Protein 5NNZ (pdb70)

InterPro domains:
  IPR001680 WD40 repeat [PF00400] (86-120)
  IPR001680 WD40 repeat [PF00400] (124-163)
  IPR001680 WD40 repeat [PF00400] (167-205)
  IPR001680 WD40 repeat [PF00400] (209-247)
  IPR001680 WD40 repeat [PF00400] (252-289)
  IPR001680 WD40 repeat [PF00400] (293-330)
  IPR001680 WD40 repeat [PF00400] (336-373)
  IPR001680 WD40 repeat [PF00400] (377-414)
  IPR001680 WD40 repeat [PS50082] (88-129)
  IPR001680 WD40 repeat [PS50082] (130-172)
  IPR001680 WD40 repeat [PS50082] (173-214)
  IPR001680 WD40 repeat [PS50082] (215-256)
  IPR001680 WD40 repeat [PS50082] (257-298)
  IPR001680 WD40 repeat [PS50082] (299-340)
  IPR001680 WD40 repeat [PS50082] (341-382)
  IPR001680 WD40 repeat [PS50082] (383-415)
  IPR001680 WD40 repeat [SM00320] (81-120)
  IPR001680 WD40 repeat [SM00320] (123-163)
  IPR001680 WD40 repeat [SM00320] (166-205)
  IPR001680 WD40 repeat [SM00320] (208-247)

Solvent-accessible surface area: 26635 Å² total; per-residue (Å²): 168,27,131,68,49,95,78,11,106,6,4,144,83,68,16,15,54,17,20,29,24,107,80,1,55,19,1,0,0,0,0,108,35,124,16,0,27,2,13,30,12,63,61,24,108,79,70,41,38,2,119,40,6,188,56,13,0,88,6,11,18,14,2,42,105,124,17,70,41,0,0,1,0,0,53,32,107,15,0,23,0,4,4,39,172,81,29,49,50,119,52,43,2,177,46,8,108,18,64,0,15,22,15,22,16,15,47,72,26,70,26,0,0,0,0,0,75,23,32,0,0,15,0,8,27,10,173,80,20,102,81,62,67,56,3,156,24,20,98,24,40,2,43,15,17,26,24,12,65,73,10,64,82,0,0,1,0,0,72,22,49,16,0,0,2,8,20,11,106,88,17,60,91,62,24,39,2,24,14,12,28,22,73,2,22,16,8,32,26,16,182,109,29,52,42,0,0,0,0,0,50,30,101,18,1,27,4,3,37,15,115,81,15,118,30,62,3,73,6,97,33,14,108,56,68,2,35,19,9,28,21,11,62,97,8,125,15,0,0,0,0,0,22,50,2,20,0,34,0,6,21,25,93,82,121,157,58,72,14,82,0,113,42,21,157,17,84,0,30,74,6,24,21,11,48,119,12,74,60,0,1,0,0,0,28,29,95,5,1,33,7,3,30,7,148,74,12,105,52,87,43,57,5,122,37,13,93,56,92,4,48,9,8,36,26,11,141,133,15,82,33,0,5,1,0,0,50,29,23,18,0,31,3,17,114,162,28,128,55,66,146,84,41,112,10,5,127,80,71,15,14,45,15,24,17,25,75,79,1,56,6,2,0,0,0,0,98,55,128,10,0,47,0,18,34,17,107,88,25,104,59,76,39,40,1,128,63,16,173,35,10,0,80,9,9,29,11,9,45,77,116,10,68,84,0,3,0,0,0,38,50,56,5,0,17,6,3,10,26,168,66,29,45,67,102,53,71,0,122,37,7,120,35,66,0,15,6,11,19,33,21,47,84,28,51,25,0,11,1,6,0,58,21,37,7,5,12,18,6,22,19,131,94,29,85,80,52,102,55,7,94,24,4,55,9,58,3,58,11,89,6,35,16,104,80,6,60,82,8,2,6,0,0,100,22,72,22,0,1,6,11,14,32,88,90,13,47,37,60,42,26,1,101,27,12,104,22,44,0,17,19,6,53,25,25,197,100,24,34,32,0,3,0,0,0,37,28,96,18,2,30,0,3,26,18,108,87,10,47,54,68,10,79,10,116,24,14,105,59,70,0,44,12,7,20,22,13,60,74,9,142,22,0,0,1,0,0,24,50,13,15,0,30,0,6,19,20,89,96,76,61,51,86,14,97,0,103,41,36,113,17,78,0,23,62,4,21,20,0,47,107,18,88,26,0,2,3,0,2,16,28,104,2,6,22,10,1,35,5,152,83,14,135,40,103,30,44,26,88,36,19,112,70,76,2,64,6,1,37,12,2,115,148,14,87,36,3,3,0,0,0,56,33,15,11,2,7,12,4,47

Radius of gyration: 30.05 Å; Cα contacts (8 Å, |Δi|>4): 2165; chains: 2; bounding box: 62×67×77 Å

GO terms:
  GO:0005515 protein binding (F, IPI)

Structure (mmCIF, N/CA/C/O backbone):
data_5NNZ
#
_entry.id   5NNZ
#
_cell.length_a   52.150
_cell.length_b   69.500
_cell.length_c   102.150
_cell.angle_alpha   90.00
_cell.angle_beta   90.01
_cell.angle_gamma   90.00
#
_symmetry.space_group_name_H-M   'P 1 21 1'
#
loop_
_entity.id
_entity.type
_entity.pdbx_description
1 polymer 'Dynein assembly factor with WDR repeat domains 1'
2 water water
#
loop_
_atom_site.group_PDB
_atom_site.id
_atom_site.type_symbol
_atom_site.label_atom_id
_atom_site.label_alt_id
_atom_site.label_comp_id
_atom_site.label_asym_id
_atom_site.label_entity_id
_atom_site.label_seq_id
_atom_site.pdbx_PDB_ins_code
_atom_site.Cartn_x
_atom_site.Cartn_y
_atom_site.Cartn_z
_atom_site.occupancy
_atom_site.B_iso_or_equiv
_atom_site.auth_seq_id
_atom_site.auth_comp_id
_atom_site.auth_asym_id
_atom_site.auth_atom_id
_atom_site.pdbx_PDB_model_num
ATOM 1 N N . THR A 1 81 ? 32.599 3.897 153.410 1.00 19.37 81 THR B N 1
ATOM 2 C CA . THR A 1 81 ? 32.758 3.339 154.748 1.00 21.66 81 THR B CA 1
ATOM 3 C C . THR A 1 81 ? 31.404 3.161 155.428 1.00 16.15 81 THR B C 1
ATOM 4 O O . THR A 1 81 ? 30.533 4.023 155.333 1.00 18.48 81 THR B O 1
ATOM 8 N N . PHE A 1 82 ? 31.233 2.030 156.105 1.00 12.16 82 PHE B N 1
ATOM 9 C CA . PHE A 1 82 ? 29.986 1.712 156.790 1.00 7.74 82 PHE B CA 1
ATOM 10 C C . PHE A 1 82 ? 30.194 1.461 158.277 1.00 8.90 82 PHE B C 1
ATOM 11 O O . PHE A 1 82 ? 31.293 1.113 158.714 1.00 11.43 82 PHE B O 1
ATOM 19 N N . TYR A 1 83 ? 29.130 1.651 159.049 1.00 6.35 83 TYR B N 1
ATOM 20 C CA . TYR A 1 83 ? 29.133 1.331 160.469 1.00 10.59 83 TYR B CA 1
ATOM 21 C C . TYR A 1 83 ? 27.819 0.620 160.777 1.00 11.25 83 TYR B C 1
ATOM 22 O O . TYR A 1 83 ? 26.843 0.782 160.044 1.00 10.44 83 TYR B O 1
ATOM 31 N N . LEU A 1 84 ? 27.782 -0.152 161.859 1.00 7.44 84 LEU B N 1
ATOM 32 C CA . LEU A 1 84 ? 26.549 -0.826 162.249 1.00 7.25 84 LEU B CA 1
ATOM 33 C C . LEU A 1 84 ? 25.501 0.180 162.709 1.00 11.66 84 LEU B C 1
ATOM 34 O O . LEU A 1 84 ? 25.805 1.098 163.469 1.00 15.01 84 LEU B O 1
ATOM 39 N N . PHE A 1 85 ? 24.268 0.006 162.241 1.00 11.58 85 PHE B N 1
ATOM 40 C CA . PHE A 1 85 ? 23.167 0.856 162.676 1.00 10.50 85 PHE B CA 1
ATOM 41 C C . PHE A 1 85 ? 22.406 0.169 163.802 1.00 19.65 85 PHE B C 1
ATOM 42 O O . PHE A 1 85 ? 22.377 0.663 164.929 1.00 19.46 85 PHE B O 1
ATOM 50 N N . LYS A 1 86 ? 21.811 -0.982 163.495 1.00 12.07 86 LYS B N 1
ATOM 51 C CA . LYS A 1 86 ? 21.188 -1.817 164.516 1.00 8.58 86 LYS B CA 1
ATOM 52 C C . LYS A 1 86 ? 21.202 -3.292 164.146 1.00 13.51 86 LYS B C 1
ATOM 53 O O . LYS A 1 86 ? 21.635 -3.677 163.060 1.00 13.44 86 LYS B O 1
ATOM 59 N N . VAL A 1 87 ? 20.707 -4.110 165.068 1.00 15.31 87 VAL B N 1
ATOM 60 C CA . VAL A 1 87 ? 20.630 -5.549 164.882 1.00 13.51 87 VAL B CA 1
ATOM 61 C C . VAL A 1 87 ? 19.158 -5.889 165.005 1.00 17.92 87 VAL B C 1
ATOM 62 O O . VAL A 1 87 ? 18.489 -5.437 165.934 1.00 24.30 87 VAL B O 1
ATOM 66 N N . LEU A 1 88 ? 18.649 -6.696 164.089 1.00 16.43 88 LEU B N 1
ATOM 67 C CA . LEU A 1 88 ? 17.233 -7.003 164.109 1.00 17.79 88 LEU B CA 1
ATOM 68 C C . LEU A 1 88 ? 16.993 -8.504 164.159 1.00 17.05 88 LEU B C 1
ATOM 69 O O . LEU A 1 88 ? 17.353 -9.229 163.232 1.00 13.93 88 LEU B O 1
ATOM 74 N N . LYS A 1 89 ? 16.399 -8.967 165.256 1.00 24.75 89 LYS B N 1
ATOM 75 C CA . LYS A 1 89 ? 16.089 -10.380 165.397 1.00 22.62 89 LYS B CA 1
ATOM 76 C C . LYS A 1 89 ? 14.748 -10.634 164.727 1.00 18.05 89 LYS B C 1
ATOM 77 O O . LYS A 1 89 ? 13.694 -10.305 165.271 1.00 18.08 89 LYS B O 1
ATOM 83 N N . ALA A 1 90 ? 14.804 -11.227 163.540 1.00 17.65 90 ALA B N 1
ATOM 84 C CA . ALA A 1 90 ? 13.633 -11.364 162.683 1.00 16.82 90 ALA B CA 1
ATOM 85 C C . ALA A 1 90 ? 12.601 -12.360 163.208 1.00 24.83 90 ALA B C 1
ATOM 86 O O . ALA A 1 90 ? 11.470 -11.986 163.524 1.00 23.58 90 ALA B O 1
ATOM 88 N N . HIS A 1 91 ? 12.999 -13.625 163.308 1.00 25.29 91 HIS B N 1
ATOM 89 C CA . HIS A 1 91 ? 12.091 -14.689 163.727 1.00 16.39 91 HIS B CA 1
ATOM 90 C C . HIS A 1 91 ? 12.735 -15.621 164.749 1.00 20.46 91 HIS B C 1
ATOM 91 O O . HIS A 1 91 ? 13.882 -15.424 165.149 1.00 18.50 91 HIS B O 1
ATOM 98 N N . ILE A 1 92 ? 11.989 -16.644 165.159 1.00 16.57 92 ILE B N 1
ATOM 99 C CA . ILE A 1 92 ? 12.514 -17.652 166.070 1.00 17.05 92 ILE B CA 1
ATOM 100 C C . ILE A 1 92 ? 12.787 -18.939 165.302 1.00 18.59 92 ILE B C 1
ATOM 101 O O . ILE A 1 92 ? 13.590 -19.776 165.721 1.00 16.07 92 ILE B O 1
ATOM 106 N N . LEU A 1 93 ? 12.130 -19.076 164.157 1.00 13.88 93 LEU B N 1
ATOM 107 C CA . LEU A 1 93 ? 12.391 -20.178 163.244 1.00 18.06 93 LEU B CA 1
ATOM 108 C C . LEU A 1 93 ? 13.234 -19.680 162.069 1.00 20.80 93 LEU B C 1
ATOM 109 O O . LEU A 1 93 ? 13.170 -18.497 161.731 1.00 20.27 93 LEU B O 1
ATOM 114 N N . PRO A 1 94 ? 14.033 -20.578 161.455 1.00 12.81 94 PRO B N 1
ATOM 115 C CA . PRO A 1 94 ? 15.044 -20.250 160.440 1.00 14.08 94 PRO B CA 1
ATOM 116 C C . PRO A 1 94 ? 14.596 -19.224 159.401 1.00 12.27 94 PRO B C 1
ATOM 117 O O . PRO A 1 94 ? 13.440 -19.226 158.984 1.00 13.37 94 PRO B O 1
ATOM 121 N N . LEU A 1 95 ? 15.524 -18.367 158.987 1.00 12.45 95 LEU B N 1
ATOM 122 C CA . LEU A 1 95 ? 15.222 -17.253 158.097 1.00 7.39 95 LEU B CA 1
ATOM 123 C C . LEU A 1 95 ? 15.527 -17.654 156.660 1.00 11.29 95 LEU B C 1
ATOM 124 O O . LEU A 1 95 ? 16.589 -18.208 156.376 1.00 14.32 95 LEU B O 1
ATOM 129 N N . THR A 1 96 ? 14.593 -17.379 155.754 1.00 12.45 96 THR B N 1
ATOM 130 C CA . THR A 1 96 ? 14.709 -17.875 154.388 1.00 7.93 96 THR B CA 1
ATOM 131 C C . THR A 1 96 ? 15.393 -16.882 153.460 1.00 8.41 96 THR B C 1
ATOM 132 O O . THR A 1 96 ? 16.475 -17.154 152.939 1.00 10.71 96 THR B O 1
ATOM 136 N N . ASN A 1 97 ? 14.766 -15.727 153.264 1.00 9.31 97 ASN B N 1
ATOM 137 C CA A ASN A 1 97 ? 15.297 -14.725 152.350 0.43 87.92 97 ASN B CA 1
ATOM 138 C CA B ASN A 1 97 ? 15.286 -14.721 152.345 0.57 82.91 97 ASN B CA 1
ATOM 139 C C . ASN A 1 97 ? 14.987 -13.302 152.805 1.00 8.43 97 ASN B C 1
ATOM 140 O O . ASN A 1 97 ? 14.014 -13.063 153.517 1.00 7.39 97 ASN B O 1
ATOM 149 N N . VAL A 1 98 ? 15.827 -12.365 152.383 1.00 6.40 98 VAL B N 1
ATOM 150 C CA . VAL A 1 98 ? 15.657 -10.956 152.711 1.00 6.60 98 VAL B CA 1
ATOM 151 C C . VAL A 1 98 ? 15.564 -10.146 151.426 1.00 6.69 98 VAL B C 1
ATOM 152 O O . VAL A 1 98 ? 16.385 -10.301 150.523 1.00 7.85 98 VAL B O 1
ATOM 156 N N . ALA A 1 99 ? 14.563 -9.278 151.347 1.00 5.35 99 ALA B N 1
ATOM 157 C CA . ALA A 1 99 ? 14.376 -8.463 150.159 1.00 7.43 99 ALA B CA 1
ATOM 158 C C . ALA A 1 99 ? 13.938 -7.056 150.537 1.00 9.59 99 ALA B C 1
ATOM 159 O O . ALA A 1 99 ? 13.005 -6.866 151.314 1.00 13.36 99 ALA B O 1
ATOM 161 N N . LEU A 1 100 ? 14.627 -6.070 149.976 1.00 9.26 100 LEU B N 1
ATOM 162 C CA . LEU A 1 100 ? 14.340 -4.673 150.259 1.00 17.08 100 LEU B CA 1
ATOM 163 C C . LEU A 1 100 ? 13.452 -4.065 149.198 1.00 14.33 100 LEU B C 1
ATOM 164 O O . LEU A 1 100 ? 13.318 -4.606 148.103 1.00 20.01 100 LEU B O 1
ATOM 169 N N . ASN A 1 101 ? 12.844 -2.933 149.527 1.00 13.25 101 ASN B N 1
ATOM 170 C CA . ASN A 1 101 ? 12.226 -2.121 148.501 1.00 18.48 101 ASN B CA 1
ATOM 171 C C . ASN A 1 101 ? 13.368 -1.272 147.972 1.00 28.82 101 ASN B C 1
ATOM 172 O O . ASN A 1 101 ? 14.444 -1.254 148.575 1.00 28.58 101 ASN B O 1
ATOM 177 N N . LYS A 1 102 ? 13.164 -0.579 146.860 1.00 32.25 102 LYS B N 1
ATOM 178 C CA . LYS A 1 102 ? 14.278 0.115 146.226 1.00 22.81 102 LYS B CA 1
ATOM 179 C C . LYS A 1 102 ? 14.801 1.253 147.098 1.00 35.10 102 LYS B C 1
ATOM 180 O O . LYS A 1 102 ? 16.010 1.417 147.243 1.00 38.95 102 LYS B O 1
ATOM 186 N N . SER A 1 103 ? 13.903 2.009 147.720 1.00 35.93 103 SER B N 1
ATOM 187 C CA . SER A 1 103 ? 14.339 3.163 148.495 1.00 29.44 103 SER B CA 1
ATOM 188 C C . SER A 1 103 ? 14.993 2.748 149.809 1.00 27.40 103 SER B C 1
ATOM 189 O O . SER A 1 103 ? 15.659 3.554 150.456 1.00 41.62 103 SER B O 1
ATOM 192 N N . GLY A 1 104 ? 14.805 1.492 150.198 1.00 23.18 104 GLY B N 1
ATOM 193 C CA . GLY A 1 104 ? 15.533 0.922 151.316 1.00 30.22 104 GLY B CA 1
ATOM 194 C C . GLY A 1 104 ? 14.844 1.075 152.658 1.00 16.88 104 GLY B C 1
ATOM 195 O O . GLY A 1 104 ? 15.234 0.433 153.634 1.00 12.04 104 GLY B O 1
ATOM 196 N N . SER A 1 105 ? 13.836 1.942 152.702 1.00 20.46 105 SER B N 1
ATOM 197 C CA . SER A 1 105 ? 13.016 2.155 153.895 1.00 20.09 105 SER B CA 1
ATOM 198 C C . SER A 1 105 ? 12.577 0.851 154.551 1.00 30.72 105 SER B C 1
ATOM 199 O O . SER A 1 105 ? 12.764 0.651 155.752 1.00 33.55 105 SER B O 1
ATOM 202 N N . CYS A 1 106 ? 11.988 -0.031 153.751 1.00 30.36 106 CYS B N 1
ATOM 203 C CA . CYS A 1 106 ? 11.358 -1.235 154.273 1.00 20.21 106 CYS B CA 1
ATOM 204 C C . CYS A 1 106 ? 12.031 -2.479 153.708 1.00 16.31 106 CYS B C 1
ATOM 205 O O . CYS A 1 106 ? 12.479 -2.482 152.563 1.00 17.85 106 CYS B O 1
ATOM 208 N N . PHE A 1 107 ? 12.109 -3.534 154.512 1.00 14.69 107 PHE B N 1
ATOM 209 C CA . PHE A 1 107 ? 12.551 -4.826 154.004 1.00 11.51 107 PHE B CA 1
ATOM 210 C C . PHE A 1 107 ? 11.718 -5.975 154.556 1.00 11.14 107 PHE B C 1
ATOM 211 O O . PHE A 1 107 ? 11.413 -6.030 155.748 1.00 13.94 107 PHE B O 1
ATOM 219 N N . ILE A 1 108 ? 11.340 -6.883 153.664 1.00 10.91 108 ILE B N 1
ATOM 220 C CA . ILE A 1 108 ? 10.554 -8.052 154.033 1.00 14.63 108 ILE B CA 1
ATOM 221 C C . ILE A 1 108 ? 11.440 -9.261 154.335 1.00 13.04 108 ILE B C 1
ATOM 222 O O . ILE A 1 108 ? 12.515 -9.425 153.756 1.00 6.59 108 ILE B O 1
ATOM 227 N N . THR A 1 109 ? 10.976 -10.097 155.260 1.00 11.29 109 THR B N 1
ATOM 228 C CA . THR A 1 109 ? 11.695 -11.299 155.668 1.00 8.07 109 THR B CA 1
ATOM 229 C C . THR A 1 109 ? 10.730 -12.470 155.805 1.00 11.96 109 THR B C 1
ATOM 230 O O . THR A 1 109 ? 9.720 -12.366 156.495 1.00 13.12 109 THR B O 1
ATOM 234 N N . GLY A 1 110 ? 11.048 -13.584 155.157 1.00 9.04 110 GLY B N 1
ATOM 235 C CA . GLY A 1 110 ? 10.260 -14.793 155.306 1.00 9.73 110 GLY B CA 1
ATOM 236 C C . GLY A 1 110 ? 11.005 -15.770 156.191 1.00 11.92 110 GLY B C 1
ATOM 237 O O . GLY A 1 110 ? 12.208 -15.625 156.397 1.00 9.87 110 GLY B O 1
ATOM 238 N N . SER A 1 111 ? 10.307 -16.772 156.713 1.00 8.67 111 SER B N 1
ATOM 239 C CA . SER A 1 111 ? 10.940 -17.708 157.631 1.00 10.34 111 SER B CA 1
ATOM 240 C C . SER A 1 111 ? 10.202 -19.032 157.733 1.00 12.19 111 SER B C 1
ATOM 241 O O . SER A 1 111 ? 9.151 -19.221 157.124 1.00 11.97 111 SER B O 1
ATOM 244 N N . TYR A 1 112 ? 10.768 -19.949 158.510 1.00 14.04 112 TYR B N 1
ATOM 245 C CA . TYR A 1 112 ? 10.144 -21.240 158.747 1.00 10.57 112 TYR B CA 1
ATOM 246 C C . TYR A 1 112 ? 8.940 -21.125 159.676 1.00 18.01 112 TYR B C 1
ATOM 247 O O . TYR A 1 112 ? 8.241 -22.112 159.910 1.00 25.36 112 TYR B O 1
ATOM 256 N N . ASP A 1 113 ? 8.690 -19.929 160.205 1.00 15.68 113 ASP B N 1
ATOM 257 C CA . ASP A 1 113 ? 7.514 -19.729 161.046 1.00 18.43 113 ASP B CA 1
ATOM 258 C C . ASP A 1 113 ? 6.314 -19.317 160.197 1.00 26.14 113 ASP B C 1
ATOM 259 O O . ASP A 1 113 ? 5.400 -18.648 160.680 1.00 28.38 113 ASP B O 1
ATOM 264 N N . ARG A 1 114 ? 6.345 -19.732 158.931 1.00 16.56 114 ARG B N 1
ATOM 265 C CA A ARG A 1 114 ? 5.229 -19.552 158.004 0.40 18.36 114 ARG B CA 1
ATOM 266 C CA B ARG A 1 114 ? 5.236 -19.551 157.997 0.60 18.18 114 ARG B CA 1
ATOM 267 C C . ARG A 1 114 ? 4.791 -18.097 157.831 1.00 21.72 114 ARG B C 1
ATOM 268 O O . ARG A 1 114 ? 3.699 -17.832 157.329 1.00 21.67 114 ARG B O 1
ATOM 283 N N . THR A 1 115 ? 5.636 -17.155 158.241 1.00 21.10 115 THR B N 1
ATOM 284 C CA . THR A 1 115 ? 5.285 -15.740 158.135 1.00 15.06 115 THR B CA 1
ATOM 285 C C . THR A 1 115 ? 6.264 -14.915 157.307 1.00 15.98 115 THR B C 1
ATOM 286 O O . THR A 1 115 ? 7.395 -15.328 157.052 1.00 14.92 115 THR B O 1
ATOM 290 N N . CYS A 1 116 ? 5.795 -13.742 156.890 1.00 16.63 116 CYS B N 1
ATOM 291 C CA . CYS A 1 116 ? 6.632 -12.707 156.299 1.00 10.35 116 CYS B CA 1
ATOM 292 C C . CYS A 1 116 ? 6.448 -11.413 157.083 1.00 15.66 116 CYS B C 1
ATOM 293 O O . CYS A 1 116 ? 5.321 -10.969 157.292 1.00 19.10 116 CYS B O 1
ATOM 296 N N . LYS A 1 117 ? 7.544 -10.807 157.524 1.00 13.45 117 LYS B N 1
ATOM 297 C CA . LYS A 1 117 ? 7.441 -9.581 158.301 1.00 13.20 117 LYS B CA 1
ATOM 298 C C . LYS A 1 117 ? 7.938 -8.362 157.536 1.00 15.12 117 LYS B C 1
ATOM 299 O O . LYS A 1 117 ? 8.820 -8.455 156.685 1.00 9.78 117 LYS B O 1
ATOM 305 N N . LEU A 1 118 ? 7.346 -7.218 157.854 1.00 12.35 118 LEU B N 1
ATOM 306 C CA . LEU A 1 118 ? 7.645 -5.966 157.181 1.00 14.09 118 LEU B CA 1
ATOM 307 C C . LEU A 1 118 ? 8.338 -5.048 158.173 1.00 16.60 118 LEU B C 1
ATOM 308 O O . LEU A 1 118 ? 7.733 -4.605 159.145 1.00 20.61 118 LEU B O 1
ATOM 313 N N . TRP A 1 119 ? 9.619 -4.793 157.945 1.00 15.18 119 TRP B N 1
ATOM 314 C CA . TRP A 1 119 ? 10.411 -3.993 158.867 1.00 14.66 119 TRP B CA 1
ATOM 315 C C . TRP A 1 119 ? 10.705 -2.629 158.269 1.00 19.67 119 TRP B C 1
ATOM 316 O O . TRP A 1 119 ? 10.713 -2.470 157.051 1.00 21.52 119 TRP B O 1
ATOM 327 N N . ASP A 1 120 ? 10.946 -1.642 159.125 1.00 13.54 120 ASP B N 1
ATOM 328 C CA . ASP A 1 120 ? 11.416 -0.353 158.646 1.00 15.54 120 ASP B CA 1
ATOM 329 C C . ASP A 1 120 ? 12.880 -0.190 159.031 1.00 17.03 120 ASP B C 1
ATOM 330 O O . ASP A 1 120 ? 13.304 -0.618 160.105 1.00 21.03 120 ASP B O 1
ATOM 335 N N . THR A 1 121 ? 13.646 0.440 158.149 1.00 10.20 121 THR B N 1
ATOM 336 C CA . THR A 1 121 ? 15.099 0.435 158.259 1.00 14.81 121 THR B CA 1
ATOM 337 C C . THR A 1 121 ? 15.575 1.339 159.389 1.00 15.62 121 THR B C 1
ATOM 338 O O . THR A 1 121 ? 16.497 0.996 160.127 1.00 9.88 121 THR B O 1
ATOM 342 N N . ALA A 1 122 ? 14.926 2.490 159.525 1.00 26.20 122 ALA B N 1
ATOM 343 C CA . ALA A 1 122 ? 15.312 3.484 160.518 1.00 15.62 122 ALA B CA 1
ATOM 344 C C . ALA A 1 122 ? 14.925 3.061 161.935 1.00 20.04 122 ALA B C 1
ATOM 345 O O . ALA A 1 122 ? 15.739 3.125 162.853 1.00 21.05 122 ALA B O 1
ATOM 347 N N . SER A 1 123 ? 13.681 2.632 162.111 1.00 24.23 123 SER B N 1
ATOM 348 C CA . SER A 1 123 ? 13.183 2.297 163.440 1.00 26.24 123 SER B CA 1
ATOM 349 C C . SER A 1 123 ? 13.569 0.893 163.902 1.00 33.95 123 SER B C 1
ATOM 350 O O . SER A 1 123 ? 13.930 0.699 165.065 1.00 34.36 123 SER B O 1
ATOM 353 N N . GLY A 1 124 ? 13.498 -0.083 163.000 1.00 36.89 124 GLY B N 1
ATOM 354 C CA . GLY A 1 124 ? 13.671 -1.473 163.387 1.00 27.01 124 GLY B CA 1
ATOM 355 C C . GLY A 1 124 ? 12.374 -2.051 163.925 1.00 24.05 124 GLY B C 1
ATOM 356 O O . GLY A 1 124 ? 12.283 -3.241 164.226 1.00 25.66 124 GLY B O 1
ATOM 357 N N . GLU A 1 125 ? 11.378 -1.180 164.066 1.00 28.67 125 GLU B N 1
ATOM 358 C CA . GLU A 1 125 ? 10.011 -1.563 164.402 1.00 38.91 125 GLU B CA 1
ATOM 359 C C . GLU A 1 125 ? 9.474 -2.646 163.470 1.00 30.35 125 GLU B C 1
ATOM 360 O O . GLU A 1 125 ? 9.536 -2.502 162.249 1.00 24.04 125 GLU B O 1
ATOM 366 N N . GLU A 1 126 ? 8.941 -3.725 164.036 1.00 26.21 126 GLU B N 1
ATOM 367 C CA . GLU A 1 126 ? 8.210 -4.683 163.219 1.00 24.97 126 GLU B CA 1
ATOM 368 C C . GLU A 1 126 ? 6.878 -4.073 162.810 1.00 27.07 126 GLU B C 1
ATOM 369 O O . GLU A 1 126 ? 5.920 -4.078 163.587 1.00 38.75 126 GLU B O 1
ATOM 375 N N . LEU A 1 127 ? 6.834 -3.525 161.600 1.00 20.28 127 LEU B N 1
ATOM 376 C CA . LEU A 1 127 ? 5.632 -2.868 161.104 1.00 22.01 127 LEU B CA 1
ATOM 377 C C . LEU A 1 127 ? 4.470 -3.854 161.030 1.00 24.33 127 LEU B C 1
ATOM 378 O O . LEU A 1 127 ? 3.489 -3.735 161.764 1.00 29.05 127 LEU B O 1
ATOM 383 N N . ASN A 1 128 ? 4.600 -4.839 160.146 1.00 23.10 128 ASN B N 1
ATOM 384 C CA . ASN A 1 128 ? 3.551 -5.828 159.932 1.00 18.92 128 ASN B CA 1
ATOM 385 C C . ASN A 1 128 ? 4.046 -7.270 159.960 1.00 16.34 128 ASN B C 1
ATOM 386 O O . ASN A 1 128 ? 5.221 -7.544 159.715 1.00 14.78 128 ASN B O 1
ATOM 391 N N . THR A 1 129 ? 3.134 -8.185 160.268 1.00 18.01 129 THR B N 1
ATOM 392 C CA . THR A 1 129 ? 3.394 -9.611 160.143 1.00 12.63 129 THR B CA 1
ATOM 393 C C . THR A 1 129 ? 2.357 -10.189 159.187 1.00 23.16 129 THR B C 1
ATOM 394 O O . THR A 1 129 ? 1.155 -10.010 159.385 1.00 21.97 129 THR B O 1
ATOM 398 N N . LEU A 1 130 ? 2.826 -10.876 158.151 1.00 22.83 130 LEU B N 1
ATOM 399 C CA . LEU A 1 130 ? 1.953 -11.325 157.072 1.00 14.96 130 LEU B CA 1
ATOM 400 C C . LEU A 1 130 ? 1.621 -12.806 157.219 1.00 18.22 130 LEU B C 1
ATOM 401 O O . LEU A 1 130 ? 2.409 -13.672 156.838 1.00 22.35 130 LEU B O 1
ATOM 406 N N . GLU A 1 131 ? 0.449 -13.086 157.777 1.00 28.47 131 GLU B N 1
ATOM 407 C CA . GLU A 1 131 ? 0.038 -14.455 158.072 1.00 22.29 131 GLU B CA 1
ATOM 408 C C . GLU A 1 131 ? -1.025 -14.964 157.103 1.00 15.23 131 GLU B C 1
ATOM 409 O O . GLU A 1 131 ? -1.883 -14.206 156.655 1.00 15.37 131 GLU B O 1
ATOM 415 N N . GLY A 1 132 ? -0.979 -16.259 156.806 1.00 16.88 132 GLY B N 1
ATOM 416 C CA . GLY A 1 132 ? -1.944 -16.872 155.911 1.00 14.40 132 GLY B CA 1
ATOM 417 C C . GLY A 1 132 ? -1.442 -18.121 155.208 1.00 17.53 132 GLY B C 1
ATOM 418 O O . GLY A 1 132 ? -2.237 -18.989 154.843 1.00 9.49 132 GLY B O 1
ATOM 419 N N . HIS A 1 133 ? -0.131 -18.220 155.010 1.00 13.78 133 HIS B N 1
ATOM 420 C CA . HIS A 1 133 ? 0.442 -19.421 154.408 1.00 15.21 133 HIS B CA 1
ATOM 421 C C . HIS A 1 133 ? 0.489 -20.566 155.414 1.00 12.20 133 HIS B C 1
ATOM 422 O O . HIS A 1 133 ? 0.664 -20.346 156.612 1.00 16.88 133 HIS B O 1
ATOM 429 N N . ARG A 1 134 ? 0.334 -21.788 154.919 1.00 9.80 134 ARG B N 1
ATOM 430 C CA . ARG A 1 134 ? 0.255 -22.952 155.791 1.00 19.28 134 ARG B CA 1
ATOM 431 C C . ARG A 1 134 ? 1.574 -23.718 155.854 1.00 19.64 134 ARG B C 1
ATOM 432 O O . ARG A 1 134 ? 1.610 -24.871 156.285 1.00 23.32 134 ARG B O 1
ATOM 440 N N . ASN A 1 135 ? 2.657 -23.072 155.431 1.00 15.60 135 ASN B N 1
ATOM 441 C CA . ASN A 1 135 ? 3.973 -23.697 155.475 1.00 13.74 135 ASN B CA 1
ATOM 442 C C . ASN A 1 135 ? 5.041 -22.614 155.298 1.00 7.09 135 ASN B C 1
ATOM 443 O O . ASN A 1 135 ? 4.726 -21.426 155.299 1.00 8.92 135 ASN B O 1
ATOM 448 N N . VAL A 1 136 ? 6.294 -23.025 155.134 1.00 6.66 136 VAL B N 1
ATOM 449 C CA . VAL A 1 136 ? 7.431 -22.111 155.132 1.00 6.19 136 VAL B CA 1
ATOM 450 C C . VAL A 1 136 ? 7.407 -21.105 153.991 1.00 7.15 136 VAL B C 1
ATOM 451 O O . VAL A 1 136 ? 7.327 -21.485 152.827 1.00 12.93 136 VAL B O 1
ATOM 455 N N . VAL A 1 137 ? 7.497 -19.823 154.333 1.00 5.97 137 VAL B N 1
ATOM 456 C CA . VAL A 1 137 ? 7.587 -18.768 153.331 1.00 5.58 137 VAL B CA 1
ATOM 457 C C . VAL A 1 137 ? 9.034 -18.578 152.909 1.00 5.34 137 VAL B C 1
ATOM 458 O O . VAL A 1 137 ? 9.854 -18.085 153.683 1.00 10.97 137 VAL B O 1
ATOM 462 N N . TYR A 1 138 ? 9.343 -18.963 151.676 1.00 5.73 138 TYR B N 1
ATOM 463 C CA . TYR A 1 138 ? 10.725 -18.964 151.223 1.00 5.88 138 TYR B CA 1
ATOM 464 C C . TYR A 1 138 ? 10.989 -17.809 150.259 1.00 6.61 138 TYR B C 1
ATOM 465 O O . TYR A 1 138 ? 11.994 -17.107 150.372 1.00 7.32 138 TYR B O 1
ATOM 474 N N . ALA A 1 139 ? 10.080 -17.625 149.307 1.00 9.27 139 ALA B N 1
ATOM 475 C CA . ALA A 1 139 ? 10.255 -16.638 148.244 1.00 11.42 139 ALA B CA 1
ATOM 476 C C . ALA A 1 139 ? 9.435 -15.371 148.474 1.00 6.92 139 ALA B C 1
ATOM 477 O O . ALA A 1 139 ? 8.216 -15.423 148.620 1.00 6.47 139 ALA B O 1
ATOM 479 N N . ILE A 1 140 ? 10.125 -14.236 148.514 1.00 9.98 140 ILE B N 1
ATOM 480 C CA . ILE A 1 140 ? 9.485 -12.936 148.679 1.00 7.53 140 ILE B CA 1
ATOM 481 C C . ILE A 1 140 ? 10.077 -11.919 147.703 1.00 11.80 140 ILE B C 1
ATOM 482 O O . ILE A 1 140 ? 11.252 -12.001 147.342 1.00 11.98 140 ILE B O 1
ATOM 487 N N . ALA A 1 141 ? 9.258 -10.966 147.271 1.00 14.62 141 ALA B N 1
ATOM 488 C CA . ALA A 1 141 ? 9.728 -9.895 146.398 1.00 9.22 141 ALA B CA 1
ATOM 489 C C . ALA A 1 141 ? 8.863 -8.650 146.551 1.00 13.06 141 ALA B C 1
ATOM 490 O O . ALA A 1 141 ? 7.775 -8.705 147.124 1.00 12.15 141 ALA B O 1
ATOM 492 N N . PHE A 1 142 ? 9.356 -7.527 146.039 1.00 20.71 142 PHE B N 1
ATOM 493 C CA . PHE A 1 142 ? 8.613 -6.273 146.087 1.00 15.67 142 PHE B CA 1
ATOM 494 C C . PHE A 1 142 ? 8.018 -5.864 144.745 1.00 8.88 142 PHE B C 1
ATOM 495 O O . PHE A 1 142 ? 8.414 -6.360 143.691 1.00 10.85 142 PHE B O 1
ATOM 503 N N . ASN A 1 143 ? 7.058 -4.948 144.809 1.00 12.39 143 ASN B N 1
ATOM 504 C CA . ASN A 1 143 ? 6.403 -4.390 143.632 1.00 10.01 143 ASN B CA 1
ATOM 505 C C . ASN A 1 143 ? 7.241 -3.305 142.951 1.00 21.46 143 ASN B C 1
ATOM 506 O O . ASN A 1 143 ? 6.703 -2.443 142.257 1.00 34.79 143 ASN B O 1
ATOM 511 N N . ASN A 1 144 ? 8.556 -3.356 143.152 1.00 20.22 144 ASN B N 1
ATOM 512 C CA . ASN A 1 144 ? 9.467 -2.340 142.630 1.00 12.02 144 ASN B CA 1
ATOM 513 C C . ASN A 1 144 ? 9.297 -2.086 141.133 1.00 14.33 144 ASN B C 1
ATOM 514 O O . ASN A 1 144 ? 9.108 -3.028 140.362 1.00 26.15 144 ASN B O 1
ATOM 519 N N . PRO A 1 145 ? 9.365 -0.810 140.711 1.00 21.14 145 PRO B N 1
ATOM 520 C CA . PRO A 1 145 ? 9.685 0.417 141.459 1.00 15.53 145 PRO B CA 1
ATOM 521 C C . PRO A 1 145 ? 8.621 0.884 142.457 1.00 16.11 145 PRO B C 1
ATOM 522 O O . PRO A 1 145 ? 8.953 1.610 143.394 1.00 20.51 145 PRO B O 1
ATOM 526 N N . TYR A 1 146 ? 7.370 0.486 142.251 1.00 14.88 146 TYR B N 1
ATOM 527 C CA . TYR A 1 146 ? 6.249 1.008 143.033 1.00 13.07 146 TYR B CA 1
ATOM 528 C C . TYR A 1 146 ? 6.297 0.623 144.509 1.00 13.13 146 TYR B C 1
ATOM 529 O O . TYR A 1 146 ? 6.079 1.465 145.381 1.00 17.57 146 TYR B O 1
ATOM 538 N N . GLY A 1 147 ? 6.577 -0.646 144.785 1.00 9.34 147 GLY B N 1
ATOM 539 C CA . GLY A 1 147 ? 6.711 -1.116 146.152 1.00 10.93 147 GLY B CA 1
ATOM 540 C C . GLY A 1 147 ? 5.458 -0.950 146.995 1.00 11.94 147 GLY B C 1
ATOM 541 O O . GLY A 1 147 ? 5.544 -0.763 148.207 1.00 10.93 147 GLY B O 1
ATOM 542 N N . ASP A 1 148 ? 4.294 -1.007 146.354 1.00 13.79 148 ASP B N 1
ATOM 543 C CA . ASP A 1 148 ? 3.025 -0.885 147.066 1.00 12.74 148 ASP B CA 1
ATOM 544 C C . ASP A 1 148 ? 2.363 -2.252 147.243 1.00 9.08 148 ASP B C 1
ATOM 545 O O . ASP A 1 148 ? 1.293 -2.357 147.840 1.00 15.10 148 ASP B O 1
ATOM 550 N N . LYS A 1 149 ? 3.004 -3.297 146.725 1.00 8.29 149 LYS B N 1
ATOM 551 C CA . LYS A 1 149 ? 2.534 -4.661 146.949 1.00 6.39 149 LYS B CA 1
ATOM 552 C C . LYS A 1 149 ? 3.675 -5.611 147.292 1.00 8.08 149 LYS B C 1
ATOM 553 O O . LYS A 1 149 ? 4.824 -5.403 146.905 1.00 16.12 149 LYS B O 1
ATOM 559 N N . ILE A 1 150 ? 3.334 -6.657 148.032 1.00 8.88 150 ILE B N 1
ATOM 560 C CA . ILE A 1 150 ? 4.276 -7.691 148.423 1.00 5.58 150 ILE B CA 1
ATOM 561 C C . ILE A 1 150 ? 3.765 -9.025 147.897 1.00 7.08 150 ILE B C 1
ATOM 562 O O . ILE A 1 150 ? 2.600 -9.361 148.091 1.00 13.31 150 ILE B O 1
ATOM 567 N N . ALA A 1 151 ? 4.627 -9.786 147.234 1.00 6.60 151 ALA B N 1
ATOM 568 C CA . ALA A 1 151 ? 4.259 -11.134 146.824 1.00 6.13 151 ALA B CA 1
ATOM 569 C C . ALA A 1 151 ? 5.008 -12.160 147.656 1.00 9.60 151 ALA B C 1
ATOM 570 O O . ALA A 1 151 ? 6.167 -11.962 148.025 1.00 7.87 151 ALA B O 1
ATOM 572 N N . THR A 1 152 ? 4.327 -13.257 147.954 1.00 8.25 152 THR B N 1
ATOM 573 C CA . THR A 1 152 ? 4.863 -14.263 148.850 1.00 4.56 152 THR B CA 1
ATOM 574 C C . THR A 1 152 ? 4.671 -15.666 148.292 1.00 6.03 152 THR B C 1
ATOM 575 O O . THR A 1 152 ? 3.583 -16.021 147.845 1.00 12.40 152 THR B O 1
ATOM 579 N N . GLY A 1 153 ? 5.739 -16.454 148.307 1.00 3.98 153 GLY B N 1
ATOM 580 C CA . GLY A 1 153 ? 5.671 -17.836 147.882 1.00 4.74 153 GLY B CA 1
ATOM 581 C C . GLY A 1 153 ? 6.084 -18.733 149.027 1.00 7.09 153 GLY B C 1
ATOM 582 O O . GLY A 1 153 ? 6.997 -18.400 149.780 1.00 6.42 153 GLY B O 1
ATOM 583 N N . SER A 1 154 ? 5.411 -19.867 149.170 1.00 10.69 154 SER B N 1
ATOM 584 C CA . SER A 1 154 ? 5.670 -20.749 150.299 1.00 6.94 154 SER B CA 1
ATOM 585 C C . SER A 1 154 ? 5.707 -22.217 149.894 1.00 9.20 154 SER B C 1
ATOM 586 O O . SER A 1 154 ? 5.348 -22.571 148.772 1.00 7.53 154 SER B O 1
ATOM 589 N N . PHE A 1 155 ? 6.156 -23.066 150.814 1.00 6.39 155 PHE B N 1
ATOM 590 C CA . PHE A 1 155 ? 6.189 -24.505 150.582 1.00 8.43 155 PHE B CA 1
ATOM 591 C C . PHE A 1 155 ? 4.806 -25.124 150.769 1.00 13.03 155 PHE B C 1
ATOM 592 O O . PHE A 1 155 ? 4.690 -26.289 151.145 1.00 17.60 155 PHE B O 1
ATOM 600 N N . ASP A 1 156 ? 3.761 -24.364 150.467 1.00 14.44 156 ASP B N 1
ATOM 601 C CA . ASP A 1 156 ? 2.406 -24.885 150.531 1.00 8.48 156 ASP B CA 1
ATOM 602 C C . ASP A 1 156 ? 1.804 -24.683 149.158 1.00 5.82 156 ASP B C 1
ATOM 603 O O . ASP A 1 156 ? 0.589 -24.571 148.988 1.00 5.56 156 ASP B O 1
ATOM 608 N N . LYS A 1 157 ? 2.719 -24.616 148.193 1.00 8.39 157 LYS B N 1
ATOM 609 C CA . LYS A 1 157 ? 2.433 -24.616 146.765 1.00 8.33 157 LYS B CA 1
ATOM 610 C C . LYS A 1 157 ? 1.791 -23.327 146.261 1.00 6.50 157 LYS B C 1
ATOM 611 O O . LYS A 1 157 ? 1.788 -23.068 145.060 1.00 6.07 157 LYS B O 1
ATOM 617 N N . THR A 1 158 ? 1.246 -22.525 147.169 1.00 11.57 158 THR B N 1
ATOM 618 C CA . THR A 1 158 ? 0.423 -21.384 146.781 1.00 8.86 158 THR B CA 1
ATOM 619 C C . THR A 1 158 ? 1.260 -20.107 146.846 1.00 15.91 158 THR B C 1
ATOM 620 O O . THR A 1 158 ? 2.258 -20.037 147.567 1.00 8.90 158 THR B O 1
ATOM 624 N N . CYS A 1 159 ? 0.847 -19.104 146.080 1.00 19.00 159 CYS B N 1
ATOM 625 C CA . CYS A 1 159 ? 1.422 -17.767 146.174 1.00 9.22 159 CYS B CA 1
ATOM 626 C C . CYS A 1 159 ? 0.365 -16.743 146.556 1.00 8.78 159 CYS B C 1
ATOM 627 O O . CYS A 1 159 ? -0.698 -16.676 145.946 1.00 15.21 159 CYS B O 1
ATOM 630 N N . LYS A 1 160 ? 0.660 -15.961 147.588 1.00 8.42 160 LYS B N 1
ATOM 631 C CA . LYS A 1 160 ? -0.267 -14.948 148.069 1.00 9.05 160 LYS B CA 1
ATOM 632 C C . LYS A 1 160 ? 0.258 -13.544 147.794 1.00 10.74 160 LYS B C 1
ATOM 633 O O . LYS A 1 160 ? 1.467 -13.316 147.769 1.00 8.47 160 LYS B O 1
ATOM 639 N N . LEU A 1 161 ? -0.664 -12.606 147.596 1.00 14.28 161 LEU B N 1
ATOM 640 C CA . LEU A 1 161 ? -0.312 -11.221 147.301 1.00 11.65 161 LEU B CA 1
ATOM 641 C C . LEU A 1 161 ? -0.878 -10.266 148.348 1.00 14.68 161 LEU B C 1
ATOM 642 O O . LEU A 1 161 ? -2.053 -10.346 148.711 1.00 10.55 161 LEU B O 1
ATOM 647 N N . TRP A 1 162 ? -0.027 -9.363 148.826 1.00 14.51 162 TRP B N 1
ATOM 648 C CA . TRP A 1 162 ? -0.361 -8.483 149.940 1.00 15.23 162 TRP B CA 1
ATOM 649 C C . TRP A 1 162 ? -0.212 -7.017 149.546 1.00 18.04 162 TRP B C 1
ATOM 650 O O . TRP A 1 162 ? 0.365 -6.702 148.505 1.00 20.19 162 TRP B O 1
ATOM 661 N N . SER A 1 163 ? -0.738 -6.123 150.377 1.00 11.52 163 SER B N 1
ATOM 662 C CA . SER A 1 163 ? -0.449 -4.700 150.243 1.00 17.32 163 SER B CA 1
ATOM 663 C C . SER A 1 163 ? 0.544 -4.245 151.303 1.00 19.43 163 SER B C 1
ATOM 664 O O . SER A 1 163 ? 0.708 -4.901 152.328 1.00 25.63 163 SER B O 1
ATOM 667 N N . VAL A 1 164 ? 1.225 -3.133 151.046 1.00 21.00 164 VAL B N 1
ATOM 668 C CA . VAL A 1 164 ? 2.073 -2.518 152.060 1.00 13.39 164 VAL B CA 1
ATOM 669 C C . VAL A 1 164 ? 1.259 -1.575 152.942 1.00 28.29 164 VAL B C 1
ATOM 670 O O . VAL A 1 164 ? 1.602 -1.345 154.103 1.00 26.09 164 VAL B O 1
ATOM 674 N N . GLU A 1 165 ? 0.175 -1.040 152.387 1.00 29.76 165 GLU B N 1
ATOM 675 C CA . GLU A 1 165 ? -0.712 -0.153 153.133 1.00 22.61 165 GLU B CA 1
ATOM 676 C C . GLU A 1 165 ? -1.387 -0.927 154.259 1.00 27.66 165 GLU B C 1
ATOM 677 O O . GLU A 1 165 ? -1.357 -0.523 155.420 1.00 22.26 165 GLU B O 1
ATOM 683 N N . THR A 1 166 ? -1.995 -2.050 153.894 1.00 24.43 166 THR B N 1
ATOM 684 C CA . THR A 1 166 ? -2.638 -2.934 154.854 1.00 18.17 166 THR B CA 1
ATOM 685 C C . THR A 1 166 ? -1.918 -4.275 154.852 1.00 20.39 166 THR B C 1
ATOM 686 O O . THR A 1 166 ? -1.547 -4.780 153.794 1.00 22.69 166 THR B O 1
ATOM 690 N N . GLY A 1 167 ? -1.735 -4.867 156.028 1.00 17.44 167 GLY B N 1
ATOM 691 C CA . GLY A 1 167 ? -1.030 -6.132 156.125 1.00 15.65 167 GLY B CA 1
ATOM 692 C C . GLY A 1 167 ? -1.905 -7.304 155.732 1.00 13.98 167 GLY B C 1
ATOM 693 O O . GLY A 1 167 ? -1.732 -8.420 156.221 1.00 13.39 167 GLY B O 1
ATOM 694 N N . LYS A 1 168 ? -2.842 -7.045 154.827 1.00 13.32 168 LYS B N 1
ATOM 695 C CA . LYS A 1 168 ? -3.817 -8.040 154.415 1.00 13.60 168 LYS B CA 1
ATOM 696 C C . LYS A 1 168 ? -3.439 -8.673 153.082 1.00 12.57 168 LYS B C 1
ATOM 697 O O . LYS A 1 168 ? -2.577 -8.173 152.359 1.00 20.06 168 LYS B O 1
ATOM 699 N N . CYS A 1 169 ? -4.097 -9.781 152.773 1.00 13.77 169 CYS B N 1
ATOM 700 C CA . CYS A 1 169 ? -3.816 -10.568 151.581 1.00 12.22 169 CYS B CA 1
ATOM 701 C C . CYS A 1 169 ? -4.813 -10.278 150.461 1.00 20.87 169 CYS B C 1
ATOM 702 O O . CYS A 1 169 ? -6.021 -10.408 150.665 1.00 19.99 169 CYS B O 1
ATOM 705 N N . TYR A 1 170 ? -4.327 -9.883 149.285 1.00 18.98 170 TYR B N 1
ATOM 706 C CA . TYR A 1 170 ? -5.242 -9.587 148.186 1.00 16.78 170 TYR B CA 1
ATOM 707 C C . TYR A 1 170 ? -5.640 -10.881 147.505 1.00 10.73 170 TYR B C 1
ATOM 708 O O . TYR A 1 170 ? -6.801 -11.282 147.534 1.00 9.01 170 TYR B O 1
ATOM 717 N N . HIS A 1 171 ? -4.657 -11.533 146.897 1.00 15.31 171 HIS B N 1
ATOM 718 C CA . HIS A 1 171 ? -4.921 -12.695 146.067 1.00 10.53 171 HIS B CA 1
ATOM 719 C C . HIS A 1 171 ? -4.149 -13.934 146.485 1.00 10.80 171 HIS B C 1
ATOM 720 O O . HIS A 1 171 ? -3.008 -13.856 146.936 1.00 10.09 171 HIS B O 1
ATOM 727 N N . THR A 1 172 ? -4.804 -15.076 146.330 1.00 14.45 172 THR B N 1
ATOM 728 C CA . THR A 1 172 ? -4.203 -16.371 146.581 1.00 5.96 172 THR B CA 1
ATOM 729 C C . THR A 1 172 ? -4.076 -17.041 145.223 1.00 12.22 172 THR B C 1
ATOM 730 O O . THR A 1 172 ? -5.053 -17.137 144.482 1.00 24.78 172 THR B O 1
ATOM 734 N N . PHE A 1 173 ? -2.880 -17.510 144.897 1.00 12.24 173 PHE B N 1
ATOM 735 C CA . PHE A 1 173 ? -2.639 -18.124 143.598 1.00 8.50 173 PHE B CA 1
ATOM 736 C C . PHE A 1 173 ? -2.328 -19.601 143.779 1.00 8.93 173 PHE B C 1
ATOM 737 O O . PHE A 1 173 ? -1.303 -19.971 144.351 1.00 9.91 173 PHE B O 1
ATOM 745 N N . ARG A 1 174 ? -3.236 -20.438 143.287 1.00 8.25 174 ARG B N 1
ATOM 746 C CA . ARG A 1 174 ? -3.135 -21.880 143.448 1.00 7.31 174 ARG B CA 1
ATOM 747 C C . ARG A 1 174 ? -3.031 -22.581 142.098 1.00 7.89 174 ARG B C 1
ATOM 748 O O . ARG A 1 174 ? -3.615 -22.136 141.111 1.00 4.37 174 ARG B O 1
ATOM 756 N N . GLY A 1 175 ? -2.297 -23.688 142.064 1.00 9.26 175 GLY B N 1
ATOM 757 C CA . GLY A 1 175 ? -2.137 -24.460 140.845 1.00 7.51 175 GLY B CA 1
ATOM 758 C C . GLY A 1 175 ? -0.810 -25.191 140.775 1.00 6.28 175 GLY B C 1
ATOM 759 O O . GLY A 1 175 ? -0.701 -26.235 140.133 1.00 6.93 175 GLY B O 1
ATOM 760 N N . HIS A 1 176 ? 0.204 -24.638 141.433 1.00 7.37 176 HIS B N 1
ATOM 761 C CA . HIS A 1 176 ? 1.507 -25.289 141.511 1.00 9.11 176 HIS B CA 1
ATOM 762 C C . HIS A 1 176 ? 1.414 -26.571 142.329 1.00 14.76 176 HIS B C 1
ATOM 763 O O . HIS A 1 176 ? 0.796 -26.591 143.394 1.00 19.41 176 HIS B O 1
ATOM 770 N N . THR A 1 177 ? 2.030 -27.640 141.834 1.00 17.01 177 THR B N 1
ATOM 771 C CA . THR A 1 177 ? 1.931 -28.937 142.494 1.00 10.35 177 THR B CA 1
ATOM 772 C C . THR A 1 177 ? 3.150 -29.218 143.365 1.00 9.74 177 THR B C 1
ATOM 773 O O . THR A 1 177 ? 3.418 -30.367 143.713 1.00 10.81 177 THR B O 1
ATOM 777 N N . ALA A 1 178 ? 3.875 -28.162 143.726 1.00 17.34 178 ALA B N 1
ATOM 778 C CA . ALA A 1 178 ? 5.004 -28.282 144.644 1.00 18.61 178 ALA B CA 1
ATOM 779 C C . ALA A 1 178 ? 5.411 -26.926 145.216 1.00 9.96 178 ALA B C 1
ATOM 780 O O . ALA A 1 178 ? 4.799 -25.903 144.919 1.00 7.49 178 ALA B O 1
ATOM 782 N N . GLU A 1 179 ? 6.458 -26.940 146.035 1.00 14.09 179 GLU B N 1
ATOM 783 C CA . GLU A 1 179 ? 6.975 -25.741 146.690 1.00 13.17 179 GLU B CA 1
ATOM 784 C C . GLU A 1 179 ? 7.407 -24.651 145.711 1.00 10.85 179 GLU B C 1
ATOM 785 O O . GLU A 1 179 ? 8.119 -24.925 144.748 1.00 16.57 179 GLU B O 1
ATOM 791 N N . ILE A 1 180 ? 6.989 -23.415 145.974 1.00 10.06 180 ILE B N 1
ATOM 792 C CA . ILE A 1 180 ? 7.428 -22.268 145.181 1.00 17.58 180 ILE B CA 1
ATOM 793 C C . ILE A 1 180 ? 8.639 -21.627 145.852 1.00 19.03 180 ILE B C 1
ATOM 794 O O . ILE A 1 180 ? 8.567 -21.191 147.002 1.00 13.28 180 ILE B O 1
ATOM 799 N N . VAL A 1 181 ? 9.749 -21.560 145.125 1.00 19.86 181 VAL B N 1
ATOM 800 C CA . VAL A 1 181 ? 11.029 -21.199 145.721 1.00 18.53 181 VAL B CA 1
ATOM 801 C C . VAL A 1 181 ? 11.629 -19.941 145.100 1.00 16.89 181 VAL B C 1
ATOM 802 O O . VAL A 1 181 ? 12.619 -19.407 145.599 1.00 20.89 181 VAL B O 1
ATOM 806 N N . CYS A 1 182 ? 11.035 -19.476 144.007 1.00 22.03 182 CYS B N 1
ATOM 807 C CA A CYS A 1 182 ? 11.450 -18.223 143.385 0.56 33.48 182 CYS B CA 1
ATOM 808 C CA B CYS A 1 182 ? 11.449 -18.221 143.391 0.44 38.07 182 CYS B CA 1
ATOM 809 C C . CYS A 1 182 ? 10.272 -17.532 142.706 1.00 12.55 182 CYS B C 1
ATOM 810 O O . CYS A 1 182 ? 9.503 -18.162 141.985 1.00 8.86 182 CYS B O 1
ATOM 815 N N . LEU A 1 183 ? 10.132 -16.234 142.948 1.00 15.63 183 LEU B N 1
ATOM 816 C CA . LEU A 1 183 ? 9.052 -15.456 142.354 1.00 9.56 183 LEU B CA 1
ATOM 817 C C . LEU A 1 183 ? 9.521 -14.054 141.994 1.00 9.33 183 LEU B C 1
ATOM 818 O O . LEU A 1 183 ? 10.556 -13.592 142.475 1.00 8.61 183 LEU B O 1
ATOM 823 N N . SER A 1 184 ? 8.754 -13.383 141.143 1.00 16.04 184 SER B N 1
ATOM 824 C CA . SER A 1 184 ? 9.111 -12.046 140.689 1.00 16.71 184 SER B CA 1
ATOM 825 C C . SER A 1 184 ? 7.904 -11.238 140.219 1.00 12.57 184 SER B C 1
ATOM 826 O O . SER A 1 184 ? 6.888 -11.797 139.810 1.00 11.81 184 SER B O 1
ATOM 829 N N . PHE A 1 185 ? 8.027 -9.916 140.287 1.00 15.50 185 PHE B N 1
ATOM 830 C CA . PHE A 1 185 ? 7.055 -9.026 139.668 1.00 6.71 185 PHE B CA 1
ATOM 831 C C . PHE A 1 185 ? 7.588 -8.554 138.337 1.00 9.07 185 PHE B C 1
ATOM 832 O O . PHE A 1 185 ? 8.766 -8.730 138.026 1.00 11.51 185 PHE B O 1
ATOM 840 N N . ASN A 1 186 ? 6.710 -7.948 137.552 1.00 12.46 186 ASN B N 1
ATOM 841 C CA . ASN A 1 186 ? 7.097 -7.444 136.252 1.00 11.64 186 ASN B CA 1
ATOM 842 C C . ASN A 1 186 ? 7.084 -5.925 136.298 1.00 13.97 186 ASN B C 1
ATOM 843 O O . ASN A 1 186 ? 6.388 -5.337 137.128 1.00 11.88 186 ASN B O 1
ATOM 848 N N . PRO A 1 187 ? 7.880 -5.283 135.432 1.00 16.97 187 PRO B N 1
ATOM 849 C CA . PRO A 1 187 ? 7.729 -3.846 135.177 1.00 13.94 187 PRO B CA 1
ATOM 850 C C . PRO A 1 187 ? 6.265 -3.459 134.943 1.00 17.76 187 PRO B C 1
ATOM 851 O O . PRO A 1 187 ? 5.501 -4.250 134.384 1.00 18.52 187 PRO B O 1
ATOM 855 N N . GLN A 1 188 ? 5.897 -2.265 135.404 1.00 33.22 188 GLN B N 1
ATOM 856 C CA . GLN A 1 188 ? 4.545 -1.709 135.293 1.00 38.99 188 GLN B CA 1
ATOM 857 C C . GLN A 1 188 ? 3.559 -2.406 136.234 1.00 27.70 188 GLN B C 1
ATOM 858 O O . GLN A 1 188 ? 2.369 -2.092 136.229 1.00 33.39 188 GLN B O 1
ATOM 860 N N . SER A 1 189 ? 4.068 -3.336 137.041 1.00 16.68 189 SER B N 1
ATOM 861 C CA . SER A 1 189 ? 3.261 -4.106 137.987 1.00 11.07 189 SER B CA 1
ATOM 862 C C . SER A 1 189 ? 2.012 -4.723 137.362 1.00 15.30 189 SER B C 1
ATOM 863 O O . SER A 1 189 ? 0.898 -4.480 137.828 1.00 19.17 189 SER B O 1
ATOM 866 N N . THR A 1 190 ? 2.198 -5.526 136.320 1.00 15.06 190 THR B N 1
ATOM 867 C CA . THR A 1 190 ? 1.076 -6.158 135.626 1.00 13.41 190 THR B CA 1
ATOM 868 C C . THR A 1 190 ? 0.829 -7.585 136.106 1.00 11.79 190 THR B C 1
ATOM 869 O O . THR A 1 190 ? -0.318 -8.001 136.279 1.00 12.19 190 THR B O 1
ATOM 873 N N . LEU A 1 191 ? 1.904 -8.339 136.320 1.00 12.65 191 LEU B N 1
ATOM 874 C CA . LEU A 1 191 ? 1.768 -9.761 136.614 1.00 14.59 191 LEU B CA 1
ATOM 875 C C . LEU A 1 191 ? 2.838 -10.283 137.557 1.00 13.22 191 LEU B C 1
ATOM 876 O O . LEU A 1 191 ? 3.773 -9.572 137.925 1.00 12.67 191 LEU B O 1
ATOM 881 N N . VAL A 1 192 ? 2.686 -11.550 137.928 1.00 11.56 192 VAL B N 1
ATOM 882 C CA . VAL A 1 192 ? 3.602 -12.222 138.839 1.00 10.25 192 VAL B CA 1
ATOM 883 C C . VAL A 1 192 ? 4.063 -13.529 138.212 1.00 10.23 192 VAL B C 1
ATOM 884 O O . VAL A 1 192 ? 3.247 -14.288 137.692 1.00 8.75 192 VAL B O 1
ATOM 888 N N . ALA A 1 193 ? 5.361 -13.799 138.269 1.00 7.75 193 ALA B N 1
ATOM 889 C CA . ALA A 1 193 ? 5.882 -15.087 137.838 1.00 4.81 193 ALA B CA 1
ATOM 890 C C . ALA A 1 193 ? 6.374 -15.879 139.043 1.00 11.33 193 ALA B C 1
ATOM 891 O O . ALA A 1 193 ? 7.154 -15.370 139.846 1.00 11.09 193 ALA B O 1
ATOM 893 N N . THR A 1 194 ? 5.896 -17.112 139.185 1.00 9.83 194 THR B N 1
ATOM 894 C CA . THR A 1 194 ? 6.287 -17.949 140.315 1.00 6.43 194 THR B CA 1
ATOM 895 C C . THR A 1 194 ? 7.045 -19.183 139.837 1.00 7.69 194 THR B C 1
ATOM 896 O O . THR A 1 194 ? 6.564 -19.922 138.983 1.00 11.08 194 THR B O 1
ATOM 900 N N . GLY A 1 195 ? 8.229 -19.403 140.397 1.00 6.55 195 GLY B N 1
ATOM 901 C CA . GLY A 1 195 ? 9.024 -20.574 140.079 1.00 7.76 195 GLY B CA 1
ATOM 902 C C . GLY A 1 195 ? 8.966 -21.623 141.169 1.00 11.15 195 GLY B C 1
ATOM 903 O O . GLY A 1 195 ? 9.307 -21.356 142.320 1.00 10.39 195 GLY B O 1
ATOM 904 N N . SER A 1 196 ? 8.530 -22.824 140.807 1.00 16.93 196 SER B N 1
ATOM 905 C CA . SER A 1 196 ? 8.357 -23.894 141.779 1.00 14.38 196 SER B CA 1
ATOM 906 C C . SER A 1 196 ? 9.161 -25.136 141.406 1.00 11.32 196 SER B C 1
ATOM 907 O O . SER A 1 196 ? 9.656 -25.250 140.285 1.00 13.10 196 SER B O 1
ATOM 910 N N . MET A 1 197 ? 9.284 -26.065 142.350 1.00 11.66 197 MET B N 1
ATOM 911 C CA . MET A 1 197 ? 10.084 -27.268 142.136 1.00 17.06 197 MET B CA 1
ATOM 912 C C . MET A 1 197 ? 9.312 -28.353 141.392 1.00 14.36 197 MET B C 1
ATOM 913 O O . MET A 1 197 ? 9.817 -29.459 141.194 1.00 8.92 197 MET B O 1
ATOM 918 N N . ASP A 1 198 ? 8.090 -28.033 140.977 1.00 13.82 198 ASP B N 1
ATOM 919 C CA . ASP A 1 198 ? 7.313 -28.916 140.113 1.00 9.13 198 ASP B CA 1
ATOM 920 C C . ASP A 1 198 ? 7.779 -28.790 138.663 1.00 10.91 198 ASP B C 1
ATOM 921 O O . ASP A 1 198 ? 7.118 -29.285 137.748 1.00 10.43 198 ASP B O 1
ATOM 926 N N . THR A 1 199 ? 8.900 -28.088 138.481 1.00 8.69 199 THR B N 1
ATOM 927 C CA . THR A 1 199 ? 9.590 -27.893 137.200 1.00 9.91 199 THR B CA 1
ATOM 928 C C . THR A 1 199 ? 8.882 -26.876 136.303 1.00 9.17 199 THR B C 1
ATOM 929 O O . THR A 1 199 ? 9.239 -26.720 135.134 1.00 9.25 199 THR B O 1
ATOM 933 N N . THR A 1 200 ? 7.892 -26.176 136.850 1.00 7.70 200 THR B N 1
ATOM 934 C CA . THR A 1 200 ? 7.148 -25.194 136.068 1.00 5.79 200 THR B CA 1
ATOM 935 C C . THR A 1 200 ? 7.160 -23.800 136.681 1.00 8.71 200 THR B C 1
ATOM 936 O O . THR A 1 200 ? 7.382 -23.633 137.879 1.00 13.04 200 THR B O 1
ATOM 940 N N . ALA A 1 201 ? 6.928 -22.802 135.834 1.00 15.49 201 ALA B N 1
ATOM 941 C CA . ALA A 1 201 ? 6.645 -21.440 136.271 1.00 8.62 201 ALA B CA 1
ATOM 942 C C . ALA A 1 201 ? 5.238 -21.040 135.829 1.00 6.82 201 ALA B C 1
ATOM 943 O O . ALA A 1 201 ? 4.715 -21.592 134.863 1.00 8.38 201 ALA B O 1
ATOM 945 N N . LYS A 1 202 ? 4.617 -20.097 136.531 1.00 5.39 202 LYS B N 1
ATOM 946 C CA . LYS A 1 202 ? 3.279 -19.641 136.151 1.00 7.04 202 LYS B CA 1
ATOM 947 C C . LYS A 1 202 ? 3.149 -18.122 136.214 1.00 10.13 202 LYS B C 1
ATOM 948 O O . LYS A 1 202 ? 3.726 -17.472 137.086 1.00 13.72 202 LYS B O 1
ATOM 954 N N . LEU A 1 203 ? 2.387 -17.568 135.273 1.00 10.86 203 LEU B N 1
ATOM 955 C CA . LEU A 1 203 ? 2.120 -16.134 135.234 1.00 9.64 203 LEU B CA 1
ATOM 956 C C . LEU A 1 203 ? 0.728 -15.827 135.766 1.00 10.93 203 LEU B C 1
ATOM 957 O O . LEU A 1 203 ? -0.263 -16.361 135.272 1.00 10.26 203 LEU B O 1
ATOM 962 N N . TRP A 1 204 ? 0.659 -14.964 136.775 1.00 10.87 204 TRP B N 1
ATOM 963 C CA . TRP A 1 204 ? -0.614 -14.619 137.392 1.00 6.54 204 TRP B CA 1
ATOM 964 C C . TRP A 1 204 ? -0.955 -13.147 137.223 1.00 6.62 204 TRP B C 1
ATOM 965 O O . TRP A 1 204 ? -0.076 -12.291 137.260 1.00 15.14 204 TRP B O 1
ATOM 976 N N . ASP A 1 205 ? -2.242 -12.865 137.050 1.00 11.15 205 ASP B N 1
ATOM 977 C CA . ASP A 1 205 ? -2.743 -11.499 136.963 1.00 13.66 205 ASP B CA 1
ATOM 978 C C . ASP A 1 205 ? -2.917 -10.960 138.379 1.00 16.83 205 ASP B C 1
ATOM 979 O O . ASP A 1 205 ? -3.074 -11.733 139.322 1.00 22.38 205 ASP B O 1
ATOM 984 N N . ILE A 1 206 ? -2.901 -9.640 138.531 1.00 20.16 206 ILE B N 1
ATOM 985 C CA . ILE A 1 206 ? -2.848 -9.038 139.858 1.00 23.41 206 ILE B CA 1
ATOM 986 C C . ILE A 1 206 ? -4.115 -8.244 140.152 1.00 35.55 206 ILE B C 1
ATOM 987 O O . ILE A 1 206 ? -4.726 -8.408 141.208 1.00 30.81 206 ILE B O 1
ATOM 992 N N . GLN A 1 207 ? -4.501 -7.376 139.222 1.00 38.37 207 GLN B N 1
ATOM 993 C CA . GLN A 1 207 ? -5.777 -6.676 139.315 1.00 34.98 207 GLN B CA 1
ATOM 994 C C . GLN A 1 207 ? -6.943 -7.649 139.179 1.00 27.88 207 GLN B C 1
ATOM 995 O O . GLN A 1 207 ? -8.048 -7.387 139.653 1.00 39.24 207 GLN B O 1
ATOM 1001 N N . ASN A 1 208 ? -6.682 -8.776 138.523 1.00 25.54 208 ASN B N 1
ATOM 1002 C CA . ASN A 1 208 ? -7.712 -9.759 138.219 1.00 15.56 208 ASN B CA 1
ATOM 1003 C C . ASN A 1 208 ? -7.584 -11.009 139.098 1.00 16.53 208 ASN B C 1
ATOM 1004 O O . ASN A 1 208 ? -8.515 -11.366 139.817 1.00 25.73 208 ASN B O 1
ATOM 1009 N N . GLY A 1 209 ? -6.437 -11.680 139.023 1.00 27.03 209 GLY B N 1
ATOM 1010 C CA . GLY A 1 209 ? -6.128 -12.793 139.911 1.00 18.02 209 GLY B CA 1
ATOM 1011 C C . GLY A 1 209 ? -6.049 -14.144 139.224 1.00 18.17 209 GLY B C 1
ATOM 1012 O O . GLY A 1 209 ? -5.839 -15.173 139.865 1.00 17.90 209 GLY B O 1
ATOM 1013 N N . GLU A 1 210 ? -6.233 -14.133 137.911 1.00 18.77 210 GLU B N 1
ATOM 1014 C CA . GLU A 1 210 ? -6.181 -15.336 137.087 1.00 17.75 210 GLU B CA 1
ATOM 1015 C C . GLU A 1 210 ? -4.769 -15.772 136.690 1.00 19.47 210 GLU B C 1
ATOM 1016 O O . GLU A 1 210 ? -3.894 -14.936 136.459 1.00 21.74 210 GLU B O 1
ATOM 1022 N N . GLU A 1 211 ? -4.554 -17.083 136.619 1.00 19.33 211 GLU B N 1
ATOM 1023 C CA . GLU A 1 211 ? -3.356 -17.619 135.986 1.00 12.39 211 GLU B CA 1
ATOM 1024 C C . GLU A 1 211 ? -3.442 -17.336 134.494 1.00 16.53 211 GLU B C 1
ATOM 1025 O O . GLU A 1 211 ? -4.500 -17.512 133.889 1.00 20.47 211 GLU B O 1
ATOM 1031 N N . VAL A 1 212 ? -2.341 -16.889 133.900 1.00 15.24 212 VAL B N 1
ATOM 1032 C CA . VAL A 1 212 ? -2.341 -16.581 132.477 1.00 10.81 212 VAL B CA 1
ATOM 1033 C C . VAL A 1 212 ? -1.631 -17.664 131.668 1.00 8.81 212 VAL B C 1
ATOM 1034 O O . VAL A 1 212 ? -2.077 -18.028 130.582 1.00 8.49 212 VAL B O 1
ATOM 1038 N N . TYR A 1 213 ? -0.544 -18.197 132.215 1.00 13.37 213 TYR B N 1
ATOM 1039 C CA . TYR A 1 213 ? 0.234 -19.224 131.529 1.00 8.27 213 TYR B CA 1
ATOM 1040 C C . TYR A 1 213 ? 0.880 -20.219 132.485 1.00 9.63 213 TYR B C 1
ATOM 1041 O O . TYR A 1 213 ? 1.190 -19.891 133.628 1.00 8.30 213 TYR B O 1
ATOM 1050 N N . THR A 1 214 ? 1.070 -21.442 132.000 1.00 11.93 214 THR B N 1
ATOM 1051 C CA . THR A 1 214 ? 1.870 -22.437 132.700 1.00 8.16 214 THR B CA 1
ATOM 1052 C C . THR A 1 214 ? 3.119 -22.684 131.869 1.00 12.77 214 THR B C 1
ATOM 1053 O O . THR A 1 214 ? 3.034 -23.121 130.721 1.00 11.82 214 THR B O 1
ATOM 1057 N N . LEU A 1 215 ? 4.278 -22.409 132.455 1.00 8.75 215 LEU B N 1
ATOM 1058 C CA . LEU A 1 215 ? 5.529 -22.467 131.716 1.00 5.59 215 LEU B CA 1
ATOM 1059 C C . LEU A 1 215 ? 6.216 -23.819 131.862 1.00 9.66 215 LEU B C 1
ATOM 1060 O O . LEU A 1 215 ? 6.898 -24.081 132.852 1.00 14.99 215 LEU B O 1
ATOM 1065 N N . ARG A 1 216 ? 6.027 -24.676 130.864 1.00 12.34 216 ARG B N 1
ATOM 1066 C CA . ARG A 1 216 ? 6.641 -25.998 130.854 1.00 12.80 216 ARG B CA 1
ATOM 1067 C C . ARG A 1 216 ? 7.758 -26.096 129.821 1.00 14.32 216 ARG B C 1
ATOM 1068 O O . ARG A 1 216 ? 7.506 -26.081 128.617 1.00 14.35 216 ARG B O 1
ATOM 1076 N N . GLY A 1 217 ? 8.990 -26.210 130.304 1.00 17.45 217 GLY B N 1
ATOM 1077 C CA . GLY A 1 217 ? 10.151 -26.298 129.438 1.00 4.77 217 GLY B CA 1
ATOM 1078 C C . GLY A 1 217 ? 11.373 -26.791 130.186 1.00 12.26 217 GLY B C 1
ATOM 1079 O O . GLY A 1 217 ? 12.472 -26.843 129.634 1.00 21.62 217 GLY B O 1
ATOM 1080 N N . HIS A 1 218 ? 11.183 -27.147 131.453 1.00 18.35 218 HIS B N 1
ATOM 1081 C CA . HIS A 1 218 ? 12.278 -27.633 132.285 1.00 8.85 218 HIS B CA 1
ATOM 1082 C C . HIS A 1 218 ? 12.045 -29.076 132.720 1.00 5.52 218 HIS B C 1
ATOM 1083 O O . HIS A 1 218 ? 10.905 -29.523 132.831 1.00 6.18 218 HIS B O 1
ATOM 1090 N N . SER A 1 219 ? 13.130 -29.797 132.982 1.00 5.13 219 SER B N 1
ATOM 1091 C CA . SER A 1 219 ? 13.029 -31.171 133.457 1.00 7.08 219 SER B CA 1
ATOM 1092 C C . SER A 1 219 ? 13.404 -31.293 134.930 1.00 8.90 219 SER B C 1
ATOM 1093 O O . SER A 1 219 ? 13.359 -32.383 135.502 1.00 8.83 219 SER B O 1
ATOM 1096 N N . ALA A 1 220 ? 13.772 -30.171 135.542 1.00 9.23 220 ALA B N 1
ATOM 1097 C CA . ALA A 1 220 ? 14.169 -30.168 136.944 1.00 9.53 220 ALA B CA 1
ATOM 1098 C C . ALA A 1 220 ? 13.656 -28.935 137.681 1.00 10.13 220 ALA B C 1
ATOM 1099 O O . ALA A 1 220 ? 12.979 -28.085 137.102 1.00 7.95 220 ALA B O 1
ATOM 1101 N N . GLU A 1 221 ? 13.980 -28.864 138.969 1.00 15.68 221 GLU B N 1
ATOM 1102 C CA . GLU A 1 221 ? 13.605 -27.749 139.834 1.00 16.84 221 GLU B CA 1
ATOM 1103 C C . GLU A 1 221 ? 14.027 -26.394 139.269 1.00 15.76 221 GLU B C 1
ATOM 1104 O O . GLU A 1 221 ? 15.159 -26.225 138.821 1.00 22.04 221 GLU B O 1
ATOM 1110 N N . ILE A 1 222 ? 13.107 -25.433 139.296 1.00 17.84 222 ILE B N 1
ATOM 1111 C CA . ILE A 1 222 ? 13.408 -24.054 138.917 1.00 17.36 222 ILE B CA 1
ATOM 1112 C C . ILE A 1 222 ? 13.830 -23.240 140.132 1.00 9.50 222 ILE B C 1
ATOM 1113 O O . ILE A 1 222 ? 13.118 -23.191 141.133 1.00 6.74 222 ILE B O 1
ATOM 1118 N N . ILE A 1 223 ? 14.988 -22.596 140.039 1.00 14.04 223 ILE B N 1
ATOM 1119 C CA . ILE A 1 223 ? 15.525 -21.862 141.173 1.00 12.62 223 ILE B CA 1
ATOM 1120 C C . ILE A 1 223 ? 15.668 -20.373 140.888 1.00 8.27 223 ILE B C 1
ATOM 1121 O O . ILE A 1 223 ? 15.786 -19.571 141.813 1.00 13.46 223 ILE B O 1
ATOM 1126 N N . SER A 1 224 ? 15.655 -19.999 139.614 1.00 7.42 224 SER B N 1
ATOM 1127 C CA . SER A 1 224 ? 15.779 -18.592 139.265 1.00 10.66 224 SER B CA 1
ATOM 1128 C C . SER A 1 224 ? 14.661 -18.121 138.340 1.00 7.85 224 SER B C 1
ATOM 1129 O O . SER A 1 224 ? 14.140 -18.889 137.533 1.00 6.83 224 SER B O 1
ATOM 1132 N N . LEU A 1 225 ? 14.303 -16.849 138.474 1.00 7.93 225 LEU B N 1
ATOM 1133 C CA . LEU A 1 225 ? 13.228 -16.238 137.699 1.00 5.99 225 LEU B CA 1
ATOM 1134 C C . LEU A 1 225 ? 13.540 -14.759 137.527 1.00 7.62 225 LEU B C 1
ATOM 1135 O O . LEU A 1 225 ? 14.137 -14.144 138.410 1.00 10.77 225 LEU B O 1
ATOM 1140 N N . SER A 1 226 ? 13.108 -14.181 136.414 1.00 7.25 226 SER B N 1
ATOM 1141 C CA . SER A 1 226 ? 13.461 -12.803 136.101 1.00 7.85 226 SER B CA 1
ATOM 1142 C C . SER A 1 226 ? 12.645 -12.279 134.925 1.00 8.67 226 SER B C 1
ATOM 1143 O O . SER A 1 226 ? 12.254 -13.038 134.042 1.00 9.13 226 SER B O 1
ATOM 1146 N N . PHE A 1 227 ? 12.398 -10.975 134.922 1.00 17.74 227 PHE B N 1
ATOM 1147 C CA . PHE A 1 227 ? 11.877 -10.292 133.746 1.00 15.51 227 PHE B CA 1
ATOM 1148 C C . PHE A 1 227 ? 12.923 -9.337 133.199 1.00 14.08 227 PHE B C 1
ATOM 1149 O O . PHE A 1 227 ? 13.675 -8.721 133.954 1.00 21.01 227 PHE B O 1
ATOM 1157 N N . ASN A 1 228 ? 12.967 -9.220 131.878 1.00 17.13 228 ASN B N 1
ATOM 1158 C CA . ASN A 1 228 ? 13.819 -8.233 131.236 1.00 24.76 228 ASN B CA 1
ATOM 1159 C C . ASN A 1 228 ? 13.239 -6.850 131.496 1.00 21.69 228 ASN B C 1
ATOM 1160 O O . ASN A 1 228 ? 12.083 -6.728 131.909 1.00 13.61 228 ASN B O 1
ATOM 1165 N N . THR A 1 229 ? 14.043 -5.811 131.295 1.00 19.81 229 THR B N 1
ATOM 1166 C CA . THR A 1 229 ? 13.526 -4.456 131.408 1.00 22.79 229 THR B CA 1
ATOM 1167 C C . THR A 1 229 ? 12.446 -4.279 130.346 1.00 18.45 229 THR B C 1
ATOM 1168 O O . THR A 1 229 ? 12.646 -4.673 129.195 1.00 27.68 229 THR B O 1
ATOM 1172 N N . SER A 1 230 ? 11.309 -3.722 130.774 1.00 12.13 230 SER B N 1
ATOM 1173 C CA . SER A 1 230 ? 10.059 -3.588 130.005 1.00 21.70 230 SER B CA 1
ATOM 1174 C C . SER A 1 230 ? 9.198 -4.851 130.105 1.00 23.28 230 SER B C 1
ATOM 1175 O O . SER A 1 230 ? 8.048 -4.858 129.667 1.00 28.11 230 SER B O 1
ATOM 1178 N N . GLY A 1 231 ? 9.754 -5.915 130.677 1.00 22.38 231 GLY B N 1
ATOM 1179 C CA . GLY A 1 231 ? 8.999 -7.135 130.915 1.00 20.33 231 GLY B CA 1
ATOM 1180 C C . GLY A 1 231 ? 8.554 -7.942 129.707 1.00 25.81 231 GLY B C 1
ATOM 1181 O O . GLY A 1 231 ? 7.559 -8.664 129.778 1.00 27.85 231 GLY B O 1
ATOM 1182 N N . ASP A 1 232 ? 9.278 -7.832 128.598 1.00 26.67 232 ASP B N 1
ATOM 1183 C CA . ASP A 1 232 ? 8.906 -8.556 127.382 1.00 27.26 232 ASP B CA 1
ATOM 1184 C C . ASP A 1 232 ? 9.245 -10.042 127.470 1.00 21.85 232 ASP B C 1
ATOM 1185 O O . ASP A 1 232 ? 8.568 -10.876 126.868 1.00 22.53 232 ASP B O 1
ATOM 1190 N N . ARG A 1 233 ? 10.295 -10.366 128.218 1.00 14.68 233 ARG B N 1
ATOM 1191 C CA . ARG A 1 233 ? 10.787 -11.737 128.297 1.00 8.65 233 ARG B CA 1
ATOM 1192 C C . ARG A 1 233 ? 10.864 -12.238 129.735 1.00 10.69 233 ARG B C 1
ATOM 1193 O O . ARG A 1 233 ? 10.821 -11.452 130.682 1.00 15.18 233 ARG B O 1
ATOM 1201 N N . ILE A 1 234 ? 10.986 -13.553 129.891 1.00 9.86 234 ILE B N 1
ATOM 1202 C CA . ILE A 1 234 ? 11.174 -14.159 131.205 1.00 8.01 234 ILE B CA 1
ATOM 1203 C C . ILE A 1 234 ? 12.273 -15.214 131.187 1.00 7.34 234 ILE B C 1
ATOM 1204 O O . ILE A 1 234 ? 12.270 -16.116 130.352 1.00 11.95 234 ILE B O 1
ATOM 1209 N N . ILE A 1 235 ? 13.215 -15.088 132.118 1.00 8.54 235 ILE B N 1
ATOM 1210 C CA . ILE A 1 235 ? 14.313 -16.038 132.238 1.00 8.98 235 ILE B CA 1
ATOM 1211 C C . ILE A 1 235 ? 14.024 -17.034 133.353 1.00 8.67 235 ILE B C 1
ATOM 1212 O O . ILE A 1 235 ? 13.702 -16.640 134.473 1.00 9.20 235 ILE B O 1
ATOM 1217 N N . THR A 1 236 ? 14.130 -18.322 133.042 1.00 10.39 236 THR B N 1
ATOM 1218 C CA . THR A 1 236 ? 13.911 -19.364 134.038 1.00 4.68 236 THR B CA 1
ATOM 1219 C C . THR A 1 236 ? 15.165 -20.215 134.222 1.00 6.07 236 THR B C 1
ATOM 1220 O O . THR A 1 236 ? 15.569 -20.935 133.315 1.00 11.52 236 THR B O 1
ATOM 1224 N N . GLY A 1 237 ? 15.779 -20.137 135.397 1.00 5.46 237 GLY B N 1
ATOM 1225 C CA . GLY A 1 237 ? 16.938 -20.959 135.689 1.00 3.91 237 GLY B CA 1
ATOM 1226 C C . GLY A 1 237 ? 16.522 -22.244 136.374 1.00 10.92 237 GLY B C 1
ATOM 1227 O O . GLY A 1 237 ? 15.560 -22.257 137.141 1.00 13.50 237 GLY B O 1
ATOM 1228 N N . SER A 1 238 ? 17.239 -23.330 136.105 1.00 14.17 238 SER B N 1
ATOM 1229 C CA . SER A 1 238 ? 16.839 -24.630 136.633 1.00 10.93 238 SER B CA 1
ATOM 1230 C C . SER A 1 238 ? 18.022 -25.537 136.952 1.00 10.08 238 SER B C 1
ATOM 1231 O O . SER A 1 238 ? 19.152 -25.278 136.538 1.00 8.39 238 SER B O 1
ATOM 1234 N N . PHE A 1 239 ? 17.741 -26.611 137.685 1.00 11.26 239 PHE B N 1
ATOM 1235 C CA . PHE A 1 239 ? 18.766 -27.567 138.083 1.00 10.12 239 PHE B CA 1
ATOM 1236 C C . PHE A 1 239 ? 19.052 -28.593 136.990 1.00 14.50 239 PHE B C 1
ATOM 1237 O O . PHE A 1 239 ? 19.838 -29.521 137.192 1.00 8.38 239 PHE B O 1
ATOM 1245 N N . ASP A 1 240 ? 18.411 -28.427 135.836 1.00 11.85 240 ASP B N 1
ATOM 1246 C CA . ASP A 1 240 ? 18.674 -29.289 134.689 1.00 12.78 240 ASP B CA 1
ATOM 1247 C C . ASP A 1 240 ? 19.690 -28.639 133.752 1.00 11.55 240 ASP B C 1
ATOM 1248 O O . ASP A 1 240 ? 19.768 -28.979 132.570 1.00 14.37 240 ASP B O 1
ATOM 1253 N N . HIS A 1 241 ? 20.451 -27.692 134.300 1.00 8.96 241 HIS B N 1
ATOM 1254 C CA . HIS A 1 241 ? 21.552 -27.011 133.610 1.00 10.61 241 HIS B CA 1
ATOM 1255 C C . HIS A 1 241 ? 21.090 -26.151 132.435 1.00 8.88 241 HIS B C 1
ATOM 1256 O O . HIS A 1 241 ? 21.892 -25.793 131.573 1.00 7.63 241 HIS B O 1
ATOM 1263 N N . THR A 1 242 ? 19.806 -25.808 132.404 1.00 9.52 242 THR B N 1
ATOM 1264 C CA . THR A 1 242 ? 19.263 -25.026 131.297 1.00 4.78 242 THR B CA 1
ATOM 1265 C C . THR A 1 242 ? 18.542 -23.760 131.762 1.00 5.34 242 THR B C 1
ATOM 1266 O O . THR A 1 242 ? 17.858 -23.759 132.784 1.00 6.16 242 THR B O 1
ATOM 1270 N N . VAL A 1 243 ? 18.719 -22.680 131.006 1.00 15.77 243 VAL B N 1
ATOM 1271 C CA . VAL A 1 243 ? 17.904 -21.476 131.151 1.00 11.71 243 VAL B CA 1
ATOM 1272 C C . VAL A 1 243 ? 16.981 -21.325 129.945 1.00 9.82 243 VAL B C 1
ATOM 1273 O O . VAL A 1 243 ? 17.418 -21.460 128.803 1.00 14.93 243 VAL B O 1
ATOM 1277 N N . VAL A 1 244 ? 15.707 -21.044 130.199 1.00 6.57 244 VAL B N 1
ATOM 1278 C CA . VAL A 1 244 ? 14.752 -20.829 129.121 1.00 4.78 244 VAL B CA 1
ATOM 1279 C C . VAL A 1 244 ? 14.234 -19.395 129.107 1.00 8.17 244 VAL B C 1
ATOM 1280 O O . VAL A 1 244 ? 13.773 -18.882 130.128 1.00 9.77 244 VAL B O 1
ATOM 1284 N N . VAL A 1 245 ? 14.326 -18.749 127.949 1.00 6.41 245 VAL B N 1
ATOM 1285 C CA . VAL A 1 245 ? 13.828 -17.388 127.787 1.00 4.64 245 VAL B CA 1
ATOM 1286 C C . VAL A 1 245 ? 12.432 -17.421 127.171 1.00 8.76 245 VAL B C 1
ATOM 1287 O O . VAL A 1 245 ? 12.261 -17.799 126.012 1.00 8.65 245 VAL B O 1
ATOM 1291 N N . TRP A 1 246 ? 11.436 -17.032 127.961 1.00 8.01 246 TRP B N 1
ATOM 1292 C CA . TRP A 1 246 ? 10.040 -17.081 127.538 1.00 7.67 246 TRP B CA 1
ATOM 1293 C C . TRP A 1 246 ? 9.534 -15.747 126.992 1.00 8.93 246 TRP B C 1
ATOM 1294 O O . TRP A 1 246 ? 10.167 -14.709 127.174 1.00 10.15 246 TRP B O 1
ATOM 1305 N N . ASP A 1 247 ? 8.392 -15.788 126.312 1.00 10.11 247 ASP B N 1
ATOM 1306 C CA . ASP A 1 247 ? 7.680 -14.573 125.934 1.00 11.55 247 ASP B CA 1
ATOM 1307 C C . ASP A 1 247 ? 6.481 -14.408 126.870 1.00 16.62 247 ASP B C 1
ATOM 1308 O O . ASP A 1 247 ? 5.633 -15.296 126.964 1.00 13.30 247 ASP B O 1
ATOM 1313 N N . ALA A 1 248 ? 6.407 -13.269 127.554 1.00 16.24 248 ALA B N 1
ATOM 1314 C CA . ALA A 1 248 ? 5.345 -13.042 128.533 1.00 16.51 248 ALA B CA 1
ATOM 1315 C C . ALA A 1 248 ? 3.976 -12.841 127.892 1.00 20.31 248 ALA B C 1
ATOM 1316 O O . ALA A 1 248 ? 2.949 -13.133 128.502 1.00 30.95 248 ALA B O 1
ATOM 1318 N N . ASP A 1 249 ? 3.968 -12.339 126.662 1.00 19.08 249 ASP B N 1
ATOM 1319 C CA . ASP A 1 249 ? 2.733 -12.174 125.900 1.00 10.59 249 ASP B CA 1
ATOM 1320 C C . ASP A 1 249 ? 2.158 -13.511 125.449 1.00 13.29 249 ASP B C 1
ATOM 1321 O O . ASP A 1 249 ? 1.068 -13.896 125.862 1.00 9.57 249 ASP B O 1
ATOM 1326 N N . THR A 1 250 ? 2.890 -14.199 124.577 1.00 17.27 250 THR B N 1
ATOM 1327 C CA . THR A 1 250 ? 2.416 -15.446 123.983 1.00 16.40 250 THR B CA 1
ATOM 1328 C C . THR A 1 250 ? 2.529 -16.650 124.917 1.00 16.65 250 THR B C 1
ATOM 1329 O O . THR A 1 250 ? 1.611 -17.464 124.990 1.00 24.15 250 THR B O 1
ATOM 1333 N N . GLY A 1 251 ? 3.653 -16.780 125.615 1.00 19.86 251 GLY B N 1
ATOM 1334 C CA . GLY A 1 251 ? 3.836 -17.897 126.527 1.00 21.27 251 GLY B CA 1
ATOM 1335 C C . GLY A 1 251 ? 4.595 -19.086 125.965 1.00 16.77 251 GLY B C 1
ATOM 1336 O O . GLY A 1 251 ? 4.624 -20.153 126.579 1.00 12.72 251 GLY B O 1
ATOM 1337 N N . ARG A 1 252 ? 5.209 -18.909 124.800 1.00 13.69 252 ARG B N 1
ATOM 1338 C CA . ARG A 1 252 ? 5.979 -19.979 124.173 1.00 15.23 252 ARG B CA 1
ATOM 1339 C C . ARG A 1 252 ? 7.472 -19.786 124.407 1.00 14.54 252 ARG B C 1
ATOM 1340 O O . ARG A 1 252 ? 7.906 -18.707 124.807 1.00 22.23 252 ARG B O 1
ATOM 1342 N N . LYS A 1 253 ? 8.255 -20.836 124.172 1.00 7.56 253 LYS B N 1
ATOM 1343 C CA . LYS A 1 253 ? 9.701 -20.727 124.306 1.00 5.83 253 LYS B CA 1
ATOM 1344 C C . LYS A 1 253 ? 10.249 -19.820 123.216 1.00 12.10 253 LYS B C 1
ATOM 1345 O O . LYS A 1 253 ? 9.974 -20.025 122.033 1.00 10.75 253 LYS B O 1
ATOM 1351 N N . VAL A 1 254 ? 11.015 -18.811 123.611 1.00 10.15 254 VAL B N 1
ATOM 1352 C CA . VAL A 1 254 ? 11.700 -17.977 122.636 1.00 8.41 254 VAL B CA 1
ATOM 1353 C C . VAL A 1 254 ? 13.065 -18.591 122.338 1.00 10.53 254 VAL B C 1
ATOM 1354 O O . VAL A 1 254 ? 13.370 -18.903 121.189 1.00 13.61 254 VAL B O 1
ATOM 1358 N N . ASN A 1 255 ? 13.857 -18.806 123.388 1.00 9.17 255 ASN B N 1
ATOM 1359 C CA . ASN A 1 255 ? 15.134 -19.511 123.275 1.00 7.94 255 ASN B CA 1
ATOM 1360 C C . ASN A 1 255 ? 15.443 -20.350 124.513 1.00 5.11 255 ASN B C 1
ATOM 1361 O O . ASN A 1 255 ? 14.982 -20.046 125.611 1.00 8.14 255 ASN B O 1
ATOM 1366 N N . ILE A 1 256 ? 16.234 -21.402 124.326 1.00 7.06 256 ILE B N 1
ATOM 1367 C CA . ILE A 1 256 ? 16.668 -22.255 125.428 1.00 6.71 256 ILE B CA 1
ATOM 1368 C C . ILE A 1 256 ? 18.188 -22.232 125.557 1.00 10.50 256 ILE B C 1
ATOM 1369 O O . ILE A 1 256 ? 18.891 -22.734 124.681 1.00 10.78 256 ILE B O 1
ATOM 1374 N N . LEU A 1 257 ? 18.699 -21.655 126.638 1.00 9.38 257 LEU B N 1
ATOM 1375 C CA . LEU A 1 257 ? 20.144 -21.602 126.831 1.00 10.87 257 LEU B CA 1
ATOM 1376 C C . LEU A 1 257 ? 20.699 -22.932 127.330 1.00 7.83 257 LEU B C 1
ATOM 1377 O O . LEU A 1 257 ? 20.422 -23.352 128.451 1.00 9.42 257 LEU B O 1
ATOM 1382 N N . ILE A 1 258 ? 21.487 -23.588 126.483 1.00 15.10 258 ILE B N 1
ATOM 1383 C CA . ILE A 1 258 ? 22.087 -24.878 126.809 1.00 18.41 258 ILE B CA 1
ATOM 1384 C C . ILE A 1 258 ? 23.597 -24.832 126.577 1.00 21.65 258 ILE B C 1
ATOM 1385 O O . ILE A 1 258 ? 24.062 -24.242 125.600 1.00 13.59 258 ILE B O 1
ATOM 1390 N N . GLY A 1 259 ? 24.359 -25.465 127.464 1.00 23.09 259 GLY B N 1
ATOM 1391 C CA . GLY A 1 259 ? 25.806 -25.487 127.344 1.00 13.04 259 GLY B CA 1
ATOM 1392 C C . GLY A 1 259 ? 26.518 -25.763 128.653 1.00 10.89 259 GLY B C 1
ATOM 1393 O O . GLY A 1 259 ? 27.616 -26.319 128.662 1.00 14.47 259 GLY B O 1
ATOM 1394 N N . HIS A 1 260 ? 25.888 -25.394 129.763 1.00 18.33 260 HIS B N 1
ATOM 1395 C CA . HIS A 1 260 ? 26.453 -25.655 131.082 1.00 13.69 260 HIS B CA 1
ATOM 1396 C C . HIS A 1 260 ? 26.456 -27.150 131.381 1.00 11.56 260 HIS B C 1
ATOM 1397 O O . HIS A 1 260 ? 25.553 -27.878 130.968 1.00 17.95 260 HIS B O 1
ATOM 1404 N N . CYS A 1 261 ? 27.475 -27.601 132.103 1.00 9.86 261 CYS B N 1
ATOM 1405 C CA . CYS A 1 261 ? 27.653 -29.022 132.374 1.00 13.52 261 CYS B CA 1
ATOM 1406 C C . CYS A 1 261 ? 27.267 -29.400 133.802 1.00 14.53 261 CYS B C 1
ATOM 1407 O O . CYS A 1 261 ? 27.398 -30.556 134.201 1.00 18.35 261 CYS B O 1
ATOM 1410 N N . ALA A 1 262 ? 26.792 -28.423 134.568 1.00 13.44 262 ALA B N 1
ATOM 1411 C CA . ALA A 1 262 ? 26.333 -28.678 135.929 1.00 12.71 262 ALA B CA 1
ATOM 1412 C C . ALA A 1 262 ? 25.226 -27.703 136.310 1.00 10.07 262 ALA B C 1
ATOM 1413 O O . ALA A 1 262 ? 24.905 -26.791 135.546 1.00 7.76 262 ALA B O 1
ATOM 1415 N N . GLU A 1 263 ? 24.635 -27.923 137.482 1.00 9.82 263 GLU B N 1
ATOM 1416 C CA . GLU A 1 263 ? 23.485 -27.151 137.956 1.00 9.61 263 GLU B CA 1
ATOM 1417 C C . GLU A 1 263 ? 23.697 -25.643 137.838 1.00 10.17 263 GLU B C 1
ATOM 1418 O O . GLU A 1 263 ? 24.805 -25.145 138.031 1.00 8.30 263 GLU B O 1
ATOM 1424 N N . ILE A 1 264 ? 22.632 -24.926 137.496 1.00 10.70 264 ILE B N 1
ATOM 1425 C CA . ILE A 1 264 ? 22.719 -23.488 137.270 1.00 10.41 264 ILE B CA 1
ATOM 1426 C C . ILE A 1 264 ? 22.404 -22.687 138.529 1.00 5.63 264 ILE B C 1
ATOM 1427 O O . ILE A 1 264 ? 21.371 -22.885 139.168 1.00 4.48 264 ILE B O 1
ATOM 1432 N N . SER A 1 265 ? 23.323 -21.795 138.883 1.00 5.10 265 SER B N 1
ATOM 1433 C CA . SER A 1 265 ? 23.181 -20.938 140.052 1.00 4.79 265 SER B CA 1
ATOM 1434 C C . SER A 1 265 ? 22.290 -19.736 139.762 1.00 4.89 265 SER B C 1
ATOM 1435 O O . SER A 1 265 ? 21.264 -19.532 140.409 1.00 3.09 265 SER B O 1
ATOM 1438 N N . SER A 1 266 ? 22.697 -18.944 138.776 1.00 6.64 266 SER B N 1
ATOM 1439 C CA . SER A 1 266 ? 22.065 -17.663 138.504 1.00 3.56 266 SER B CA 1
ATOM 1440 C C . SER A 1 266 ? 21.956 -17.379 137.012 1.00 5.15 266 SER B C 1
ATOM 1441 O O . SER A 1 266 ? 22.626 -18.011 136.194 1.00 4.70 266 SER B O 1
ATOM 1444 N N . ALA A 1 267 ? 21.095 -16.424 136.674 1.00 4.47 267 ALA B N 1
ATOM 1445 C CA . ALA A 1 267 ? 20.905 -15.980 135.299 1.00 3.55 267 ALA B CA 1
ATOM 1446 C C . ALA A 1 267 ? 20.236 -14.613 135.307 1.00 3.85 267 ALA B C 1
ATOM 1447 O O . ALA A 1 267 ? 19.294 -14.387 136.068 1.00 9.12 267 ALA B O 1
ATOM 1449 N N . SER A 1 268 ? 20.718 -13.701 134.467 1.00 3.70 268 SER B N 1
ATOM 1450 C CA . SER A 1 268 ? 20.157 -12.354 134.442 1.00 4.17 268 SER B CA 1
ATOM 1451 C C . SER A 1 268 ? 20.450 -11.569 133.170 1.00 4.10 268 SER B C 1
ATOM 1452 O O . SER A 1 268 ? 21.407 -11.852 132.451 1.00 6.11 268 SER B O 1
ATOM 1455 N N . PHE A 1 269 ? 19.604 -10.578 132.905 1.00 5.05 269 PHE B N 1
ATOM 1456 C CA . PHE A 1 269 ? 19.811 -9.640 131.807 1.00 10.87 269 PHE B CA 1
ATOM 1457 C C . PHE A 1 269 ? 20.676 -8.476 132.276 1.00 9.06 269 PHE B C 1
ATOM 1458 O O . PHE A 1 269 ? 20.717 -8.174 133.470 1.00 7.00 269 PHE B O 1
ATOM 1466 N N . ASN A 1 270 ? 21.351 -7.806 131.348 1.00 7.21 270 ASN B N 1
ATOM 1467 C CA . ASN A 1 270 ? 21.955 -6.528 131.696 1.00 15.31 270 ASN B CA 1
ATOM 1468 C C . ASN A 1 270 ? 20.889 -5.457 131.478 1.00 11.30 270 ASN B C 1
ATOM 1469 O O . ASN A 1 270 ? 19.801 -5.768 130.996 1.00 10.45 270 ASN B O 1
ATOM 1474 N N . TRP A 1 271 ? 21.183 -4.213 131.842 1.00 10.52 271 TRP B N 1
ATOM 1475 C CA . TRP A 1 271 ? 20.195 -3.141 131.729 1.00 15.65 271 TRP B CA 1
ATOM 1476 C C . TRP A 1 271 ? 19.719 -2.963 130.290 1.00 8.83 271 TRP B C 1
ATOM 1477 O O . TRP A 1 271 ? 18.542 -2.713 130.037 1.00 9.09 271 TRP B O 1
ATOM 1488 N N . ASP A 1 272 ? 20.654 -3.096 129.355 1.00 11.95 272 ASP B N 1
ATOM 1489 C CA . ASP A 1 272 ? 20.383 -2.882 127.940 1.00 11.41 272 ASP B CA 1
ATOM 1490 C C . ASP A 1 272 ? 19.584 -4.082 127.424 1.00 9.60 272 ASP B C 1
ATOM 1491 O O . ASP A 1 272 ? 18.917 -4.007 126.392 1.00 11.46 272 ASP B O 1
ATOM 1496 N N . CYS A 1 273 ? 19.656 -5.178 128.176 1.00 19.41 273 CYS B N 1
ATOM 1497 C CA . CYS A 1 273 ? 18.996 -6.444 127.852 1.00 8.01 273 CYS B CA 1
ATOM 1498 C C . CYS A 1 273 ? 19.401 -7.035 126.505 1.00 11.84 273 CYS B C 1
ATOM 1499 O O . CYS A 1 273 ? 18.591 -7.668 125.829 1.00 17.16 273 CYS B O 1
ATOM 1502 N N . SER A 1 274 ? 20.658 -6.837 126.125 1.00 18.68 274 SER B N 1
ATOM 1503 C CA . SER A 1 274 ? 21.193 -7.456 124.917 1.00 19.60 274 SER B CA 1
ATOM 1504 C C . SER A 1 274 ? 21.919 -8.755 125.249 1.00 19.75 274 SER B C 1
ATOM 1505 O O . SER A 1 274 ? 22.147 -9.590 124.373 1.00 20.92 274 SER B O 1
ATOM 1508 N N . LEU A 1 275 ? 22.286 -8.913 126.518 1.00 19.18 275 LEU B N 1
ATOM 1509 C CA . LEU A 1 275 ? 23.068 -10.062 126.963 1.00 13.34 275 LEU B CA 1
ATOM 1510 C C . LEU A 1 275 ? 22.462 -10.761 128.176 1.00 13.99 275 LEU B C 1
ATOM 1511 O O . LEU A 1 275 ? 21.882 -10.117 129.050 1.00 19.54 275 LEU B O 1
ATOM 1516 N N . ILE A 1 276 ? 22.602 -12.083 128.218 1.00 19.78 276 ILE B N 1
ATOM 1517 C CA . ILE A 1 276 ? 22.192 -12.863 129.381 1.00 11.42 276 ILE B CA 1
ATOM 1518 C C . ILE A 1 276 ? 23.423 -13.472 130.035 1.00 8.18 276 ILE B C 1
ATOM 1519 O O . ILE A 1 276 ? 24.239 -14.105 129.367 1.00 7.66 276 ILE B O 1
ATOM 1524 N N . LEU A 1 277 ? 23.552 -13.281 131.343 1.00 4.73 277 LEU B N 1
ATOM 1525 C CA . LEU A 1 277 ? 24.678 -13.830 132.084 1.00 5.59 277 LEU B CA 1
ATOM 1526 C C . LEU A 1 277 ? 24.223 -14.969 132.983 1.00 7.40 277 LEU B C 1
ATOM 1527 O O . LEU A 1 277 ? 23.401 -14.774 133.874 1.00 5.65 277 LEU B O 1
ATOM 1532 N N . THR A 1 278 ? 24.764 -16.159 132.747 1.00 10.33 278 THR B N 1
ATOM 1533 C CA . THR A 1 278 ? 24.385 -17.336 133.516 1.00 5.28 278 THR B CA 1
ATOM 1534 C C . THR A 1 278 ? 25.549 -17.804 134.376 1.00 3.98 278 THR B C 1
ATOM 1535 O O . THR A 1 278 ? 26.705 -17.722 133.969 1.00 7.64 278 THR B O 1
ATOM 1539 N N . GLY A 1 279 ? 25.236 -18.296 135.568 1.00 6.20 279 GLY B N 1
ATOM 1540 C CA . GLY A 1 279 ? 26.236 -18.894 136.431 1.00 6.04 279 GLY B CA 1
ATOM 1541 C C . GLY A 1 279 ? 25.826 -20.314 136.747 1.00 6.52 279 GLY B C 1
ATOM 1542 O O . GLY A 1 279 ? 24.637 -20.633 136.752 1.00 8.25 279 GLY B O 1
ATOM 1543 N N . SER A 1 280 ? 26.803 -21.175 137.006 1.00 8.53 280 SER B N 1
ATOM 1544 C CA . SER A 1 280 ? 26.510 -22.584 137.226 1.00 9.11 280 SER B CA 1
ATOM 1545 C C . SER A 1 280 ? 27.506 -23.274 138.153 1.00 6.08 280 SER B C 1
ATOM 1546 O O . SER A 1 280 ? 28.536 -22.708 138.517 1.00 4.06 280 SER B O 1
ATOM 1549 N N . MET A 1 281 ? 27.176 -24.502 138.536 1.00 8.71 281 MET B N 1
ATOM 1550 C CA . MET A 1 281 ? 28.006 -25.277 139.449 1.00 8.14 281 MET B CA 1
ATOM 1551 C C . MET A 1 281 ? 29.166 -25.965 138.730 1.00 8.85 281 MET B C 1
ATOM 1552 O O . MET A 1 281 ? 29.917 -26.722 139.343 1.00 5.38 281 MET B O 1
ATOM 1557 N N . ASP A 1 282 ? 29.311 -25.702 137.433 1.00 8.93 282 ASP B N 1
ATOM 1558 C CA . ASP A 1 282 ? 30.404 -26.290 136.669 1.00 6.67 282 ASP B CA 1
ATOM 1559 C C . ASP A 1 282 ? 31.600 -25.349 136.665 1.00 6.18 282 ASP B C 1
ATOM 1560 O O . ASP A 1 282 ? 32.394 -25.343 135.721 1.00 4.42 282 ASP B O 1
ATOM 1565 N N . LYS A 1 283 ? 31.700 -24.543 137.723 1.00 8.41 283 LYS B N 1
ATOM 1566 C CA . LYS A 1 283 ? 32.828 -23.638 137.945 1.00 5.72 283 LYS B CA 1
ATOM 1567 C C . LYS A 1 283 ? 32.881 -22.554 136.869 1.00 4.50 283 LYS B C 1
ATOM 1568 O O . LYS A 1 283 ? 33.851 -21.801 136.775 1.00 5.11 283 LYS B O 1
ATOM 1574 N N . THR A 1 284 ? 31.819 -22.465 136.075 1.00 5.53 284 THR B N 1
ATOM 1575 C CA . THR A 1 284 ? 31.822 -21.639 134.876 1.00 11.09 284 THR B CA 1
ATOM 1576 C C . THR A 1 284 ? 30.663 -20.639 134.835 1.00 13.25 284 THR B C 1
ATOM 1577 O O . THR A 1 284 ? 29.567 -20.922 135.315 1.00 7.52 284 THR B O 1
ATOM 1581 N N . CYS A 1 285 ? 30.925 -19.466 134.264 1.00 11.89 285 CYS B N 1
ATOM 1582 C CA . CYS A 1 285 ? 29.886 -18.496 133.941 1.00 9.05 285 CYS B CA 1
ATOM 1583 C C . CYS A 1 285 ? 29.837 -18.293 132.437 1.00 9.44 285 CYS B C 1
ATOM 1584 O O . CYS A 1 285 ? 30.870 -18.111 131.800 1.00 18.01 285 CYS B O 1
ATOM 1587 N N . LYS A 1 286 ? 28.642 -18.337 131.862 1.00 4.80 286 LYS B N 1
ATOM 1588 C CA . LYS A 1 286 ? 28.518 -18.178 130.421 1.00 8.01 286 LYS B CA 1
ATOM 1589 C C . LYS A 1 286 ? 27.743 -16.921 130.062 1.00 7.63 286 LYS B C 1
ATOM 1590 O O . LYS A 1 286 ? 26.843 -16.497 130.785 1.00 6.06 286 LYS B O 1
ATOM 1596 N N . LEU A 1 287 ? 28.114 -16.327 128.934 1.00 10.09 287 LEU B N 1
ATOM 1597 C CA . LEU A 1 287 ? 27.565 -15.047 128.519 1.00 7.77 287 LEU B CA 1
ATOM 1598 C C . LEU A 1 287 ? 26.875 -15.213 127.171 1.00 11.85 287 LEU B C 1
ATOM 1599 O O . LEU A 1 287 ? 27.524 -15.432 126.149 1.00 14.24 287 LEU B O 1
ATOM 1604 N N . TRP A 1 288 ? 25.552 -15.100 127.182 1.00 13.52 288 TRP B N 1
ATOM 1605 C CA . TRP A 1 288 ? 24.735 -15.443 126.025 1.00 16.02 288 TRP B CA 1
ATOM 1606 C C . TRP A 1 288 ? 24.151 -14.205 125.360 1.00 14.86 288 TRP B C 1
ATOM 1607 O O . TRP A 1 288 ? 23.972 -13.171 126.000 1.00 22.52 288 TRP B O 1
ATOM 1618 N N . ASP A 1 289 ? 23.865 -14.311 124.068 1.00 9.60 289 ASP B N 1
ATOM 1619 C CA . ASP A 1 289 ? 23.144 -13.261 123.370 1.00 18.18 289 ASP B CA 1
ATOM 1620 C C . ASP A 1 289 ? 21.661 -13.541 123.604 1.00 18.13 289 ASP B C 1
ATOM 1621 O O . ASP A 1 289 ? 21.192 -14.651 123.357 1.00 15.48 289 ASP B O 1
ATOM 1626 N N . ALA A 1 290 ? 20.929 -12.533 124.073 1.00 23.62 290 ALA B N 1
ATOM 1627 C CA . ALA A 1 290 ? 19.519 -12.703 124.417 1.00 17.65 290 ALA B CA 1
ATOM 1628 C C . ALA A 1 290 ? 18.634 -12.874 123.190 1.00 19.13 290 ALA B C 1
ATOM 1629 O O . ALA A 1 290 ? 17.601 -13.543 123.246 1.00 18.40 290 ALA B O 1
ATOM 1631 N N . THR A 1 291 ? 19.045 -12.259 122.089 1.00 24.61 291 THR B N 1
ATOM 1632 C CA . THR A 1 291 ? 18.315 -12.339 120.831 1.00 21.34 291 THR B CA 1
ATOM 1633 C C . THR A 1 291 ? 18.202 -13.788 120.369 1.00 19.93 291 THR B C 1
ATOM 1634 O O . THR A 1 291 ? 17.110 -14.354 120.309 1.00 14.54 291 THR B O 1
ATOM 1638 N N . ASN A 1 292 ? 19.348 -14.384 120.058 1.00 17.40 292 ASN B N 1
ATOM 1639 C CA . ASN A 1 292 ? 19.395 -15.702 119.444 1.00 20.15 292 ASN B CA 1
ATOM 1640 C C . ASN A 1 292 ? 19.520 -16.875 120.418 1.00 21.03 292 ASN B C 1
ATOM 1641 O O . ASN A 1 292 ? 19.041 -17.974 120.139 1.00 23.64 292 ASN B O 1
ATOM 1646 N N . GLY A 1 293 ? 20.171 -16.643 121.552 1.00 19.97 293 GLY B N 1
ATOM 1647 C CA . GLY A 1 293 ? 20.366 -17.681 122.548 1.00 14.96 293 GLY B CA 1
ATOM 1648 C C . GLY A 1 293 ? 21.666 -18.446 122.383 1.00 17.96 293 GLY B C 1
ATOM 1649 O O . GLY A 1 293 ? 21.812 -19.554 122.901 1.00 13.06 293 GLY B O 1
ATOM 1650 N N . LYS A 1 294 ? 22.612 -17.857 121.658 1.00 22.53 294 LYS B N 1
ATOM 1651 C CA . LYS A 1 294 ? 23.918 -18.472 121.458 1.00 19.07 294 LYS B CA 1
ATOM 1652 C C . LYS A 1 294 ? 24.893 -18.058 122.552 1.00 13.92 294 LYS B C 1
ATOM 1653 O O . LYS A 1 294 ? 24.880 -16.914 123.002 1.00 16.91 294 LYS B O 1
ATOM 1659 N N . CYS A 1 295 ? 25.735 -18.992 122.980 1.00 16.58 295 CYS B N 1
ATOM 1660 C CA . CYS A 1 295 ? 26.764 -18.679 123.960 1.00 13.47 295 CYS B CA 1
ATOM 1661 C C . CYS A 1 295 ? 27.908 -17.926 123.295 1.00 14.65 295 CYS B C 1
ATOM 1662 O O . CYS A 1 295 ? 28.666 -18.499 122.513 1.00 15.94 295 CYS B O 1
ATOM 1665 N N . VAL A 1 296 ? 28.032 -16.641 123.612 1.00 17.86 296 VAL B N 1
ATOM 1666 C CA . VAL A 1 296 ? 29.059 -15.798 123.011 1.00 15.31 296 VAL B CA 1
ATOM 1667 C C . VAL A 1 296 ? 30.370 -15.889 123.790 1.00 10.36 296 VAL B C 1
ATOM 1668 O O . VAL A 1 296 ? 31.453 -15.812 123.212 1.00 17.58 296 VAL B O 1
ATOM 1672 N N . ALA A 1 297 ? 30.269 -16.062 125.102 1.00 15.85 297 ALA B N 1
ATOM 1673 C CA . ALA A 1 297 ? 31.454 -16.110 125.950 1.00 13.43 297 ALA B CA 1
ATOM 1674 C C . ALA A 1 297 ? 31.337 -17.182 127.028 1.00 10.08 297 ALA B C 1
ATOM 1675 O O . ALA A 1 297 ? 30.250 -17.472 127.526 1.00 10.15 297 ALA B O 1
ATOM 1677 N N . THR A 1 298 ? 32.477 -17.764 127.382 1.00 10.32 298 THR B N 1
ATOM 1678 C CA . THR A 1 298 ? 32.558 -18.729 128.468 1.00 12.05 298 THR B CA 1
ATOM 1679 C C . THR A 1 298 ? 33.614 -18.264 129.461 1.00 14.93 298 THR B C 1
ATOM 1680 O O . THR A 1 298 ? 34.794 -18.166 129.121 1.00 18.95 298 THR B O 1
ATOM 1684 N N . LEU A 1 299 ? 33.194 -17.978 130.689 1.00 15.39 299 LEU B N 1
ATOM 1685 C CA . LEU A 1 299 ? 34.082 -17.314 131.631 1.00 9.21 299 LEU B CA 1
ATOM 1686 C C . LEU A 1 299 ? 34.675 -18.322 132.610 1.00 14.62 299 LEU B C 1
ATOM 1687 O O . LEU A 1 299 ? 33.949 -18.999 133.336 1.00 24.04 299 LEU B O 1
ATOM 1692 N N . THR A 1 300 ? 36.002 -18.401 132.627 1.00 19.98 300 THR B N 1
ATOM 1693 C CA . THR A 1 300 ? 36.727 -19.397 133.416 1.00 22.83 300 THR B CA 1
ATOM 1694 C C . THR A 1 300 ? 37.592 -18.774 134.514 1.00 19.57 300 THR B C 1
ATOM 1695 O O . THR A 1 300 ? 37.918 -17.587 134.463 1.00 17.35 300 THR B O 1
ATOM 1699 N N . GLY A 1 301 ? 37.961 -19.581 135.505 1.00 7.18 301 GLY B N 1
ATOM 1700 C CA . GLY A 1 301 ? 38.930 -19.154 136.498 1.00 8.93 301 GLY B CA 1
ATOM 1701 C C . GLY A 1 301 ? 38.757 -19.776 137.871 1.00 9.50 301 GLY B C 1
ATOM 1702 O O . GLY A 1 301 ? 39.737 -20.092 138.545 1.00 5.63 301 GLY B O 1
ATOM 1703 N N . HIS A 1 302 ? 37.508 -19.956 138.284 1.00 9.04 302 HIS B N 1
ATOM 1704 C CA . HIS A 1 302 ? 37.207 -20.469 139.616 1.00 8.14 302 HIS B CA 1
ATOM 1705 C C . HIS A 1 302 ? 37.550 -21.949 139.758 1.00 6.16 302 HIS B C 1
ATOM 1706 O O . HIS A 1 302 ? 37.525 -22.698 138.784 1.00 7.91 302 HIS B O 1
ATOM 1713 N N . ASP A 1 303 ? 37.872 -22.356 140.983 1.00 3.89 303 ASP B N 1
ATOM 1714 C CA . ASP A 1 303 ? 38.348 -23.708 141.262 1.00 3.32 303 ASP B CA 1
ATOM 1715 C C . ASP A 1 303 ? 37.248 -24.580 141.852 1.00 3.13 303 ASP B C 1
ATOM 1716 O O . ASP A 1 303 ? 37.472 -25.745 142.175 1.00 2.46 303 ASP B O 1
ATOM 1721 N N . ASP A 1 304 ? 36.057 -24.010 141.986 1.00 4.32 304 ASP B N 1
ATOM 1722 C CA . ASP A 1 304 ? 34.923 -24.742 142.527 1.00 4.13 304 ASP B CA 1
ATOM 1723 C C . ASP A 1 304 ? 33.637 -24.129 141.978 1.00 8.48 304 ASP B C 1
ATOM 1724 O O . ASP A 1 304 ? 33.676 -23.332 141.040 1.00 12.03 304 ASP B O 1
ATOM 1729 N N . GLU A 1 305 ? 32.507 -24.491 142.573 1.00 11.44 305 GLU B N 1
ATOM 1730 C CA . GLU A 1 305 ? 31.198 -24.046 142.112 1.00 5.43 305 GLU B CA 1
ATOM 1731 C C . GLU A 1 305 ? 31.092 -22.527 142.076 1.00 2.91 305 GLU B C 1
ATOM 1732 O O . GLU A 1 305 ? 31.820 -21.835 142.778 1.00 4.09 305 GLU B O 1
ATOM 1738 N N . ILE A 1 306 ? 30.197 -22.016 141.241 1.00 2.81 306 ILE B N 1
ATOM 1739 C CA . ILE A 1 306 ? 29.898 -20.591 141.226 1.00 3.76 306 ILE B CA 1
ATOM 1740 C C . ILE A 1 306 ? 28.509 -20.410 141.822 1.00 3.47 306 ILE B C 1
ATOM 1741 O O . ILE A 1 306 ? 27.547 -21.014 141.356 1.00 6.71 306 ILE B O 1
ATOM 1746 N N . LEU A 1 307 ? 28.407 -19.579 142.855 1.00 3.99 307 LEU B N 1
ATOM 1747 C CA . LEU A 1 307 ? 27.181 -19.498 143.640 1.00 3.97 307 LEU B CA 1
ATOM 1748 C C . LEU A 1 307 ? 26.265 -18.335 143.255 1.00 3.29 307 LEU B C 1
ATOM 1749 O O . LEU A 1 307 ? 25.052 -18.412 143.446 1.00 3.61 307 LEU B O 1
ATOM 1754 N N . ASP A 1 308 ? 26.836 -17.266 142.711 1.00 3.78 308 ASP B N 1
ATOM 1755 C CA . ASP A 1 308 ? 26.040 -16.115 142.292 1.00 4.54 308 ASP B CA 1
ATOM 1756 C C . ASP A 1 308 ? 26.760 -15.345 141.191 1.00 5.84 308 ASP B C 1
ATOM 1757 O O . ASP A 1 308 ? 27.969 -15.491 141.009 1.00 4.83 308 ASP B O 1
ATOM 1762 N N . SER A 1 309 ? 26.008 -14.533 140.454 1.00 7.91 309 SER B N 1
ATOM 1763 C CA . SER A 1 309 ? 26.568 -13.751 139.360 1.00 5.66 309 SER B CA 1
ATOM 1764 C C . SER A 1 309 ? 25.826 -12.429 139.190 1.00 6.73 309 SER B C 1
ATOM 1765 O O . SER A 1 309 ? 24.632 -12.340 139.477 1.00 8.20 309 SER B O 1
ATOM 1768 N N . CYS A 1 310 ? 26.537 -11.400 138.739 1.00 8.86 310 CYS B N 1
ATOM 1769 C CA . CYS A 1 310 ? 25.951 -10.067 138.635 1.00 9.27 310 CYS B CA 1
ATOM 1770 C C . CYS A 1 310 ? 26.546 -9.225 137.510 1.00 7.91 310 CYS B C 1
ATOM 1771 O O . CYS A 1 310 ? 27.740 -9.302 137.230 1.00 14.46 310 CYS B O 1
ATOM 1774 N N . PHE A 1 311 ? 25.700 -8.437 136.854 1.00 9.12 311 PHE B N 1
ATOM 1775 C CA . PHE A 1 311 ? 26.174 -7.296 136.080 1.00 10.61 311 PHE B CA 1
ATOM 1776 C C . PHE A 1 311 ? 26.262 -6.083 136.997 1.00 13.41 311 PHE B C 1
ATOM 1777 O O . PHE A 1 311 ? 25.813 -6.129 138.142 1.00 21.70 311 PHE B O 1
ATOM 1785 N N . ASP A 1 312 ? 26.832 -4.995 136.493 1.00 13.15 312 ASP B N 1
ATOM 1786 C CA . ASP A 1 312 ? 26.729 -3.715 137.179 1.00 14.62 312 ASP B CA 1
ATOM 1787 C C . ASP A 1 312 ? 25.592 -2.916 136.544 1.00 14.83 312 ASP B C 1
ATOM 1788 O O . ASP A 1 312 ? 24.890 -3.431 135.676 1.00 22.42 312 ASP B O 1
ATOM 1793 N N . TYR A 1 313 ? 25.402 -1.672 136.971 1.00 16.91 313 TYR B N 1
ATOM 1794 C CA . TYR A 1 313 ? 24.317 -0.856 136.431 1.00 16.23 313 TYR B CA 1
ATOM 1795 C C . TYR A 1 313 ? 24.483 -0.589 134.936 1.00 10.78 313 TYR B C 1
ATOM 1796 O O . TYR A 1 313 ? 23.505 -0.553 134.186 1.00 13.56 313 TYR B O 1
ATOM 1798 N N . THR A 1 314 ? 25.731 -0.409 134.519 1.00 7.28 314 THR B N 1
ATOM 1799 C CA . THR A 1 314 ? 26.083 -0.178 133.121 1.00 12.14 314 THR B CA 1
ATOM 1800 C C . THR A 1 314 ? 26.003 -1.443 132.254 1.00 21.26 314 THR B C 1
ATOM 1801 O O . THR A 1 314 ? 25.678 -1.372 131.067 1.00 23.54 314 THR B O 1
ATOM 1805 N N . GLY A 1 315 ? 26.298 -2.596 132.849 1.00 20.16 315 GLY B N 1
ATOM 1806 C CA . GLY A 1 315 ? 26.542 -3.812 132.089 1.00 10.59 315 GLY B CA 1
ATOM 1807 C C . GLY A 1 315 ? 27.992 -3.907 131.648 1.00 12.66 315 GLY B C 1
ATOM 1808 O O . GLY A 1 315 ? 28.394 -4.854 130.973 1.00 16.08 315 GLY B O 1
ATOM 1809 N N . LYS A 1 316 ? 28.779 -2.919 132.057 1.00 16.59 316 LYS B N 1
ATOM 1810 C CA . LYS A 1 316 ? 30.194 -2.833 131.712 1.00 22.05 316 LYS B CA 1
ATOM 1811 C C . LYS A 1 316 ? 31.011 -3.974 132.313 1.00 22.98 316 LYS B C 1
ATOM 1812 O O . LYS A 1 316 ? 31.919 -4.504 131.673 1.00 19.82 316 LYS B O 1
ATOM 1818 N N . LEU A 1 317 ? 30.682 -4.352 133.545 1.00 17.16 317 LEU B N 1
ATOM 1819 C CA . LEU A 1 317 ? 31.452 -5.365 134.254 1.00 10.80 317 LEU B CA 1
ATOM 1820 C C . LEU A 1 317 ? 30.641 -6.625 134.549 1.00 14.55 317 LEU B C 1
ATOM 1821 O O . LEU A 1 317 ? 29.425 -6.663 134.356 1.00 13.43 317 LEU B O 1
ATOM 1826 N N . ILE A 1 318 ? 31.334 -7.654 135.025 1.00 16.07 318 ILE B N 1
ATOM 1827 C CA . ILE A 1 318 ? 30.712 -8.913 135.415 1.00 12.16 318 ILE B CA 1
ATOM 1828 C C . ILE A 1 318 ? 31.327 -9.354 136.739 1.00 15.31 318 ILE B C 1
ATOM 1829 O O . ILE A 1 318 ? 32.541 -9.269 136.920 1.00 17.93 318 ILE B O 1
ATOM 1834 N N . ALA A 1 319 ? 30.496 -9.818 137.665 1.00 11.60 319 ALA B N 1
ATOM 1835 C CA . ALA A 1 319 ? 30.981 -10.228 138.977 1.00 11.91 319 ALA B CA 1
ATOM 1836 C C . ALA A 1 319 ? 30.609 -11.670 139.264 1.00 17.38 319 ALA B C 1
ATOM 1837 O O . ALA A 1 319 ? 29.491 -12.102 138.980 1.00 20.34 319 AL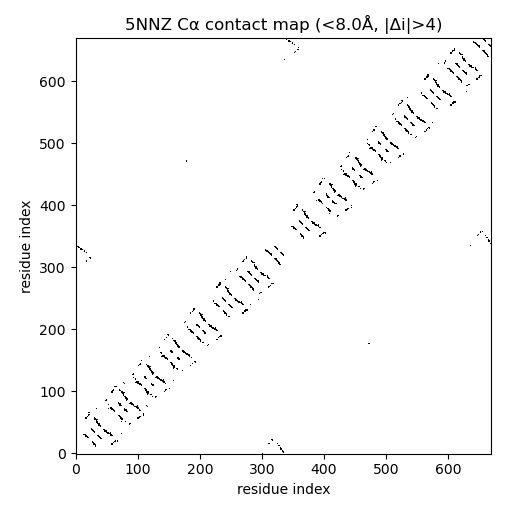A B O 1
ATOM 1839 N N . THR A 1 320 ? 31.549 -12.414 139.836 1.00 11.95 320 THR B N 1
ATOM 1840 C CA . THR A 1 320 ? 31.337 -13.831 140.079 1.00 7.68 320 THR B CA 1
ATOM 1841 C C . THR A 1 320 ? 31.782 -14.265 141.469 1.00 8.86 320 THR B C 1
ATOM 1842 O O . THR A 1 320 ? 32.923 -14.044 141.865 1.00 20.81 320 THR B O 1
ATOM 1846 N N . ALA A 1 321 ? 30.869 -14.888 142.202 1.00 7.44 321 ALA B N 1
ATOM 1847 C CA . ALA A 1 321 ? 31.183 -15.465 143.501 1.00 8.84 321 ALA B CA 1
ATOM 1848 C C . ALA A 1 321 ? 31.313 -16.976 143.365 1.00 4.61 321 ALA B C 1
ATOM 1849 O O . ALA A 1 321 ? 30.595 -17.595 142.582 1.00 3.97 321 ALA B O 1
ATOM 1851 N N . SER A 1 322 ? 32.239 -17.570 144.108 1.00 4.39 322 SER B N 1
ATOM 1852 C CA . SER A 1 322 ? 32.462 -19.005 144.002 1.00 3.08 322 SER B CA 1
ATOM 1853 C C . SER A 1 322 ? 32.617 -19.639 145.378 1.00 3.24 322 SER B C 1
ATOM 1854 O O . SER A 1 322 ? 32.818 -18.943 146.373 1.00 4.77 322 SER B O 1
ATOM 1857 N N . ALA A 1 323 ? 32.529 -20.963 145.427 1.00 3.16 323 ALA B N 1
ATOM 1858 C CA . ALA A 1 323 ? 32.666 -21.691 146.683 1.00 3.48 323 ALA B CA 1
ATOM 1859 C C . ALA A 1 323 ? 34.122 -21.896 147.092 1.00 3.79 323 ALA B C 1
ATOM 1860 O O . ALA A 1 323 ? 34.395 -22.378 148.190 1.00 5.20 323 ALA B O 1
ATOM 1862 N N . ASP A 1 324 ? 35.056 -21.547 146.210 1.00 3.26 324 ASP B N 1
ATOM 1863 C CA . ASP A 1 324 ? 36.468 -21.525 146.582 1.00 5.33 324 ASP B CA 1
ATOM 1864 C C . ASP A 1 324 ? 36.725 -20.430 147.618 1.00 5.06 324 ASP B C 1
ATOM 1865 O O . ASP A 1 324 ? 37.727 -20.459 148.334 1.00 2.38 324 ASP B O 1
ATOM 1870 N N . GLY A 1 325 ? 35.809 -19.469 147.692 1.00 4.36 325 GLY B N 1
ATOM 1871 C CA . GLY A 1 325 ? 35.950 -18.338 148.589 1.00 3.30 325 GLY B CA 1
ATOM 1872 C C . GLY A 1 325 ? 36.516 -17.111 147.903 1.00 5.36 325 GLY B C 1
ATOM 1873 O O . GLY A 1 325 ? 36.737 -16.081 148.540 1.00 11.24 325 GLY B O 1
ATOM 1874 N N . THR A 1 326 ? 36.749 -17.215 146.599 1.00 4.98 326 THR B N 1
ATOM 1875 C CA . THR A 1 326 ? 37.266 -16.085 145.839 1.00 8.83 326 THR B CA 1
ATOM 1876 C C . THR A 1 326 ? 36.179 -15.478 144.964 1.00 8.74 326 THR B C 1
ATOM 1877 O O . THR A 1 326 ? 35.200 -16.140 144.621 1.00 15.34 326 THR B O 1
ATOM 1881 N N . ALA A 1 327 ? 36.358 -14.210 144.613 1.00 7.91 327 ALA B N 1
ATOM 1882 C CA . ALA A 1 327 ? 35.446 -13.522 143.711 1.00 11.13 327 ALA B CA 1
ATOM 1883 C C . ALA A 1 327 ? 36.182 -12.981 142.492 1.00 11.84 327 ALA B C 1
ATOM 1884 O O . ALA A 1 327 ? 37.266 -12.414 142.616 1.00 13.51 327 ALA B O 1
ATOM 1886 N N . ARG A 1 328 ? 35.590 -13.154 141.316 1.00 14.72 328 ARG B N 1
ATOM 1887 C CA . ARG A 1 328 ? 36.228 -12.722 140.080 1.00 9.60 328 ARG B CA 1
ATOM 1888 C C . ARG A 1 328 ? 35.427 -11.640 139.379 1.00 14.80 328 ARG B C 1
ATOM 1889 O O . ARG A 1 328 ? 34.198 -11.680 139.333 1.00 15.50 328 ARG B O 1
ATOM 1897 N N . ILE A 1 329 ? 36.152 -10.673 138.830 1.00 17.07 329 ILE B N 1
ATOM 1898 C CA . ILE A 1 329 ? 35.560 -9.560 138.110 1.00 10.66 329 ILE B CA 1
ATOM 1899 C C . ILE A 1 329 ? 36.054 -9.579 136.671 1.00 11.04 329 ILE B C 1
ATOM 1900 O O . ILE A 1 329 ? 37.248 -9.445 136.421 1.00 9.43 329 ILE B O 1
ATOM 1905 N N . PHE A 1 330 ? 35.140 -9.760 135.724 1.00 9.11 330 PHE B N 1
ATOM 1906 C CA . PHE A 1 330 ? 35.522 -9.739 134.320 1.00 14.02 330 PHE B CA 1
ATOM 1907 C C . PHE A 1 330 ? 35.015 -8.472 133.640 1.00 11.96 330 PHE B C 1
ATOM 1908 O O . PHE A 1 330 ? 34.242 -7.707 134.218 1.00 13.74 330 PHE B O 1
ATOM 1916 N N . SER A 1 331 ? 35.460 -8.268 132.404 1.00 17.02 331 SER B N 1
ATOM 1917 C CA . SER A 1 331 ? 34.954 -7.208 131.537 1.00 11.23 331 SER B CA 1
ATOM 1918 C C . SER A 1 331 ? 33.915 -7.800 130.584 1.00 12.29 331 SER B C 1
ATOM 1919 O O . SER A 1 331 ? 34.035 -8.954 130.172 1.00 13.40 331 SER B O 1
ATOM 1922 N N . ALA A 1 332 ? 32.890 -7.026 130.247 1.00 8.77 332 ALA B N 1
ATOM 1923 C CA . ALA A 1 332 ? 31.895 -7.472 129.274 1.00 8.11 332 ALA B CA 1
ATOM 1924 C C . ALA A 1 332 ? 32.465 -7.648 127.862 1.00 15.28 332 ALA B C 1
ATOM 1925 O O . ALA A 1 332 ? 32.202 -8.661 127.208 1.00 8.72 332 ALA B O 1
ATOM 1927 N N . ALA A 1 333 ? 33.247 -6.675 127.397 1.00 19.07 333 ALA B N 1
ATOM 1928 C CA . ALA A 1 333 ? 33.690 -6.652 126.001 1.00 12.90 333 ALA B CA 1
ATOM 1929 C C . ALA A 1 333 ? 34.939 -7.495 125.734 1.00 15.65 333 ALA B C 1
ATOM 1930 O O . ALA A 1 333 ? 35.040 -8.152 124.696 1.00 17.18 333 ALA B O 1
ATOM 1932 N N . THR A 1 334 ? 35.890 -7.465 126.661 1.00 15.61 334 THR B N 1
ATOM 1933 C CA . THR A 1 334 ? 37.166 -8.148 126.470 1.00 8.17 334 THR B CA 1
ATOM 1934 C C . THR A 1 334 ? 37.134 -9.593 126.966 1.00 11.45 334 THR B C 1
ATOM 1935 O O . THR A 1 334 ? 37.892 -10.433 126.477 1.00 19.49 334 THR B O 1
ATOM 1939 N N . ARG A 1 335 ? 36.278 -9.859 127.954 1.00 18.92 335 ARG B N 1
ATOM 1940 C CA . ARG A 1 335 ? 36.130 -11.182 128.577 1.00 12.87 335 ARG B CA 1
ATOM 1941 C C . ARG A 1 335 ? 37.375 -11.590 129.368 1.00 12.95 335 ARG B C 1
ATOM 1942 O O . ARG A 1 335 ? 37.423 -12.676 129.948 1.00 12.39 335 ARG B O 1
ATOM 1950 N N . LYS A 1 336 ? 38.381 -10.720 129.378 1.00 15.93 336 LYS B N 1
ATOM 1951 C CA . LYS A 1 336 ? 39.533 -10.873 130.258 1.00 18.11 336 LYS B CA 1
ATOM 1952 C C . LYS A 1 336 ? 39.154 -10.575 131.707 1.00 9.14 336 LYS B C 1
ATOM 1953 O O . LYS A 1 336 ? 38.414 -9.630 131.980 1.00 9.01 336 LYS B O 1
ATOM 1959 N N . CYS A 1 337 ? 39.650 -11.394 132.628 1.00 5.45 337 CYS B N 1
ATOM 1960 C CA . CYS A 1 337 ? 39.432 -11.172 134.053 1.00 12.05 337 CYS B CA 1
ATOM 1961 C C . CYS A 1 337 ? 40.116 -9.877 134.492 1.00 18.47 337 CYS B C 1
ATOM 1962 O O . CYS A 1 337 ? 41.285 -9.650 134.175 1.00 15.54 337 CYS B O 1
ATOM 1965 N N . ILE A 1 338 ? 39.392 -9.029 135.217 1.00 20.64 338 ILE B N 1
ATOM 1966 C CA . ILE A 1 338 ? 39.943 -7.756 135.672 1.00 15.69 338 ILE B CA 1
ATOM 1967 C C . ILE A 1 338 ? 40.646 -7.874 137.024 1.00 20.44 338 ILE B C 1
ATOM 1968 O O . ILE A 1 338 ? 41.722 -7.306 137.221 1.00 24.01 338 ILE B O 1
ATOM 1973 N N . ALA A 1 339 ? 40.046 -8.614 137.951 1.00 24.20 339 ALA B N 1
ATOM 1974 C CA . ALA A 1 339 ? 40.625 -8.771 139.282 1.00 15.41 339 ALA B CA 1
ATOM 1975 C C . ALA A 1 339 ? 40.121 -10.019 140.003 1.00 16.18 339 ALA B C 1
ATOM 1976 O O . ALA A 1 339 ? 39.076 -10.569 139.658 1.00 16.50 339 ALA B O 1
ATOM 1978 N N . LYS A 1 340 ? 40.878 -10.464 141.001 1.00 16.87 340 LYS B N 1
ATOM 1979 C CA . LYS A 1 340 ? 40.410 -11.506 141.907 1.00 12.85 340 LYS B CA 1
ATOM 1980 C C . LYS A 1 340 ? 40.307 -10.965 143.318 1.00 15.58 340 LYS B C 1
ATOM 1981 O O . LYS A 1 340 ? 41.190 -10.246 143.785 1.00 26.38 340 LYS B O 1
ATOM 1987 N N . LEU A 1 341 ? 39.219 -11.314 143.991 1.00 14.30 341 LEU B N 1
ATOM 1988 C CA . LEU A 1 341 ? 39.008 -10.889 145.364 1.00 9.78 341 LEU B CA 1
ATOM 1989 C C . LEU A 1 341 ? 39.102 -12.067 146.321 1.00 13.84 341 LEU B C 1
ATOM 1990 O O . LEU A 1 341 ? 38.260 -12.963 146.296 1.00 18.38 341 LEU B O 1
ATOM 1995 N N . GLU A 1 342 ? 40.134 -12.076 147.156 1.00 13.03 342 GLU B N 1
ATOM 1996 C CA . GLU A 1 342 ? 40.304 -13.162 148.110 1.00 12.76 342 GLU B CA 1
ATOM 1997 C C . GLU A 1 342 ? 40.546 -12.619 149.514 1.00 15.32 342 GLU B C 1
ATOM 1998 O O . GLU A 1 342 ? 40.965 -11.476 149.691 1.00 9.49 342 GLU B O 1
ATOM 2004 N N . GLY A 1 343 ? 40.281 -13.459 150.506 1.00 19.18 343 GLY B N 1
ATOM 2005 C CA . GLY A 1 343 ? 40.392 -13.080 151.900 1.00 13.33 343 GLY B CA 1
ATOM 2006 C C . GLY A 1 343 ? 39.239 -13.662 152.696 1.00 12.97 343 GLY B C 1
ATOM 2007 O O . GLY A 1 343 ? 39.165 -13.498 153.914 1.00 18.45 343 GLY B O 1
ATOM 2008 N N . HIS A 1 344 ? 38.334 -14.344 152.000 1.00 6.27 344 HIS B N 1
ATOM 2009 C CA . HIS A 1 344 ? 37.197 -14.996 152.640 1.00 7.04 344 HIS B CA 1
ATOM 2010 C C . HIS A 1 344 ? 37.617 -16.377 153.133 1.00 6.34 344 HIS B C 1
ATOM 2011 O O . HIS A 1 344 ? 38.394 -17.067 152.475 1.00 10.31 344 HIS B O 1
ATOM 2018 N N . GLU A 1 345 ? 37.093 -16.781 154.284 1.00 3.59 345 GLU B N 1
ATOM 2019 C CA . GLU A 1 345 ? 37.408 -18.087 154.850 1.00 3.33 345 GLU B CA 1
ATOM 2020 C C . GLU A 1 345 ? 36.349 -19.135 154.512 1.00 6.49 345 GLU B C 1
ATOM 2021 O O . GLU A 1 345 ? 36.371 -20.247 155.041 1.00 7.13 345 GLU B O 1
ATOM 2027 N N . GLY A 1 346 ? 35.416 -18.773 153.638 1.00 4.59 346 GLY B N 1
ATOM 2028 C CA . GLY A 1 346 ? 34.349 -19.678 153.259 1.00 3.36 346 GLY B CA 1
ATOM 2029 C C . GLY A 1 346 ? 33.796 -19.369 151.882 1.00 4.64 346 GLY B C 1
ATOM 2030 O O . GLY A 1 346 ? 34.141 -18.351 151.280 1.00 3.92 346 GLY B O 1
ATOM 2031 N N . GLU A 1 347 ? 32.950 -20.264 151.380 1.00 4.54 347 GLU B N 1
ATOM 2032 C CA . GLU A 1 347 ? 32.173 -20.025 150.168 1.00 4.02 347 GLU B CA 1
ATOM 2033 C C . GLU A 1 347 ? 31.505 -18.659 150.162 1.00 7.90 347 GLU B C 1
ATOM 2034 O O . GLU A 1 347 ? 30.829 -18.295 151.122 1.00 10.74 347 GLU B O 1
ATOM 2040 N N . ILE A 1 348 ? 31.683 -17.915 149.075 1.00 6.97 348 ILE B N 1
ATOM 2041 C CA . ILE A 1 348 ? 30.970 -16.658 148.898 1.00 4.71 348 ILE B CA 1
ATOM 2042 C C . ILE A 1 348 ? 29.653 -16.949 148.191 1.00 6.49 348 ILE B C 1
ATOM 2043 O O . ILE A 1 348 ? 29.643 -17.458 147.070 1.00 5.01 348 ILE B O 1
ATOM 2048 N N . SER A 1 349 ? 28.546 -16.622 148.850 1.00 5.85 349 SER B N 1
ATOM 2049 C CA . SER A 1 349 ? 27.220 -16.967 148.348 1.00 6.13 349 SER B CA 1
ATOM 2050 C C . SER A 1 349 ? 26.589 -15.827 147.561 1.00 14.13 349 SER B C 1
ATOM 2051 O O . SER A 1 349 ? 25.990 -16.049 146.509 1.00 10.40 349 SER B O 1
ATOM 2054 N N . LYS A 1 350 ? 26.709 -14.608 148.078 1.00 15.49 350 LYS B N 1
ATOM 2055 C CA . LYS A 1 350 ? 26.076 -13.460 147.440 1.00 9.50 350 LYS B CA 1
ATOM 2056 C C . LYS A 1 350 ? 27.069 -12.455 146.878 1.00 5.73 350 LYS B C 1
ATOM 2057 O O . LYS A 1 350 ? 28.118 -12.192 147.462 1.00 4.50 350 LYS B O 1
ATOM 2063 N N . ILE A 1 351 ? 26.700 -11.893 145.733 1.00 7.77 351 ILE B N 1
ATOM 2064 C CA . ILE A 1 351 ? 27.519 -10.927 145.022 1.00 10.28 351 ILE B CA 1
ATOM 2065 C C . ILE A 1 351 ? 26.591 -9.832 144.500 1.00 16.97 351 ILE B C 1
ATOM 2066 O O . ILE A 1 351 ? 25.438 -10.105 144.163 1.00 19.25 351 ILE B O 1
ATOM 2071 N N . SER A 1 352 ? 27.081 -8.596 144.457 1.00 16.29 352 SER B N 1
ATOM 2072 C CA . SER A 1 352 ? 26.301 -7.478 143.930 1.00 8.82 352 SER B CA 1
ATOM 2073 C C . SER A 1 352 ? 27.145 -6.219 143.793 1.00 7.89 352 SER B C 1
ATOM 2074 O O . SER A 1 352 ? 27.995 -5.935 144.635 1.00 12.50 352 SER B O 1
ATOM 2077 N N . PHE A 1 353 ? 26.903 -5.466 142.728 1.00 11.17 353 PHE B N 1
ATOM 2078 C CA . PHE A 1 353 ? 27.556 -4.178 142.546 1.00 16.38 353 PHE B CA 1
ATOM 2079 C C . PHE A 1 353 ? 26.772 -3.108 143.293 1.00 9.33 353 PHE B C 1
ATOM 2080 O O . PHE A 1 353 ? 25.557 -3.220 143.450 1.00 9.11 353 PHE B O 1
ATOM 2088 N N . ASN A 1 354 ? 27.457 -2.069 143.755 1.00 6.46 354 ASN B N 1
ATOM 2089 C CA . ASN A 1 354 ? 26.754 -0.913 144.290 1.00 12.85 354 ASN B CA 1
ATOM 2090 C C . ASN A 1 354 ? 26.150 -0.142 143.118 1.00 15.36 354 ASN B C 1
ATOM 2091 O O . ASN A 1 354 ? 26.631 -0.265 141.992 1.00 22.76 354 ASN B O 1
ATOM 2096 N N . PRO A 1 355 ? 25.089 0.647 143.371 1.00 16.11 355 PRO B N 1
ATOM 2097 C CA . PRO A 1 355 ? 24.420 1.417 142.313 1.00 13.47 355 PRO B CA 1
ATOM 2098 C C . PRO A 1 355 ? 25.356 2.263 141.449 1.00 15.41 355 PRO B C 1
ATOM 2099 O O . PRO A 1 355 ? 25.084 2.438 140.261 1.00 17.13 355 PRO B O 1
ATOM 2103 N N . GLN A 1 356 ? 26.435 2.778 142.028 1.00 18.42 356 GLN B N 1
ATOM 2104 C CA . GLN A 1 356 ? 27.396 3.563 141.259 1.00 20.39 356 GLN B CA 1
ATOM 2105 C C . GLN A 1 356 ? 28.245 2.658 140.371 1.00 10.83 356 GLN B C 1
ATOM 2106 O O . GLN A 1 356 ? 28.572 3.018 139.241 1.00 13.27 356 GLN B O 1
ATOM 2112 N N . GLY A 1 357 ? 28.590 1.480 140.882 1.00 12.85 357 GLY B N 1
ATOM 2113 C CA . GLY A 1 357 ? 29.364 0.515 140.122 1.00 11.55 357 GLY B CA 1
ATOM 2114 C C . GLY A 1 357 ? 30.862 0.642 140.326 1.00 19.02 357 GLY B C 1
ATOM 2115 O O . GLY A 1 357 ? 31.649 0.194 139.492 1.00 27.70 357 GLY B O 1
ATOM 2116 N N . ASN A 1 358 ? 31.258 1.257 141.434 1.00 12.89 358 ASN B N 1
ATOM 2117 C CA . ASN A 1 358 ? 32.669 1.440 141.748 1.00 11.40 358 ASN B CA 1
ATOM 2118 C C . ASN A 1 358 ? 33.111 0.523 142.884 1.00 13.73 358 ASN B C 1
ATOM 2119 O O . ASN A 1 358 ? 34.295 0.215 143.023 1.00 11.44 358 ASN B O 1
ATOM 2124 N N . HIS A 1 359 ? 32.150 0.084 143.693 1.00 22.41 359 HIS B N 1
ATOM 2125 C CA . HIS A 1 359 ? 32.429 -0.871 144.759 1.00 12.97 359 HIS B CA 1
ATOM 2126 C C . HIS A 1 359 ? 31.627 -2.151 144.585 1.00 11.65 359 HIS B C 1
ATOM 2127 O O . HIS A 1 359 ? 30.735 -2.237 143.743 1.00 14.30 359 HIS B O 1
ATOM 2134 N N . LEU A 1 360 ? 31.962 -3.153 145.386 1.00 8.78 360 LEU B N 1
ATOM 2135 C CA . LEU A 1 360 ? 31.355 -4.464 145.250 1.00 7.68 360 LEU B CA 1
ATOM 2136 C C . LEU A 1 360 ? 31.222 -5.131 146.614 1.00 8.00 360 LEU B C 1
ATOM 2137 O O . LEU A 1 360 ? 32.103 -5.003 147.463 1.00 11.08 360 LEU B O 1
ATOM 2142 N N . LEU A 1 361 ? 30.117 -5.840 146.817 1.00 10.19 361 LEU B N 1
ATOM 2143 C CA . LEU A 1 361 ? 29.778 -6.391 148.125 1.00 10.90 361 LEU B CA 1
ATOM 2144 C C . LEU A 1 361 ? 29.656 -7.919 148.110 1.00 9.73 361 LEU B C 1
ATOM 2145 O O . LEU A 1 361 ? 29.093 -8.494 147.179 1.00 8.84 361 LEU B O 1
ATOM 2150 N N . THR A 1 362 ? 30.190 -8.566 149.146 1.00 8.95 362 THR B N 1
ATOM 2151 C CA . THR A 1 362 ? 30.264 -10.029 149.201 1.00 6.35 362 THR B CA 1
ATOM 2152 C C . THR A 1 362 ? 29.811 -10.612 150.541 1.00 6.07 362 THR B C 1
ATOM 2153 O O . THR A 1 362 ? 30.316 -10.227 151.592 1.00 6.62 362 THR B O 1
ATOM 2157 N N . GLY A 1 363 ? 28.870 -11.550 150.493 1.00 6.72 363 GLY B N 1
ATOM 2158 C CA . GLY A 1 363 ? 28.456 -12.294 151.672 1.00 4.24 363 GLY B CA 1
ATOM 2159 C C . GLY A 1 363 ? 28.913 -13.740 151.600 1.00 7.12 363 GLY B C 1
ATOM 2160 O O . GLY A 1 363 ? 28.782 -14.384 150.559 1.00 11.21 363 GLY B O 1
ATOM 2161 N N . SER A 1 364 ? 29.446 -14.259 152.702 1.00 4.88 364 SER B N 1
ATOM 2162 C CA . SER A 1 364 ? 30.054 -15.588 152.691 1.00 5.22 364 SER B CA 1
ATOM 2163 C C . SER A 1 364 ? 29.762 -16.415 153.937 1.00 5.50 364 SER B C 1
ATOM 2164 O O . SER A 1 364 ? 29.238 -15.911 154.930 1.00 11.23 364 SER B O 1
ATOM 2167 N N . SER A 1 365 ? 30.099 -17.698 153.862 1.00 4.33 365 SER B N 1
ATOM 2168 C CA . SER A 1 365 ? 29.895 -18.632 154.965 1.00 5.38 365 SER B CA 1
ATOM 2169 C C . SER A 1 365 ? 30.648 -18.248 156.237 1.00 5.22 365 SER B C 1
ATOM 2170 O O . SER A 1 365 ? 30.251 -18.646 157.332 1.00 6.61 365 SER B O 1
ATOM 2173 N N . ASP A 1 366 ? 31.729 -17.480 156.109 1.00 5.40 366 ASP B N 1
ATOM 2174 C CA . ASP A 1 366 ? 32.576 -17.200 157.268 1.00 4.34 366 ASP B CA 1
ATOM 2175 C C . ASP A 1 366 ? 31.951 -16.124 158.151 1.00 7.85 366 ASP B C 1
ATOM 2176 O O . ASP A 1 366 ? 32.659 -15.431 158.885 1.00 5.95 366 ASP B O 1
ATOM 2181 N N . LYS A 1 367 ? 30.625 -15.990 158.068 1.00 7.85 367 LYS B N 1
ATOM 2182 C CA . LYS A 1 367 ? 29.853 -15.042 158.878 1.00 7.25 367 LYS B CA 1
ATOM 2183 C C . LYS A 1 367 ? 30.194 -13.566 158.654 1.00 4.10 367 LYS B C 1
ATOM 2184 O O . LYS A 1 367 ? 29.709 -12.701 159.382 1.00 4.32 367 LYS B O 1
ATOM 2190 N N . THR A 1 368 ? 31.030 -13.277 157.661 1.00 4.11 368 THR B N 1
ATOM 2191 C CA . THR A 1 368 ? 31.427 -11.898 157.395 1.00 4.91 368 THR B CA 1
ATOM 2192 C C . THR A 1 368 ? 30.984 -11.410 156.009 1.00 4.00 368 THR B C 1
ATOM 2193 O O . THR A 1 368 ? 30.753 -12.202 155.096 1.00 6.63 368 THR B O 1
ATOM 2197 N N . ALA A 1 369 ? 30.842 -10.095 155.883 1.00 4.35 369 ALA B N 1
ATOM 2198 C CA . ALA A 1 369 ? 30.498 -9.438 154.622 1.00 5.48 369 ALA B CA 1
ATOM 2199 C C . ALA A 1 369 ? 31.548 -8.381 154.288 1.00 3.52 369 ALA B C 1
ATOM 2200 O O . ALA A 1 369 ? 31.885 -7.554 155.131 1.00 5.52 369 ALA B O 1
ATOM 2202 N N . ARG A 1 370 ? 32.069 -8.411 153.066 1.00 2.37 370 ARG B N 1
ATOM 2203 C CA . ARG A 1 370 ? 33.202 -7.563 152.708 1.00 2.49 370 ARG B CA 1
ATOM 2204 C C . ARG A 1 370 ? 32.900 -6.582 151.574 1.00 6.21 370 ARG B C 1
ATOM 2205 O O . ARG A 1 370 ? 32.003 -6.805 150.761 1.00 11.01 370 ARG B O 1
ATOM 2213 N N . ILE A 1 371 ? 33.656 -5.489 151.535 1.00 6.35 371 ILE B N 1
ATOM 2214 C CA . ILE A 1 371 ? 33.472 -4.448 150.528 1.00 15.29 371 ILE B CA 1
ATOM 2215 C C . ILE A 1 371 ? 34.759 -4.230 149.730 1.00 12.60 371 ILE B C 1
ATOM 2216 O O . ILE A 1 371 ? 35.804 -3.929 150.302 1.00 21.23 371 ILE B O 1
ATOM 2221 N N . TRP A 1 372 ? 34.681 -4.386 148.411 1.00 8.41 372 TRP B N 1
ATOM 2222 C CA . TRP A 1 372 ? 35.861 -4.283 147.555 1.00 10.01 372 TRP B CA 1
ATOM 2223 C C . TRP A 1 372 ? 35.798 -3.118 146.565 1.00 10.65 372 TRP B C 1
ATOM 2224 O O . TRP A 1 372 ? 34.740 -2.534 146.339 1.00 8.59 372 TRP B O 1
ATOM 2235 N N . ASP A 1 373 ? 36.948 -2.789 145.980 1.00 9.90 373 ASP B N 1
ATOM 2236 C CA . ASP A 1 373 ? 37.024 -1.829 144.881 1.00 11.16 373 ASP B CA 1
ATOM 2237 C C . ASP A 1 373 ? 36.920 -2.553 143.540 1.00 18.04 373 ASP B C 1
ATOM 2238 O O . ASP A 1 373 ? 37.597 -3.555 143.315 1.00 23.53 373 ASP B O 1
ATOM 2243 N N . ALA A 1 374 ? 36.073 -2.040 142.654 1.00 16.66 374 ALA B N 1
ATOM 2244 C CA . ALA A 1 374 ? 35.817 -2.683 141.367 1.00 14.96 374 ALA B CA 1
ATOM 2245 C C . ALA A 1 374 ? 37.000 -2.638 140.402 1.00 27.69 374 ALA B C 1
ATOM 2246 O O . ALA A 1 374 ? 37.062 -3.432 139.463 1.00 35.88 374 ALA B O 1
ATOM 2248 N N . GLN A 1 375 ? 37.937 -1.720 140.621 1.00 37.30 375 GLN B N 1
ATOM 2249 C CA . GLN A 1 375 ? 39.049 -1.559 139.687 1.00 46.86 375 GLN B CA 1
ATOM 2250 C C . GLN A 1 375 ? 40.360 -2.143 140.198 1.00 45.87 375 GLN B C 1
ATOM 2251 O O . GLN A 1 375 ? 41.031 -2.898 139.493 1.00 55.18 375 GLN B O 1
ATOM 2257 N N . THR A 1 376 ? 40.722 -1.796 141.426 1.00 35.42 376 THR B N 1
ATOM 2258 C CA . THR A 1 376 ? 41.901 -2.375 142.053 1.00 50.49 376 THR B CA 1
ATOM 2259 C C . THR A 1 376 ? 41.655 -3.823 142.483 1.00 54.26 376 THR B C 1
ATOM 2260 O O . THR A 1 376 ? 42.421 -4.719 142.124 1.00 64.89 376 THR B O 1
ATOM 2264 N N . GLY A 1 377 ? 40.591 -4.054 143.246 1.00 29.00 377 GLY B N 1
ATOM 2265 C CA . GLY A 1 377 ? 40.391 -5.353 143.863 1.00 27.62 377 GLY B CA 1
ATOM 2266 C C . GLY A 1 377 ? 40.680 -5.394 145.353 1.00 29.64 377 GLY B C 1
ATOM 2267 O O . GLY A 1 377 ? 40.553 -6.441 145.993 1.00 21.84 377 GLY B O 1
ATOM 2268 N N . GLN A 1 378 ? 41.065 -4.250 145.909 1.00 28.06 378 GLN B N 1
ATOM 2269 C CA . GLN A 1 378 ? 41.376 -4.150 147.330 1.00 21.52 378 GLN B CA 1
ATOM 2270 C C . GLN A 1 378 ? 40.142 -4.341 148.195 1.00 12.56 378 GLN B C 1
ATOM 2271 O O . GLN A 1 378 ? 39.060 -3.877 147.846 1.00 12.73 378 GLN B O 1
ATOM 2277 N N . CYS A 1 379 ? 40.307 -5.023 149.325 1.00 15.32 379 CYS B N 1
ATOM 2278 C CA . CYS A 1 379 ? 39.216 -5.162 150.281 1.00 11.55 379 CYS B CA 1
ATOM 2279 C C . CYS A 1 379 ? 39.127 -3.902 151.127 1.00 16.56 379 CYS B C 1
ATOM 2280 O O . CYS A 1 379 ? 39.986 -3.653 151.975 1.00 21.58 379 CYS B O 1
ATOM 2283 N N . LEU A 1 380 ? 38.090 -3.105 150.892 1.00 15.47 380 LEU B N 1
ATOM 2284 C CA . LEU A 1 380 ? 37.963 -1.811 151.551 1.00 7.48 380 LEU B CA 1
ATOM 22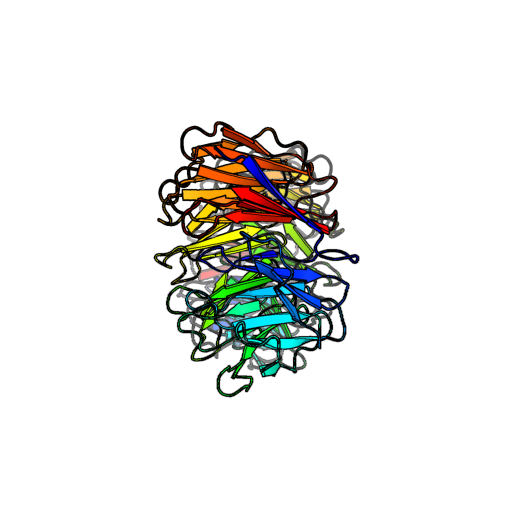85 C C . LEU A 1 380 ? 37.491 -1.911 153.003 1.00 8.93 380 LEU B C 1
ATOM 2286 O O . LEU A 1 380 ? 37.944 -1.150 153.857 1.00 9.46 380 LEU B O 1
ATOM 2291 N N . GLN A 1 381 ? 36.594 -2.851 153.289 1.00 9.12 381 GLN B N 1
ATOM 2292 C CA . GLN A 1 381 ? 36.128 -3.046 154.660 1.00 6.77 381 GLN B CA 1
ATOM 2293 C C . GLN A 1 381 ? 35.541 -4.443 154.879 1.00 7.66 381 GLN B C 1
ATOM 2294 O O . GLN A 1 381 ? 34.931 -5.026 153.983 1.00 10.29 381 GLN B O 1
ATOM 2300 N N . VAL A 1 382 ? 35.741 -4.964 156.085 1.00 3.75 382 VAL B N 1
ATOM 2301 C CA . VAL A 1 382 ? 35.221 -6.259 156.503 1.00 3.11 382 VAL B CA 1
ATOM 2302 C C . VAL A 1 382 ? 34.162 -6.076 157.583 1.00 6.39 382 VAL B C 1
ATOM 2303 O O . VAL A 1 382 ? 34.434 -5.474 158.623 1.00 12.30 382 VAL B O 1
ATOM 2307 N N . LEU A 1 383 ? 32.959 -6.593 157.356 1.00 9.29 383 LEU B N 1
ATOM 2308 C CA . LEU A 1 383 ? 31.898 -6.388 158.331 1.00 6.27 383 LEU B CA 1
ATOM 2309 C C . LEU A 1 383 ? 31.584 -7.664 159.097 1.00 4.86 383 LEU B C 1
ATOM 2310 O O . LEU A 1 383 ? 31.273 -8.698 158.511 1.00 5.17 383 LEU B O 1
ATOM 2315 N N . GLU A 1 384 ? 31.667 -7.571 160.420 1.00 4.69 384 GLU B N 1
ATOM 2316 C CA . GLU A 1 384 ? 31.555 -8.737 161.284 1.00 6.54 384 GLU B CA 1
ATOM 2317 C C . GLU A 1 384 ? 30.463 -8.525 162.317 1.00 5.91 384 GLU B C 1
ATOM 2318 O O . GLU A 1 384 ? 29.993 -7.406 162.511 1.00 11.92 384 GLU B O 1
ATOM 2324 N N . GLY A 1 385 ? 30.078 -9.598 162.993 1.00 8.86 385 GLY B N 1
ATOM 2325 C CA . GLY A 1 385 ? 29.069 -9.507 164.027 1.00 10.05 385 GLY B CA 1
ATOM 2326 C C . GLY A 1 385 ? 28.131 -10.694 164.016 1.00 9.75 385 GLY B C 1
ATOM 2327 O O . GLY A 1 385 ? 27.628 -11.111 165.056 1.00 12.51 385 GLY B O 1
ATOM 2328 N N . HIS A 1 386 ? 27.899 -11.249 162.832 1.00 9.83 386 HIS B N 1
ATOM 2329 C CA . HIS A 1 386 ? 27.004 -12.390 162.708 1.00 8.11 386 HIS B CA 1
ATOM 2330 C C . HIS A 1 386 ? 27.669 -13.666 163.200 1.00 8.60 386 HIS B C 1
ATOM 2331 O O . HIS A 1 386 ? 28.890 -13.812 163.154 1.00 10.77 386 HIS B O 1
ATOM 2338 N N . THR A 1 387 ? 26.843 -14.587 163.680 1.00 9.85 387 THR B N 1
ATOM 2339 C CA . THR A 1 387 ? 27.323 -15.776 164.373 1.00 7.32 387 THR B CA 1
ATOM 2340 C C . THR A 1 387 ? 27.196 -17.039 163.525 1.00 7.68 387 THR B C 1
ATOM 2341 O O . THR A 1 387 ? 27.610 -18.117 163.950 1.00 7.99 387 THR B O 1
ATOM 2345 N N . ASP A 1 388 ? 26.622 -16.910 162.332 1.00 9.19 388 ASP B N 1
ATOM 2346 C CA . ASP A 1 388 ? 26.569 -18.043 161.414 1.00 8.43 388 ASP B CA 1
ATOM 2347 C C . ASP A 1 388 ? 26.644 -17.541 159.966 1.00 6.87 388 ASP B C 1
ATOM 2348 O O . ASP A 1 388 ? 27.025 -16.397 159.731 1.00 6.20 388 ASP B O 1
ATOM 2353 N N . GLU A 1 389 ? 26.267 -18.374 159.000 1.00 8.26 389 GLU B N 1
ATOM 2354 C CA . GLU A 1 389 ? 26.495 -18.038 157.592 1.00 10.44 389 GLU B CA 1
ATOM 2355 C C . GLU A 1 389 ? 25.626 -16.879 157.119 1.00 9.74 389 GLU B C 1
ATOM 2356 O O . GLU A 1 389 ? 24.529 -16.672 157.631 1.00 8.74 389 GLU B O 1
ATOM 2362 N N . ILE A 1 390 ? 26.122 -16.135 156.134 1.00 8.42 390 ILE B N 1
ATOM 2363 C CA . ILE A 1 390 ? 25.401 -14.983 155.604 1.00 9.39 390 ILE B CA 1
ATOM 2364 C C . ILE A 1 390 ? 24.854 -15.300 154.219 1.00 6.89 390 ILE B C 1
ATOM 2365 O O . ILE A 1 390 ? 25.615 -15.517 153.277 1.00 13.39 390 ILE B O 1
ATOM 2370 N N . PHE A 1 391 ? 23.531 -15.317 154.096 1.00 14.61 391 PHE B N 1
ATOM 2371 C CA . PHE A 1 391 ? 22.890 -15.678 152.836 1.00 10.00 391 PHE B CA 1
ATOM 2372 C C . PHE A 1 391 ? 22.411 -14.447 152.086 1.00 9.32 391 PHE B C 1
ATOM 2373 O O . PHE A 1 391 ? 22.045 -14.528 150.917 1.00 8.97 391 PHE B O 1
ATOM 2381 N N . SER A 1 392 ? 22.400 -13.310 152.770 1.00 6.19 392 SER B N 1
ATOM 2382 C CA . SER A 1 392 ? 21.876 -12.085 152.188 1.00 3.55 392 SER B CA 1
ATOM 2383 C C . SER A 1 392 ? 22.734 -10.877 152.502 1.00 5.14 392 SER B C 1
ATOM 2384 O O . SER A 1 392 ? 23.234 -10.727 153.615 1.00 10.23 392 SER B O 1
ATOM 2387 N N . CYS A 1 393 ? 22.897 -10.025 151.499 1.00 5.10 393 CYS B N 1
ATOM 2388 C CA . CYS A 1 393 ? 23.605 -8.762 151.633 1.00 5.15 393 CYS B CA 1
ATOM 2389 C C . CYS A 1 393 ? 23.325 -7.896 150.406 1.00 8.95 393 CYS B C 1
ATOM 2390 O O . CYS A 1 393 ? 23.607 -8.294 149.277 1.00 20.31 393 CYS B O 1
ATOM 2393 N N . ALA A 1 394 ? 22.756 -6.714 150.636 1.00 7.00 394 ALA B N 1
ATOM 2394 C CA . ALA A 1 394 ? 22.301 -5.861 149.542 1.00 6.55 394 ALA B CA 1
ATOM 2395 C C . ALA A 1 394 ? 22.314 -4.375 149.892 1.00 13.37 394 ALA B C 1
ATOM 2396 O O . ALA A 1 394 ? 22.071 -3.993 151.037 1.00 25.02 394 ALA B O 1
ATOM 2398 N N . PHE A 1 395 ? 22.592 -3.544 148.892 1.00 7.69 395 PHE B N 1
ATOM 2399 C CA . PHE A 1 395 ? 22.526 -2.091 149.035 1.00 11.45 395 PHE B CA 1
ATOM 2400 C C . PHE A 1 395 ? 21.104 -1.552 148.903 1.00 15.11 395 PHE B C 1
ATOM 2401 O O . PHE A 1 395 ? 20.199 -2.255 148.455 1.00 25.10 395 PHE B O 1
ATOM 2409 N N . ASN A 1 396 ? 20.918 -0.298 149.304 1.00 15.78 396 ASN B N 1
ATOM 2410 C CA . ASN A 1 396 ? 19.732 0.459 148.925 1.00 15.42 396 ASN B CA 1
ATOM 2411 C C . ASN A 1 396 ? 20.030 1.182 147.617 1.00 20.57 396 ASN B C 1
ATOM 2412 O O . ASN A 1 396 ? 21.168 1.166 147.149 1.00 26.77 396 ASN B O 1
ATOM 2417 N N . TYR A 1 397 ? 19.020 1.811 147.025 1.00 18.11 397 TYR B N 1
ATOM 2418 C CA . TYR A 1 397 ? 19.128 2.328 145.662 1.00 20.94 397 TYR B CA 1
ATOM 2419 C C . TYR A 1 397 ? 20.106 3.502 145.539 1.00 23.60 397 TYR B C 1
ATOM 2420 O O . TYR A 1 397 ? 20.434 3.931 144.434 1.00 36.00 397 TYR B O 1
ATOM 2429 N N . LYS A 1 398 ? 20.606 3.995 146.667 1.00 21.26 398 LYS B N 1
ATOM 2430 C CA . LYS A 1 398 ? 21.629 5.035 146.639 1.00 21.31 398 LYS B CA 1
ATOM 2431 C C . LYS A 1 398 ? 22.944 4.581 147.270 1.00 20.90 398 LYS B C 1
ATOM 2432 O O . LYS A 1 398 ? 23.884 5.364 147.399 1.00 26.62 398 LYS B O 1
ATOM 2438 N N . GLY A 1 399 ? 23.004 3.309 147.651 1.00 13.33 399 GLY B N 1
ATOM 2439 C CA . GLY A 1 399 ? 24.213 2.697 148.178 1.00 17.33 399 GLY B CA 1
ATOM 2440 C C . GLY A 1 399 ? 24.572 3.192 149.569 1.00 16.13 399 GLY B C 1
ATOM 2441 O O . GLY A 1 399 ? 25.624 2.853 150.111 1.00 12.84 399 GLY B O 1
ATOM 2442 N N . ASN A 1 400 ? 23.692 4.012 150.134 1.00 22.06 400 ASN B N 1
ATOM 2443 C CA . ASN A 1 400 ? 23.780 4.449 151.523 1.00 23.26 400 ASN B CA 1
ATOM 2444 C C . ASN A 1 400 ? 23.842 3.288 152.515 1.00 24.94 400 ASN B C 1
ATOM 2445 O O . ASN A 1 400 ? 24.694 3.266 153.401 1.00 31.23 400 ASN B O 1
ATOM 2450 N N . ILE A 1 401 ? 22.914 2.343 152.385 1.00 15.38 401 ILE B N 1
ATOM 2451 C CA . ILE A 1 401 ? 22.720 1.327 153.414 1.00 17.31 401 ILE B CA 1
ATOM 2452 C C . ILE A 1 401 ? 22.978 -0.093 152.913 1.00 18.41 401 ILE B C 1
ATOM 2453 O O . ILE A 1 401 ? 22.750 -0.407 151.747 1.00 18.93 401 ILE B O 1
ATOM 2458 N N . VAL A 1 402 ? 23.456 -0.944 153.815 1.00 17.00 402 VAL B N 1
ATOM 2459 C CA . VAL A 1 402 ? 23.695 -2.353 153.528 1.00 9.60 402 VAL B CA 1
ATOM 2460 C C . VAL A 1 402 ? 22.911 -3.204 154.519 1.00 13.92 402 VAL B C 1
ATOM 2461 O O . VAL A 1 402 ? 22.961 -2.959 155.723 1.00 20.05 402 VAL B O 1
ATOM 2465 N N . ILE A 1 403 ? 22.196 -4.207 154.022 1.00 9.06 403 ILE B N 1
ATOM 2466 C CA . ILE A 1 403 ? 21.466 -5.105 154.908 1.00 17.28 403 ILE B CA 1
ATOM 2467 C C . ILE A 1 403 ? 21.968 -6.538 154.756 1.00 10.12 403 ILE B C 1
ATOM 2468 O O . ILE A 1 403 ? 22.080 -7.059 153.652 1.00 8.04 403 ILE B O 1
ATOM 2473 N N . THR A 1 404 ? 22.296 -7.165 155.878 1.00 9.59 404 THR B N 1
ATOM 2474 C CA . THR A 1 404 ? 22.831 -8.518 155.861 1.00 8.52 404 THR B CA 1
ATOM 2475 C C . THR A 1 404 ? 21.954 -9.479 156.662 1.00 6.11 404 THR B C 1
ATOM 2476 O O . THR A 1 404 ? 21.706 -9.265 157.846 1.00 8.19 404 THR B O 1
ATOM 2480 N N . GLY A 1 405 ? 21.499 -10.545 156.009 1.00 3.43 405 GLY B N 1
ATOM 2481 C CA . GLY A 1 405 ? 20.747 -11.601 156.665 1.00 4.57 405 GLY B CA 1
ATOM 2482 C C . GLY A 1 405 ? 21.546 -12.876 156.858 1.00 11.15 405 GLY B C 1
ATOM 2483 O O . GLY A 1 405 ? 22.190 -13.360 155.926 1.00 8.90 405 GLY B O 1
ATOM 2484 N N . SER A 1 406 ? 21.508 -13.424 158.070 1.00 11.98 406 SER B N 1
ATOM 2485 C CA . SER A 1 406 ? 22.317 -14.596 158.393 1.00 11.51 406 SER B CA 1
ATOM 2486 C C . SER A 1 406 ? 21.507 -15.818 158.817 1.00 11.71 406 SER B C 1
ATOM 2487 O O . SER A 1 406 ? 20.286 -15.759 158.956 1.00 13.37 406 SER B O 1
ATOM 2490 N N . LYS A 1 407 ? 22.213 -16.926 159.026 1.00 7.52 407 LYS B N 1
ATOM 2491 C CA . LYS A 1 407 ? 21.599 -18.171 159.472 1.00 12.60 407 LYS B CA 1
ATOM 2492 C C . LYS A 1 407 ? 21.277 -18.136 160.962 1.00 10.14 407 LYS B C 1
ATOM 2493 O O . LYS A 1 407 ? 20.624 -19.039 161.483 1.00 21.82 407 LYS B O 1
ATOM 2495 N N . ASP A 1 408 ? 21.738 -17.093 161.645 1.00 13.35 408 ASP B N 1
ATOM 2496 C CA . ASP A 1 408 ? 21.429 -16.910 163.059 1.00 15.66 408 ASP B CA 1
ATOM 2497 C C . ASP A 1 408 ? 20.115 -16.155 163.252 1.00 18.38 408 ASP B C 1
ATOM 2498 O O . ASP A 1 408 ? 19.836 -15.645 164.337 1.00 14.25 408 ASP B O 1
ATOM 2503 N N . ASN A 1 409 ? 19.326 -16.092 162.181 1.00 26.81 409 ASN B N 1
ATOM 2504 C CA . ASN A 1 409 ? 18.022 -15.430 162.173 1.00 22.76 409 ASN B CA 1
ATOM 2505 C C . ASN A 1 409 ? 18.092 -13.959 162.575 1.00 22.46 409 ASN B C 1
ATOM 2506 O O . ASN A 1 409 ? 17.170 -13.436 163.202 1.00 26.80 409 ASN B O 1
ATOM 2511 N N . THR A 1 410 ? 19.182 -13.294 162.204 1.00 14.02 410 THR B N 1
ATOM 2512 C CA . THR A 1 410 ? 19.349 -11.875 162.501 1.00 14.41 410 THR B CA 1
ATOM 2513 C C . THR A 1 410 ? 19.736 -11.080 161.261 1.00 16.49 410 THR B C 1
ATOM 2514 O O . THR A 1 410 ? 20.615 -11.485 160.500 1.00 15.46 410 THR B O 1
ATOM 2518 N N . CYS A 1 411 ? 19.061 -9.955 161.057 1.00 18.15 411 CYS B N 1
ATOM 2519 C CA . CYS A 1 411 ? 19.418 -9.028 159.994 1.00 8.07 411 CYS B CA 1
ATOM 2520 C C . CYS A 1 411 ? 20.093 -7.799 160.583 1.00 8.42 411 CYS B C 1
ATOM 2521 O O . CYS A 1 411 ? 19.575 -7.196 161.519 1.00 17.78 411 CYS B O 1
ATOM 2524 N N . ARG A 1 412 ? 21.241 -7.416 160.036 1.00 7.34 412 ARG B N 1
ATOM 2525 C CA . ARG A 1 412 ? 21.926 -6.221 160.521 1.00 8.55 412 ARG B CA 1
ATOM 2526 C C . ARG A 1 412 ? 21.972 -5.133 159.465 1.00 7.01 412 ARG B C 1
ATOM 2527 O O . ARG A 1 412 ? 22.169 -5.389 158.276 1.00 6.09 412 ARG B O 1
ATOM 2535 N N . ILE A 1 413 ? 21.772 -3.907 159.928 1.00 6.51 413 ILE B N 1
ATOM 2536 C CA . ILE A 1 413 ? 21.750 -2.749 159.059 1.00 6.29 413 ILE B CA 1
ATOM 2537 C C . ILE A 1 413 ? 23.058 -1.987 159.230 1.00 7.47 413 ILE B C 1
ATOM 2538 O O . ILE A 1 413 ? 23.503 -1.754 160.351 1.00 12.22 413 ILE B O 1
ATOM 2543 N N . TRP A 1 414 ? 23.656 -1.585 158.117 1.00 6.74 414 TRP B N 1
ATOM 2544 C CA . TRP A 1 414 ? 24.905 -0.835 158.128 1.00 8.19 414 TRP B CA 1
ATOM 2545 C C . TRP A 1 414 ? 24.749 0.441 157.317 1.00 14.39 414 TRP B C 1
ATOM 2546 O O . TRP A 1 414 ? 24.569 0.399 156.100 1.00 16.05 414 TRP B O 1
ATOM 2557 N N . ARG A 1 415 ? 24.808 1.577 158.003 1.00 10.80 415 ARG B N 1
ATOM 2558 C CA . ARG A 1 415 ? 24.643 2.866 157.348 1.00 14.49 415 ARG B CA 1
ATOM 2559 C C . ARG A 1 415 ? 25.991 3.516 157.057 1.00 10.81 415 ARG B C 1
ATOM 2560 O O . ARG A 1 415 ? 26.992 3.203 157.699 1.00 13.68 415 ARG B O 1
ATOM 2568 N N . THR B 1 81 ? 45.266 -61.056 101.672 1.00 74.22 81 THR A N 1
ATOM 2569 C CA . THR B 1 81 ? 45.332 -60.331 100.410 1.00 74.29 81 THR A CA 1
ATOM 2570 C C . THR B 1 81 ? 43.941 -60.117 99.824 1.00 75.39 81 THR A C 1
ATOM 2571 O O . THR B 1 81 ? 43.105 -61.021 99.831 1.00 69.36 81 THR A O 1
ATOM 2575 N N . PHE B 1 82 ? 43.703 -58.916 99.310 1.00 69.80 82 PHE A N 1
ATOM 2576 C CA . PHE B 1 82 ? 42.411 -58.582 98.730 1.00 68.41 82 PHE A CA 1
ATOM 2577 C C . PHE B 1 82 ? 42.580 -58.160 97.283 1.00 72.76 82 PHE A C 1
ATOM 2578 O O . PHE B 1 82 ? 43.642 -57.686 96.885 1.00 76.24 82 PHE A O 1
ATOM 2586 N N . TYR B 1 83 ? 41.526 -58.332 96.497 1.00 76.08 83 TYR A N 1
ATOM 2587 C CA . TYR B 1 83 ? 41.554 -57.912 95.109 1.00 75.81 83 TYR A CA 1
ATOM 2588 C C . TYR B 1 83 ? 40.254 -57.256 94.667 1.00 70.66 83 TYR A C 1
ATOM 2589 O O . TYR B 1 83 ? 39.197 -57.465 95.263 1.00 70.61 83 TYR A O 1
ATOM 2598 N N . LEU B 1 84 ? 40.362 -56.449 93.619 1.00 78.85 84 LEU A N 1
ATOM 2599 C CA . LEU B 1 84 ? 39.217 -55.850 92.943 1.00 84.14 84 LEU A CA 1
ATOM 2600 C C . LEU B 1 84 ? 38.433 -56.917 92.194 1.00 79.80 84 LEU A C 1
ATOM 2601 O O . LEU B 1 84 ? 39.030 -57.806 91.586 1.00 76.19 84 LEU A O 1
ATOM 2606 N N . PHE B 1 85 ? 37.107 -56.847 92.225 1.00 75.10 85 PHE A N 1
ATOM 2607 C CA . PHE B 1 85 ? 36.335 -57.818 91.470 1.00 78.14 85 PHE A CA 1
ATOM 2608 C C . PHE B 1 85 ? 36.061 -57.193 90.102 1.00 89.51 85 PHE A C 1
ATOM 2609 O O . PHE B 1 85 ? 36.690 -57.548 89.106 1.00 93.18 85 PHE A O 1
ATOM 2617 N N . LYS B 1 86 ? 35.223 -56.169 90.106 1.00 84.60 86 LYS A N 1
ATOM 2618 C CA . LYS B 1 86 ? 34.857 -55.333 88.977 1.00 81.14 86 LYS A CA 1
ATOM 2619 C C . LYS B 1 86 ? 34.472 -54.022 89.655 1.00 89.87 86 LYS A C 1
ATOM 2620 O O . LYS B 1 86 ? 34.658 -53.866 90.863 1.00 85.07 86 LYS A O 1
ATOM 2626 N N . VAL B 1 87 ? 33.937 -53.078 88.891 1.00 84.56 87 VAL A N 1
ATOM 2627 C CA . VAL B 1 87 ? 33.582 -51.776 89.443 1.00 77.39 87 VAL A CA 1
ATOM 2628 C C . VAL B 1 87 ? 32.077 -51.507 89.367 1.00 66.73 87 VAL A C 1
ATOM 2629 O O . VAL B 1 87 ? 31.426 -51.877 88.397 1.00 68.71 87 VAL A O 1
ATOM 2633 N N . LEU B 1 88 ? 31.509 -50.943 90.429 1.00 58.09 88 LEU A N 1
ATOM 2634 C CA . LEU B 1 88 ? 30.099 -50.576 90.410 1.00 59.99 88 LEU A CA 1
ATOM 2635 C C . LEU B 1 88 ? 29.950 -49.099 90.744 1.00 58.97 88 LEU A C 1
ATOM 2636 O O . LEU B 1 88 ? 30.229 -48.671 91.865 1.00 55.12 88 LEU A O 1
ATOM 2641 N N . LYS B 1 89 ? 29.502 -48.324 89.763 1.00 63.52 89 LYS A N 1
ATOM 2642 C CA . LYS B 1 89 ? 29.281 -46.902 89.962 1.00 63.96 89 LYS A CA 1
ATOM 2643 C C . LYS B 1 89 ? 27.864 -46.699 90.515 1.00 65.09 89 LYS A C 1
ATOM 2644 O O . LYS B 1 89 ? 26.862 -46.993 89.856 1.00 57.01 89 LYS A O 1
ATOM 2650 N N . ALA B 1 90 ? 27.793 -46.291 91.777 1.00 62.07 90 ALA A N 1
ATOM 2651 C CA . ALA B 1 90 ? 26.519 -46.216 92.476 1.00 59.67 90 ALA A CA 1
ATOM 2652 C C . ALA B 1 90 ? 25.653 -45.126 91.860 1.00 71.64 90 ALA A C 1
ATOM 2653 O O . ALA B 1 90 ? 24.578 -45.401 91.329 1.00 77.02 90 ALA A O 1
ATOM 2655 N N . HIS B 1 91 ? 26.129 -43.888 91.934 1.00 67.44 91 HIS A N 1
ATOM 2656 C CA . HIS B 1 91 ? 25.394 -42.752 91.396 1.00 63.42 91 HIS A CA 1
ATOM 2657 C C . HIS B 1 91 ? 26.342 -41.825 90.642 1.00 65.75 91 HIS A C 1
ATOM 2658 O O . HIS B 1 91 ? 27.536 -42.100 90.548 1.00 57.77 91 HIS A O 1
ATOM 2665 N N . ILE B 1 92 ? 25.808 -40.743 90.086 1.00 61.81 92 ILE A N 1
ATOM 2666 C CA . ILE B 1 92 ? 26.640 -39.739 89.429 1.00 56.04 92 ILE A CA 1
ATOM 2667 C C . ILE B 1 92 ? 26.680 -38.450 90.250 1.00 59.26 92 ILE A C 1
ATOM 2668 O O . ILE B 1 92 ? 27.581 -37.628 90.092 1.00 55.30 92 ILE A O 1
ATOM 2673 N N . LEU B 1 93 ? 25.710 -38.288 91.143 1.00 59.99 93 LEU A N 1
ATOM 2674 C CA . LEU B 1 93 ? 25.722 -37.166 92.076 1.00 57.96 93 LEU A CA 1
ATOM 2675 C C . LEU B 1 93 ? 26.241 -37.652 93.430 1.00 54.32 93 LEU A C 1
ATOM 2676 O O . LEU B 1 93 ? 26.078 -38.827 93.761 1.00 44.70 93 LEU A O 1
ATOM 2681 N N . PRO B 1 94 ? 26.874 -36.747 94.209 1.00 55.54 94 PRO A N 1
ATOM 2682 C CA . PRO B 1 94 ? 27.644 -37.099 95.412 1.00 52.50 94 PRO A CA 1
ATOM 2683 C C . PRO B 1 94 ? 27.006 -38.144 96.326 1.00 46.24 94 PRO A C 1
ATOM 2684 O O . PRO B 1 94 ? 25.800 -38.124 96.574 1.00 43.51 94 PRO A O 1
ATOM 2688 N N . LEU B 1 95 ? 27.844 -39.050 96.821 1.00 39.96 95 LEU A N 1
ATOM 2689 C CA . LEU B 1 95 ? 27.404 -40.182 97.624 1.00 34.80 95 LEU A CA 1
ATOM 2690 C C . LEU B 1 95 ? 27.669 -39.877 99.095 1.00 36.87 95 LEU A C 1
ATOM 2691 O O . LEU B 1 95 ? 28.747 -39.399 99.448 1.00 37.61 95 LEU A O 1
ATOM 2696 N N . THR B 1 96 ? 26.691 -40.152 99.951 1.00 41.77 96 THR A N 1
ATOM 2697 C CA . THR B 1 96 ? 26.779 -39.757 101.353 1.00 43.34 96 THR A CA 1
ATOM 2698 C C . THR B 1 96 ? 27.398 -40.832 102.252 1.00 54.57 96 THR A C 1
ATOM 2699 O O . THR B 1 96 ? 28.440 -40.597 102.863 1.00 59.59 96 THR A O 1
ATOM 2703 N N . ASN B 1 97 ? 26.762 -41.997 102.348 1.00 51.02 97 ASN A N 1
ATOM 2704 C CA . ASN B 1 97 ? 27.262 -43.045 103.238 1.00 52.02 97 ASN A CA 1
ATOM 2705 C C . ASN B 1 97 ? 27.104 -44.468 102.698 1.00 51.30 97 ASN A C 1
ATOM 2706 O O . ASN B 1 97 ? 26.182 -44.759 101.935 1.00 54.89 97 ASN A O 1
ATOM 2711 N N . VAL B 1 98 ? 28.021 -45.345 103.103 1.00 54.45 98 VAL A N 1
ATOM 2712 C CA . VAL B 1 98 ? 27.968 -46.761 102.750 1.00 55.47 98 VAL A CA 1
ATOM 2713 C C . VAL B 1 98 ? 27.974 -47.631 104.007 1.00 61.61 98 VAL A C 1
ATOM 2714 O O . VAL B 1 98 ? 28.824 -47.461 104.882 1.00 69.82 98 VAL A O 1
ATOM 2718 N N . ALA B 1 99 ? 27.030 -48.565 104.093 1.00 48.83 99 ALA A N 1
ATOM 2719 C CA . ALA B 1 99 ? 26.936 -49.451 105.252 1.00 60.13 99 ALA A CA 1
ATOM 2720 C C . ALA B 1 99 ? 26.483 -50.855 104.859 1.00 57.66 99 ALA A C 1
ATOM 2721 O O . ALA B 1 99 ? 25.512 -51.011 104.124 1.00 54.40 99 ALA A O 1
ATOM 2723 N N . LEU B 1 100 ? 27.185 -51.873 105.349 1.00 58.10 100 LEU A N 1
ATOM 2724 C CA . LEU B 1 100 ? 26.841 -53.255 105.028 1.00 56.37 100 LEU A CA 1
ATOM 2725 C C . LEU B 1 100 ? 25.981 -53.929 106.105 1.00 68.51 100 LEU A C 1
ATOM 2726 O O . LEU B 1 100 ? 25.905 -53.461 107.240 1.00 62.20 100 LEU A O 1
ATOM 2731 N N . ASN B 1 101 ? 25.345 -55.037 105.731 1.00 64.03 101 ASN A N 1
ATOM 2732 C CA . ASN B 1 101 ? 24.597 -55.878 106.664 1.00 53.44 101 ASN A CA 1
ATOM 2733 C C . ASN B 1 101 ? 25.557 -56.834 107.382 1.00 59.30 101 ASN A C 1
ATOM 2734 O O . ASN B 1 101 ? 26.730 -56.917 107.024 1.00 65.93 101 ASN A O 1
ATOM 2739 N N . LYS B 1 102 ? 25.058 -57.550 108.387 1.00 58.46 102 LYS A N 1
ATOM 2740 C CA . LYS B 1 102 ? 25.898 -58.298 109.315 1.00 48.06 102 LYS A CA 1
ATOM 2741 C C . LYS B 1 102 ? 26.730 -59.412 108.683 1.00 57.17 102 LYS A C 1
ATOM 2742 O O . LYS B 1 102 ? 27.935 -59.491 108.916 1.00 65.92 102 LYS A O 1
ATOM 2748 N N . SER B 1 103 ? 26.107 -60.262 107.875 1.00 53.67 103 SER A N 1
ATOM 2749 C CA . SER B 1 103 ? 26.840 -61.362 107.253 1.00 60.58 103 SER A CA 1
ATOM 2750 C C . SER B 1 103 ? 27.591 -60.871 106.022 1.00 60.61 103 SER A C 1
ATOM 2751 O O . SER B 1 103 ? 28.422 -61.585 105.455 1.00 74.21 103 SER A O 1
ATOM 2754 N N . GLY B 1 104 ? 27.302 -59.638 105.619 1.00 60.62 104 GLY A N 1
ATOM 2755 C CA . GLY B 1 104 ? 28.004 -59.025 104.508 1.00 60.49 104 GLY A CA 1
ATOM 2756 C C . GLY B 1 104 ? 27.205 -59.150 103.226 1.00 53.30 104 GLY A C 1
ATOM 2757 O O . GLY B 1 104 ? 27.561 -58.557 102.209 1.00 54.48 104 GLY A O 1
ATOM 2758 N N . SER B 1 105 ? 26.134 -59.940 103.285 1.00 56.72 105 SER A N 1
ATOM 2759 C CA . SER B 1 105 ? 25.182 -60.094 102.188 1.00 48.14 105 SER A CA 1
ATOM 2760 C C . SER B 1 105 ? 24.828 -58.765 101.532 1.00 48.50 105 SER A C 1
ATOM 2761 O O . SER B 1 105 ? 24.884 -58.625 100.310 1.00 49.42 105 SER A O 1
ATOM 2764 N N . CYS B 1 106 ? 24.459 -57.795 102.360 1.00 56.70 106 CYS A N 1
ATOM 2765 C CA . CYS B 1 106 ? 23.881 -56.550 101.874 1.00 54.90 106 CYS A CA 1
ATOM 2766 C C . CYS B 1 106 ? 24.692 -55.313 102.224 1.00 47.48 106 CYS A C 1
ATOM 2767 O O . CYS B 1 106 ? 25.335 -55.266 103.267 1.00 45.57 106 CYS A O 1
ATOM 2770 N N . PHE B 1 107 ? 24.683 -54.325 101.333 1.00 52.01 107 PHE A N 1
ATOM 2771 C CA . PHE B 1 107 ? 25.196 -53.005 101.683 1.00 54.54 107 PHE A CA 1
ATOM 2772 C C . PHE B 1 107 ? 24.297 -51.911 101.102 1.00 45.38 107 PHE A C 1
ATOM 2773 O O . PHE B 1 107 ? 23.898 -51.972 99.940 1.00 41.19 107 PHE A O 1
ATOM 2781 N N . ILE B 1 108 ? 23.968 -50.927 101.935 1.00 55.79 108 ILE A N 1
ATOM 2782 C CA . ILE B 1 108 ? 23.165 -49.777 101.526 1.00 60.07 108 ILE A CA 1
ATOM 2783 C C . ILE B 1 108 ? 24.030 -48.618 101.080 1.00 60.15 108 ILE A C 1
ATOM 2784 O O . ILE B 1 108 ? 25.163 -48.468 101.533 1.00 53.84 108 ILE A O 1
ATOM 2789 N N . THR B 1 109 ? 23.500 -47.816 100.166 1.00 59.48 109 THR A N 1
ATOM 2790 C CA . THR B 1 109 ? 24.225 -46.656 99.685 1.00 49.92 109 THR A CA 1
ATOM 2791 C C . THR B 1 109 ? 23.268 -45.470 99.568 1.00 49.63 109 THR A C 1
ATOM 2792 O O . THR B 1 109 ? 22.203 -45.577 98.957 1.00 47.00 109 THR A O 1
ATOM 2796 N N . GLY B 1 110 ? 23.634 -44.352 100.187 1.00 41.36 110 GLY A N 1
ATOM 2797 C CA . GLY B 1 110 ? 22.876 -43.120 100.054 1.00 42.49 110 GLY A CA 1
ATOM 2798 C C . GLY B 1 110 ? 23.612 -42.127 99.180 1.00 47.73 110 GLY A C 1
ATOM 2799 O O . GLY B 1 110 ? 24.815 -42.267 98.961 1.00 50.26 110 GLY A O 1
ATOM 2800 N N . SER B 1 111 ? 22.902 -41.120 98.682 1.00 50.22 111 SER A N 1
ATOM 2801 C CA . SER B 1 111 ? 23.517 -40.143 97.791 1.00 50.21 111 SER A CA 1
ATOM 2802 C C . SER B 1 111 ? 22.745 -38.829 97.698 1.00 51.47 111 SER A C 1
ATOM 2803 O O . SER B 1 111 ? 21.671 -38.675 98.280 1.00 46.69 111 SER A O 1
ATOM 2806 N N . TYR B 1 112 ? 23.318 -37.888 96.953 1.00 52.59 112 TYR A N 1
ATOM 2807 C CA . TYR B 1 112 ? 22.707 -36.587 96.697 1.00 51.10 112 TYR A CA 1
ATOM 2808 C C . TYR B 1 112 ? 21.536 -36.641 95.716 1.00 51.82 112 TYR A C 1
ATOM 2809 O O . TYR B 1 112 ? 20.909 -35.620 95.438 1.00 61.28 112 TYR A O 1
ATOM 2818 N N . ASP B 1 113 ? 21.243 -37.827 95.193 1.00 54.34 113 ASP A N 1
ATOM 2819 C CA . ASP B 1 113 ? 20.115 -37.997 94.282 1.00 55.48 113 ASP A CA 1
ATOM 2820 C C . ASP B 1 113 ? 18.814 -38.263 95.026 1.00 58.62 113 ASP A C 1
ATOM 2821 O O . ASP B 1 113 ? 17.925 -38.940 94.507 1.00 66.18 113 ASP A O 1
ATOM 2826 N N . ARG B 1 114 ? 18.720 -37.736 96.246 1.00 45.87 114 ARG A N 1
ATOM 2827 C CA . ARG B 1 114 ? 17.515 -37.826 97.069 1.00 42.90 114 ARG A CA 1
ATOM 2828 C C . ARG B 1 114 ? 17.130 -39.259 97.434 1.00 55.76 114 ARG A C 1
ATOM 2829 O O . ARG B 1 114 ? 16.098 -39.483 98.066 1.00 53.56 114 ARG A O 1
ATOM 2837 N N . THR B 1 115 ? 17.955 -40.224 97.044 1.00 56.35 115 THR A N 1
ATOM 2838 C CA . THR B 1 115 ? 17.581 -41.626 97.175 1.00 52.70 115 THR A CA 1
ATOM 2839 C C . THR B 1 115 ? 18.532 -42.456 98.023 1.00 50.48 115 THR A C 1
ATOM 2840 O O . THR B 1 115 ? 19.676 -42.072 98.270 1.00 50.14 115 THR A O 1
ATOM 2844 N N . CYS B 1 116 ? 18.029 -43.602 98.466 1.00 48.76 116 CYS A N 1
ATOM 2845 C CA . CYS B 1 116 ? 18.848 -44.639 99.069 1.00 48.15 116 CYS A CA 1
ATOM 2846 C C . CYS B 1 116 ? 18.610 -45.918 98.290 1.00 43.33 116 CYS A C 1
ATOM 2847 O O . CYS B 1 116 ? 17.466 -46.343 98.119 1.00 44.95 116 CYS A O 1
ATOM 2850 N N . LYS B 1 117 ? 19.682 -46.532 97.806 1.00 43.38 117 LYS A N 1
ATOM 2851 C CA . LYS B 1 117 ? 19.524 -47.742 97.013 1.00 47.19 117 LYS A CA 1
ATOM 2852 C C . LYS B 1 117 ? 20.055 -48.960 97.756 1.00 38.36 117 LYS A C 1
ATOM 2853 O O . LYS B 1 117 ? 20.969 -48.858 98.575 1.00 45.06 117 LYS A O 1
ATOM 2859 N N . LEU B 1 118 ? 19.468 -50.113 97.461 1.00 33.14 118 LEU A N 1
ATOM 2860 C CA . LEU B 1 118 ? 19.754 -51.331 98.203 1.00 42.83 118 LEU A CA 1
ATOM 2861 C C . LEU B 1 118 ? 20.505 -52.346 97.345 1.00 39.77 118 LEU A C 1
ATOM 2862 O O . LEU B 1 118 ? 19.927 -52.949 96.447 1.00 48.54 118 LEU A O 1
ATOM 2867 N N . TRP B 1 119 ? 21.790 -52.540 97.629 1.00 37.85 119 TRP A N 1
ATOM 2868 C CA . TRP B 1 119 ? 22.615 -53.447 96.837 1.00 45.56 119 TRP A CA 1
ATOM 2869 C C . TRP B 1 119 ? 22.970 -54.687 97.652 1.00 52.06 119 TRP A C 1
ATOM 2870 O O . TRP B 1 119 ? 23.083 -54.615 98.876 1.00 49.58 119 TRP A O 1
ATOM 2881 N N . ASP B 1 120 ? 23.165 -55.817 96.980 1.00 51.52 120 ASP A N 1
ATOM 2882 C CA . ASP B 1 120 ? 23.719 -56.987 97.652 1.00 50.63 120 ASP A CA 1
ATOM 2883 C C . ASP B 1 120 ? 25.107 -57.309 97.112 1.00 55.85 120 ASP A C 1
ATOM 2884 O O . ASP B 1 120 ? 25.397 -57.084 95.939 1.00 48.34 120 ASP A O 1
ATOM 2889 N N . THR B 1 121 ? 25.953 -57.847 97.983 1.00 56.26 121 THR A N 1
ATOM 2890 C CA . THR B 1 121 ? 27.383 -57.967 97.727 1.00 52.02 121 THR A CA 1
ATOM 2891 C C . THR B 1 121 ? 27.704 -59.022 96.671 1.00 53.93 121 THR A C 1
ATOM 2892 O O . THR B 1 121 ? 28.582 -58.824 95.828 1.00 54.70 121 THR A O 1
ATOM 2896 N N . ALA B 1 122 ? 26.980 -60.134 96.712 1.00 48.58 122 ALA A N 1
ATOM 2897 C CA . ALA B 1 122 ? 27.249 -61.255 95.821 1.00 47.94 122 ALA A CA 1
ATOM 2898 C C . ALA B 1 122 ? 26.819 -60.971 94.383 1.00 50.12 122 ALA A C 1
ATOM 2899 O O . ALA B 1 122 ? 27.597 -61.151 93.446 1.00 45.70 122 ALA A O 1
ATOM 2901 N N . SER B 1 123 ? 25.581 -60.520 94.216 1.00 41.94 123 SER A N 1
ATOM 2902 C CA . SER B 1 123 ? 25.028 -60.278 92.888 1.00 41.14 123 SER A CA 1
ATOM 2903 C C . SER B 1 123 ? 25.439 -58.914 92.344 1.00 51.64 123 SER A C 1
ATOM 2904 O O . SER B 1 123 ? 25.742 -58.766 91.160 1.00 51.94 123 SER A O 1
ATOM 2907 N N . GLY B 1 124 ? 25.444 -57.919 93.224 1.00 53.82 124 GLY A N 1
ATOM 2908 C CA . GLY B 1 124 ? 25.650 -56.538 92.830 1.00 49.25 124 GLY A CA 1
ATOM 2909 C C . GLY B 1 124 ? 24.357 -55.904 92.357 1.00 52.56 124 GLY A C 1
ATOM 2910 O O . GLY B 1 124 ? 24.297 -54.697 92.121 1.00 44.52 124 GLY A O 1
ATOM 2911 N N . GLU B 1 125 ? 23.321 -56.726 92.212 1.00 53.32 125 GLU A N 1
ATOM 2912 C CA . GLU B 1 125 ? 21.977 -56.230 91.941 1.00 46.38 125 GLU A CA 1
ATOM 2913 C C . GLU B 1 125 ? 21.509 -55.206 92.964 1.00 47.37 125 GLU A C 1
ATOM 2914 O O . GLU B 1 125 ? 21.569 -55.440 94.171 1.00 49.11 125 GLU A O 1
ATOM 2920 N N . GLU B 1 126 ? 21.046 -54.069 92.465 1.00 50.81 126 GLU A N 1
ATOM 2921 C CA . GLU B 1 126 ? 20.325 -53.112 93.283 1.00 46.86 126 GLU A CA 1
ATOM 2922 C C . GLU B 1 126 ? 18.940 -53.684 93.578 1.00 55.79 126 GLU A C 1
ATOM 2923 O O . GLU B 1 126 ? 18.040 -53.608 92.742 1.00 65.50 126 GLU A O 1
ATOM 2929 N N . LEU B 1 127 ? 18.781 -54.267 94.766 1.00 50.39 127 LEU A N 1
ATOM 2930 C CA . LEU B 1 127 ? 17.534 -54.927 95.150 1.00 46.12 127 LEU A CA 1
ATOM 2931 C C . LEU B 1 127 ? 16.356 -53.968 95.098 1.00 46.35 127 LEU A C 1
ATOM 2932 O O . LEU B 1 127 ? 15.450 -54.129 94.280 1.00 54.20 127 LEU A O 1
ATOM 2937 N N . ASN B 1 128 ? 16.378 -52.968 95.970 1.00 49.89 128 ASN A N 1
ATOM 2938 C CA . ASN B 1 128 ? 15.305 -51.989 96.036 1.00 50.34 128 ASN A CA 1
ATOM 2939 C C . ASN B 1 128 ? 15.876 -50.577 96.012 1.00 43.37 128 ASN A C 1
ATOM 2940 O O . ASN B 1 128 ? 17.037 -50.363 96.356 1.00 41.77 128 ASN A O 1
ATOM 2945 N N . THR B 1 129 ? 15.059 -49.617 95.598 1.00 37.55 129 THR A N 1
ATOM 2946 C CA . THR B 1 129 ? 15.443 -48.212 95.648 1.00 48.27 129 THR A CA 1
ATOM 2947 C C . THR B 1 129 ? 14.469 -47.453 96.535 1.00 52.27 129 THR A C 1
ATOM 2948 O O . THR B 1 129 ? 13.255 -47.539 96.353 1.00 62.89 129 THR A O 1
ATOM 2952 N N . LEU B 1 130 ? 15.003 -46.709 97.496 1.00 37.67 130 LEU A N 1
ATOM 2953 C CA . LEU B 1 130 ? 14.163 -46.106 98.515 1.00 48.98 130 LEU A CA 1
ATOM 2954 C C . LEU B 1 130 ? 13.888 -44.639 98.199 1.00 52.12 130 LEU A C 1
ATOM 2955 O O . LEU B 1 130 ? 14.695 -43.760 98.506 1.00 38.44 130 LEU A O 1
ATOM 2960 N N . GLU B 1 131 ? 12.734 -44.390 97.586 1.00 57.46 131 GLU A N 1
ATOM 2961 C CA . GLU B 1 131 ? 12.342 -43.051 97.166 1.00 36.17 131 GLU A CA 1
ATOM 2962 C C . GLU B 1 131 ? 11.252 -42.513 98.085 1.00 51.71 131 GLU A C 1
ATOM 2963 O O . GLU B 1 131 ? 10.416 -43.272 98.574 1.00 53.50 131 GLU A O 1
ATOM 2969 N N . GLY B 1 132 ? 11.265 -41.206 98.323 1.00 56.51 132 GLY A N 1
ATOM 2970 C CA . GLY B 1 132 ? 10.257 -40.586 99.163 1.00 59.71 132 GLY A CA 1
ATOM 2971 C C . GLY B 1 132 ? 10.748 -39.336 99.862 1.00 56.69 132 GLY A C 1
ATOM 2972 O O . GLY B 1 132 ? 9.962 -38.449 100.197 1.00 54.56 132 GLY A O 1
ATOM 2973 N N . HIS B 1 133 ? 12.057 -39.267 100.084 1.00 56.86 133 HIS A N 1
ATOM 2974 C CA . HIS B 1 133 ? 12.670 -38.111 100.725 1.00 57.54 133 HIS A CA 1
ATOM 2975 C C . HIS B 1 133 ? 12.750 -36.920 99.774 1.00 49.55 133 HIS A C 1
ATOM 2976 O O . HIS B 1 133 ? 12.897 -37.088 98.565 1.00 42.73 133 HIS A O 1
ATOM 2983 N N . ARG B 1 134 ? 12.659 -35.717 100.330 1.00 53.78 134 ARG A N 1
ATOM 2984 C CA . ARG B 1 134 ? 12.625 -34.500 99.527 1.00 52.04 134 ARG A CA 1
ATOM 2985 C C . ARG B 1 134 ? 13.998 -33.855 99.488 1.00 59.53 134 ARG A C 1
ATOM 2986 O O . ARG B 1 134 ? 14.135 -32.686 99.115 1.00 57.69 134 ARG A O 1
ATOM 2994 N N . ASN B 1 135 ? 15.014 -34.620 99.872 1.00 55.96 135 ASN A N 1
ATOM 2995 C CA . ASN B 1 135 ? 16.360 -34.082 99.938 1.00 44.48 135 ASN A CA 1
ATOM 2996 C C . ASN B 1 135 ? 17.413 -35.190 100.061 1.00 51.95 135 ASN A C 1
ATOM 2997 O O . ASN B 1 135 ? 17.091 -36.379 100.037 1.00 44.77 135 ASN A O 1
ATOM 3002 N N . VAL B 1 136 ? 18.667 -34.783 100.229 1.00 51.44 136 VAL A N 1
ATOM 3003 C CA . VAL B 1 136 ? 19.800 -35.694 100.279 1.00 48.45 136 VAL A CA 1
ATOM 3004 C C . VAL B 1 136 ? 19.743 -36.568 101.527 1.00 49.30 136 VAL A C 1
ATOM 3005 O O . VAL B 1 136 ? 19.672 -36.060 102.646 1.00 51.81 136 VAL A O 1
ATOM 3009 N N . VAL B 1 137 ? 19.785 -37.880 101.332 1.00 58.52 137 VAL A N 1
ATOM 3010 C CA . VAL B 1 137 ? 19.824 -38.819 102.445 1.00 52.91 137 VAL A CA 1
ATOM 3011 C C . VAL B 1 137 ? 21.267 -39.050 102.880 1.00 43.14 137 VAL A C 1
ATOM 3012 O O . VAL B 1 137 ? 22.063 -39.605 102.127 1.00 52.64 137 VAL A O 1
ATOM 3016 N N . TYR B 1 138 ? 21.605 -38.620 104.092 1.00 42.18 138 TYR A N 1
ATOM 3017 C CA . TYR B 1 138 ? 22.991 -38.660 104.548 1.00 47.32 138 TYR A CA 1
ATOM 3018 C C . TYR B 1 138 ? 23.310 -39.805 105.500 1.00 55.05 138 TYR A C 1
ATOM 3019 O O . TYR B 1 138 ? 24.282 -40.531 105.292 1.00 56.69 138 TYR A O 1
ATOM 3028 N N . ALA B 1 139 ? 22.505 -39.970 106.543 1.00 55.81 139 ALA A N 1
ATOM 3029 C CA . ALA B 1 139 ? 22.807 -40.993 107.534 1.00 48.29 139 ALA A CA 1
ATOM 3030 C C . ALA B 1 139 ? 21.889 -42.188 107.366 1.00 33.05 139 ALA A C 1
ATOM 3031 O O . ALA B 1 139 ? 20.670 -42.076 107.485 1.00 38.47 139 ALA A O 1
ATOM 3033 N N . ILE B 1 140 ? 22.492 -43.338 107.087 1.00 45.39 140 ILE A N 1
ATOM 3034 C CA . ILE B 1 140 ? 21.753 -44.578 106.917 1.00 54.15 140 ILE A CA 1
ATOM 3035 C C . ILE B 1 140 ? 22.476 -45.714 107.627 1.00 51.53 140 ILE A C 1
ATOM 3036 O O . ILE B 1 140 ? 23.701 -45.703 107.745 1.00 54.63 140 ILE A O 1
ATOM 3041 N N . ALA B 1 141 ? 21.715 -46.695 108.095 1.00 51.09 141 ALA A N 1
ATOM 3042 C CA . ALA B 1 141 ? 22.293 -47.863 108.745 1.00 47.44 141 ALA A CA 1
ATOM 3043 C C . ALA B 1 141 ? 21.370 -49.066 108.603 1.00 45.38 141 ALA A C 1
ATOM 3044 O O . ALA B 1 141 ? 20.220 -48.931 108.185 1.00 41.63 141 ALA A O 1
ATOM 3046 N N . PHE B 1 142 ? 21.880 -50.243 108.952 1.00 49.50 142 PHE A N 1
ATOM 3047 C CA . PHE B 1 142 ? 21.081 -51.460 108.913 1.00 50.91 142 PHE A CA 1
ATOM 3048 C C . PHE B 1 142 ? 20.608 -51.823 110.313 1.00 41.03 142 PHE A C 1
ATOM 3049 O O . PHE B 1 142 ? 21.141 -51.327 111.306 1.00 36.92 142 PHE A O 1
ATOM 3057 N N . ASN B 1 143 ? 19.607 -52.694 110.388 1.00 39.54 143 ASN A N 1
ATOM 3058 C CA . ASN B 1 143 ? 19.099 -53.164 111.667 1.00 43.35 143 ASN A CA 1
ATOM 3059 C C . ASN B 1 143 ? 19.990 -54.262 112.253 1.00 48.13 143 ASN A C 1
ATOM 3060 O O . ASN B 1 143 ? 19.514 -55.138 112.978 1.00 46.98 143 ASN A O 1
ATOM 3065 N N . ASN B 1 144 ? 21.273 -54.236 111.897 1.00 48.38 144 ASN A N 1
ATOM 3066 C CA . ASN B 1 144 ? 22.235 -55.232 112.362 1.00 45.37 144 ASN A CA 1
ATOM 3067 C C . ASN B 1 144 ? 22.168 -55.376 113.875 1.00 50.10 144 ASN A C 1
ATOM 3068 O O . ASN B 1 144 ? 22.047 -54.380 114.585 1.00 56.30 144 ASN A O 1
ATOM 3073 N N . PRO B 1 145 ? 22.237 -56.616 114.382 1.00 49.40 145 PRO A N 1
ATOM 3074 C CA . PRO B 1 145 ? 22.455 -57.886 113.677 1.00 48.43 145 PRO A CA 1
ATOM 3075 C C . PRO B 1 145 ? 21.279 -58.366 112.826 1.00 45.62 145 PRO A C 1
ATOM 3076 O O . PRO B 1 145 ? 21.483 -59.144 111.894 1.00 52.64 145 PRO A O 1
ATOM 3080 N N . TYR B 1 146 ? 20.072 -57.914 113.147 1.00 40.15 146 TYR A N 1
ATOM 3081 C CA . TYR B 1 146 ? 18.865 -58.448 112.523 1.00 48.51 146 TYR A CA 1
ATOM 3082 C C . TYR B 1 146 ? 18.811 -58.133 111.031 1.00 45.48 146 TYR A C 1
ATOM 3083 O O . TYR B 1 146 ? 18.525 -59.012 110.217 1.00 39.15 146 TYR A O 1
ATOM 3092 N N . GLY B 1 147 ? 19.094 -56.882 110.681 1.00 44.53 147 GLY A N 1
ATOM 3093 C CA . GLY B 1 147 ? 19.167 -56.470 109.291 1.00 36.31 147 GLY A CA 1
ATOM 3094 C C . GLY B 1 147 ? 17.885 -56.675 108.509 1.00 45.50 147 GLY A C 1
ATOM 3095 O O . GLY B 1 147 ? 17.925 -56.921 107.304 1.00 52.21 147 GLY A O 1
ATOM 3096 N N . ASP B 1 148 ? 16.745 -56.594 109.186 1.00 45.25 148 ASP A N 1
ATOM 3097 C CA . ASP B 1 148 ? 15.467 -56.782 108.511 1.00 46.71 148 ASP A CA 1
ATOM 3098 C C . ASP B 1 148 ? 14.726 -55.474 108.249 1.00 51.34 148 ASP A C 1
ATOM 3099 O O . ASP B 1 148 ? 13.704 -55.470 107.561 1.00 50.28 148 ASP A O 1
ATOM 3104 N N . LYS B 1 149 ? 15.247 -54.363 108.771 1.00 54.55 149 LYS A N 1
ATOM 3105 C CA . LYS B 1 149 ? 14.668 -53.046 108.495 1.00 45.42 149 LYS A CA 1
ATOM 3106 C C . LYS B 1 149 ? 15.732 -51.970 108.261 1.00 38.22 149 LYS A C 1
ATOM 3107 O O . LYS B 1 149 ? 16.859 -52.091 108.738 1.00 32.87 149 LYS A O 1
ATOM 3113 N N . ILE B 1 150 ? 15.359 -50.928 107.517 1.00 39.27 150 ILE A N 1
ATOM 3114 C CA . ILE B 1 150 ? 16.264 -49.827 107.179 1.00 35.63 150 ILE A CA 1
ATOM 3115 C C . ILE B 1 150 ? 15.771 -48.463 107.661 1.00 38.84 150 ILE A C 1
ATOM 3116 O O . ILE B 1 150 ? 14.617 -48.112 107.432 1.00 44.43 150 ILE A O 1
ATOM 3121 N N . ALA B 1 151 ? 16.621 -47.697 108.336 1.00 40.00 151 ALA A N 1
ATOM 3122 C CA . ALA B 1 151 ? 16.295 -46.293 108.590 1.00 42.40 151 ALA A CA 1
ATOM 3123 C C . ALA B 1 151 ? 17.224 -45.349 107.859 1.00 52.26 151 ALA A C 1
ATOM 3124 O O . ALA B 1 151 ? 18.415 -45.614 107.705 1.00 48.51 151 ALA A O 1
ATOM 3126 N N . THR B 1 152 ? 16.660 -44.226 107.442 1.00 46.06 152 THR A N 1
ATOM 3127 C CA . THR B 1 152 ? 17.368 -43.245 106.648 1.00 44.64 152 THR A CA 1
ATOM 3128 C C . THR B 1 152 ? 17.134 -41.872 107.251 1.00 49.02 152 THR A C 1
ATOM 3129 O O . THR B 1 152 ? 16.010 -41.524 107.608 1.00 56.52 152 THR A O 1
ATOM 3133 N N . GLY B 1 153 ? 18.206 -41.103 107.379 1.00 45.24 153 GLY A N 1
ATOM 3134 C CA . GLY B 1 153 ? 18.114 -39.748 107.876 1.00 43.39 153 GLY A CA 1
ATOM 3135 C C . GLY B 1 153 ? 18.562 -38.858 106.742 1.00 51.91 153 GLY A C 1
ATOM 3136 O O . GLY B 1 153 ? 19.472 -39.212 105.993 1.00 51.72 153 GLY A O 1
ATOM 3137 N N . SER B 1 154 ? 17.925 -37.703 106.606 1.00 50.76 154 SER A N 1
ATOM 3138 C CA . SER B 1 154 ? 18.180 -36.849 105.458 1.00 47.54 154 SER A CA 1
ATOM 3139 C C . SER B 1 154 ? 18.358 -35.394 105.853 1.00 55.51 154 SER A C 1
ATOM 3140 O O . SER B 1 154 ? 18.113 -35.012 107.000 1.00 55.82 154 SER A O 1
ATOM 3143 N N . PHE B 1 155 ? 18.775 -34.582 104.887 1.00 51.36 155 PHE A N 1
ATOM 3144 C CA . PHE B 1 155 ? 18.977 -33.153 105.112 1.00 42.69 155 PHE A CA 1
ATOM 3145 C C . PHE B 1 155 ? 17.688 -32.347 105.220 1.00 48.42 155 PHE A C 1
ATOM 3146 O O . PHE B 1 155 ? 17.625 -31.202 104.771 1.00 45.25 155 PHE A O 1
ATOM 3154 N N . ASP B 1 156 ? 16.649 -32.955 105.781 1.00 54.84 156 ASP A N 1
ATOM 3155 C CA . ASP B 1 156 ? 15.445 -32.201 106.093 1.00 54.23 156 ASP A CA 1
ATOM 3156 C C . ASP B 1 156 ? 14.960 -32.427 107.526 1.00 43.46 156 ASP A C 1
ATOM 3157 O O . ASP B 1 156 ? 15.741 -32.698 108.436 1.00 47.36 156 ASP A O 1
ATOM 3162 N N . LYS B 1 157 ? 13.649 -32.301 107.685 1.00 42.04 157 LYS A N 1
ATOM 3163 C CA . LYS B 1 157 ? 12.914 -32.610 108.901 1.00 48.70 157 LYS A CA 1
ATOM 3164 C C . LYS B 1 157 ? 12.876 -34.102 109.196 1.00 58.82 157 LYS A C 1
ATOM 3165 O O . LYS B 1 157 ? 12.543 -34.523 110.306 1.00 60.40 157 LYS A O 1
ATOM 3171 N N . THR B 1 158 ? 13.211 -34.896 108.184 1.00 59.63 158 THR A N 1
ATOM 3172 C CA . THR B 1 158 ? 12.799 -36.292 108.154 1.00 47.98 158 THR A CA 1
ATOM 3173 C C . THR B 1 158 ? 13.741 -37.411 108.592 1.00 54.74 158 THR A C 1
ATOM 3174 O O . THR B 1 158 ? 14.958 -37.361 108.405 1.00 50.80 158 THR A O 1
ATOM 3178 N N . CYS B 1 159 ? 13.119 -38.423 109.192 1.00 52.64 159 CYS A N 1
ATOM 3179 C CA . CYS B 1 159 ? 13.691 -39.748 109.369 1.00 44.98 159 CYS A CA 1
ATOM 3180 C C . CYS B 1 159 ? 12.656 -40.753 108.866 1.00 38.12 159 CYS A C 1
ATOM 3181 O O . CYS B 1 159 ? 11.529 -40.769 109.363 1.00 39.94 159 CYS A O 1
ATOM 3184 N N . LYS B 1 160 ? 13.016 -41.589 107.897 1.00 36.41 160 LYS A N 1
ATOM 3185 C CA . LYS B 1 160 ? 12.074 -42.596 107.410 1.00 36.22 160 LYS A CA 1
ATOM 3186 C C . LYS B 1 160 ? 12.558 -43.993 107.726 1.00 37.90 160 LYS A C 1
ATOM 3187 O O . LYS B 1 160 ? 13.763 -44.243 107.776 1.00 38.67 160 LYS A O 1
ATOM 3193 N N . LEU B 1 161 ? 11.615 -44.903 107.940 1.00 33.78 161 LEU A N 1
ATOM 3194 C CA . LEU B 1 161 ? 11.978 -46.280 108.223 1.00 43.07 161 LEU A CA 1
ATOM 3195 C C . LEU B 1 161 ? 11.365 -47.250 107.228 1.00 45.46 161 LEU A C 1
ATOM 3196 O O . LEU B 1 161 ? 10.172 -47.202 106.929 1.00 46.21 161 LEU A O 1
ATOM 3201 N N . TRP B 1 162 ? 12.213 -48.137 106.728 1.00 48.22 162 TRP A N 1
ATOM 3202 C CA . TRP B 1 162 ? 11.860 -49.046 105.656 1.00 44.37 162 TRP A CA 1
ATOM 3203 C C . TRP B 1 162 ? 12.098 -50.466 106.136 1.00 49.92 162 TRP A C 1
ATOM 3204 O O . TRP B 1 162 ? 12.712 -50.679 107.181 1.00 56.71 162 TRP A O 1
ATOM 3215 N N . SER B 1 163 ? 11.605 -51.437 105.382 1.00 52.28 163 SER A N 1
ATOM 3216 C CA . SER B 1 163 ? 12.017 -52.815 105.585 1.00 51.64 163 SER A CA 1
ATOM 3217 C C . SER B 1 163 ? 13.012 -53.162 104.485 1.00 49.89 163 SER A C 1
ATOM 3218 O O . SER B 1 163 ? 13.033 -52.517 103.437 1.00 38.60 163 SER A O 1
ATOM 3221 N N . VAL B 1 164 ? 13.839 -54.172 104.719 1.00 54.65 164 VAL A N 1
ATOM 3222 C CA . VAL B 1 164 ? 14.738 -54.659 103.681 1.00 55.15 164 VAL A CA 1
ATOM 3223 C C . VAL B 1 164 ? 14.042 -55.660 102.770 1.00 55.39 164 VAL A C 1
ATOM 3224 O O . VAL B 1 164 ? 14.433 -55.835 101.616 1.00 53.93 164 VAL A O 1
ATOM 3228 N N . GLU B 1 165 ? 13.003 -56.302 103.291 1.00 51.97 165 GLU A N 1
ATOM 3229 C CA . GLU B 1 165 ? 12.236 -57.279 102.530 1.00 51.84 165 GLU A CA 1
ATOM 3230 C C . GLU B 1 165 ? 11.553 -56.619 101.337 1.00 45.34 165 GLU A C 1
ATOM 3231 O O . GLU B 1 165 ? 11.713 -57.051 100.198 1.00 50.85 165 GLU A O 1
ATOM 3237 N N . THR B 1 166 ? 10.783 -55.577 101.622 1.00 44.48 166 THR A N 1
ATOM 3238 C CA . THR B 1 166 ? 10.116 -54.770 100.607 1.00 37.49 166 THR A CA 1
ATOM 3239 C C . THR B 1 166 ? 10.502 -53.282 100.677 1.00 54.78 166 THR A C 1
ATOM 3240 O O . THR B 1 166 ? 10.674 -52.716 101.761 1.00 61.37 166 THR A O 1
ATOM 3244 N N . GLY B 1 167 ? 10.632 -52.657 99.510 1.00 55.03 167 GLY A N 1
ATOM 3245 C CA . GLY B 1 167 ? 11.052 -51.266 99.412 1.00 52.56 167 GLY A CA 1
ATOM 3246 C C . GLY B 1 167 ? 10.060 -50.140 99.672 1.00 49.17 167 GLY A C 1
ATOM 3247 O O . GLY B 1 167 ? 10.180 -49.074 99.068 1.00 64.03 167 GLY A O 1
ATOM 3248 N N . LYS B 1 168 ? 9.088 -50.352 100.556 1.00 45.73 168 LYS A N 1
ATOM 3249 C CA . LYS B 1 168 ? 8.052 -49.343 100.794 1.00 61.59 168 LYS A CA 1
ATOM 3250 C C . LYS B 1 168 ? 8.331 -48.517 102.053 1.00 50.02 168 LYS A C 1
ATOM 3251 O O . LYS B 1 168 ? 9.154 -48.906 102.880 1.00 49.20 168 LYS A O 1
ATOM 3253 N N . CYS B 1 169 ? 7.636 -47.388 102.204 1.00 51.38 169 CYS A N 1
ATOM 3254 C CA . CYS B 1 169 ? 7.891 -46.481 103.327 1.00 52.53 169 CYS A CA 1
ATOM 3255 C C . CYS B 1 169 ? 6.894 -46.713 104.458 1.00 53.32 169 CYS A C 1
ATOM 3256 O O . CYS B 1 169 ? 5.686 -46.548 104.296 1.00 47.98 169 CYS A O 1
ATOM 3259 N N . TYR B 1 170 ? 7.433 -47.103 105.606 1.00 46.17 170 TYR A N 1
ATOM 3260 C CA . TYR B 1 170 ? 6.640 -47.511 106.762 1.00 55.18 170 TYR A CA 1
ATOM 3261 C C . TYR B 1 170 ? 6.319 -46.461 107.823 1.00 55.64 170 TYR A C 1
ATOM 3262 O O . TYR B 1 170 ? 5.148 -46.195 108.098 1.00 49.18 170 TYR A O 1
ATOM 3271 N N . HIS B 1 171 ? 7.344 -45.870 108.421 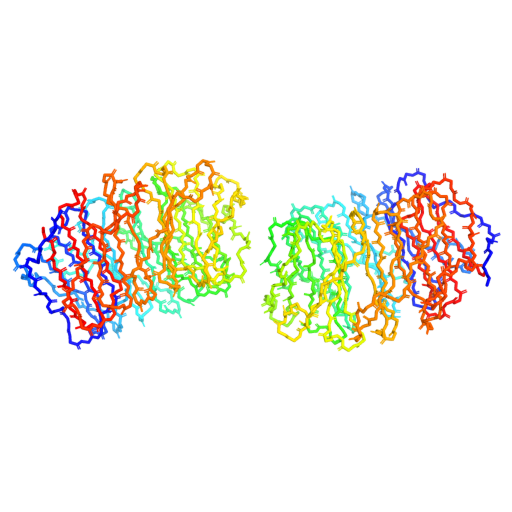1.00 58.58 171 HIS A N 1
ATOM 3272 C CA . HIS B 1 171 ? 7.133 -45.021 109.583 1.00 47.13 171 HIS A CA 1
ATOM 3273 C C . HIS B 1 171 ? 7.575 -43.586 109.321 1.00 50.70 171 HIS A C 1
ATOM 3274 O O . HIS B 1 171 ? 8.557 -43.341 108.618 1.00 49.18 171 HIS A O 1
ATOM 3281 N N . THR B 1 172 ? 6.830 -42.646 109.898 1.00 58.92 172 THR A N 1
ATOM 3282 C CA . THR B 1 172 ? 7.105 -41.218 109.761 1.00 58.59 172 THR A CA 1
ATOM 3283 C C . THR B 1 172 ? 7.605 -40.518 111.008 1.00 59.22 172 THR A C 1
ATOM 3284 O O . THR B 1 172 ? 6.956 -40.538 112.055 1.00 50.68 172 THR A O 1
ATOM 3288 N N . PHE B 1 173 ? 8.775 -39.901 110.888 1.00 56.64 173 PHE A N 1
ATOM 3289 C CA . PHE B 1 173 ? 9.323 -39.133 111.988 1.00 53.44 173 PHE A CA 1
ATOM 3290 C C . PHE B 1 173 ? 9.675 -37.704 111.581 1.00 50.71 173 PHE A C 1
ATOM 3291 O O . PHE B 1 173 ? 10.660 -37.472 110.878 1.00 40.98 173 PHE A O 1
ATOM 3299 N N . ARG B 1 174 ? 8.865 -36.753 112.032 1.00 55.08 174 ARG A N 1
ATOM 3300 C CA . ARG B 1 174 ? 9.100 -35.343 111.748 1.00 52.27 174 ARG A CA 1
ATOM 3301 C C . ARG B 1 174 ? 9.196 -34.589 113.071 1.00 54.52 174 ARG A C 1
ATOM 3302 O O . ARG B 1 174 ? 8.530 -34.949 114.042 1.00 56.34 174 ARG A O 1
ATOM 3310 N N . GLY B 1 175 ? 10.012 -33.540 113.111 1.00 57.68 175 GLY A N 1
ATOM 3311 C CA . GLY B 1 175 ? 10.158 -32.757 114.3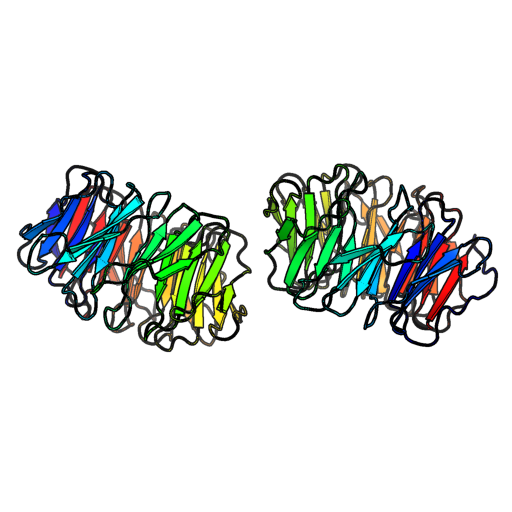26 1.00 65.50 175 GLY A CA 1
ATOM 3312 C C . GLY B 1 175 ? 11.506 -32.082 114.502 1.00 62.50 175 GLY A C 1
ATOM 3313 O O . GLY B 1 175 ? 11.591 -31.038 115.150 1.00 59.89 175 GLY A O 1
ATOM 3314 N N . HIS B 1 176 ? 12.556 -32.661 113.923 1.00 56.31 176 HIS A N 1
ATOM 3315 C CA . HIS B 1 176 ? 13.881 -32.045 113.969 1.00 59.35 176 HIS A CA 1
ATOM 3316 C C . HIS B 1 176 ? 13.872 -30.722 113.222 1.00 57.51 176 HIS A C 1
ATOM 3317 O O . HIS B 1 176 ? 13.321 -30.626 112.127 1.00 50.45 176 HIS A O 1
ATOM 3324 N N . THR B 1 177 ? 14.489 -29.706 113.815 1.00 49.49 177 THR A N 1
ATOM 3325 C CA . THR B 1 177 ? 14.459 -28.366 113.242 1.00 57.67 177 THR A CA 1
ATOM 3326 C C . THR B 1 177 ? 15.714 -28.010 112.442 1.00 52.68 177 THR A C 1
ATOM 3327 O O . THR B 1 177 ? 16.013 -26.833 112.246 1.00 65.77 177 THR A O 1
ATOM 3331 N N . ALA B 1 178 ? 16.439 -29.027 111.985 1.00 48.67 178 ALA A N 1
ATOM 3332 C CA . ALA B 1 178 ? 17.594 -28.824 111.112 1.00 48.25 178 ALA A CA 1
ATOM 3333 C C . ALA B 1 178 ? 17.981 -30.126 110.423 1.00 47.88 178 ALA A C 1
ATOM 3334 O O . ALA B 1 178 ? 17.287 -31.136 110.553 1.00 44.77 178 ALA A O 1
ATOM 3336 N N . GLU B 1 179 ? 19.079 -30.088 109.672 1.00 38.93 179 GLU A N 1
ATOM 3337 C CA . GLU B 1 179 ? 19.558 -31.261 108.949 1.00 43.09 179 GLU A CA 1
ATOM 3338 C C . GLU B 1 179 ? 19.812 -32.426 109.898 1.00 45.80 179 GLU A C 1
ATOM 3339 O O . GLU B 1 179 ? 20.464 -32.267 110.929 1.00 45.00 179 GLU A O 1
ATOM 3345 N N . ILE B 1 180 ? 19.300 -33.600 109.543 1.00 46.71 180 ILE A N 1
ATOM 3346 C CA . ILE B 1 180 ? 19.545 -34.796 110.335 1.00 46.92 180 ILE A CA 1
ATOM 3347 C C . ILE B 1 180 ? 20.721 -35.556 109.734 1.00 53.51 180 ILE A C 1
ATOM 3348 O O . ILE B 1 180 ? 20.673 -35.982 108.579 1.00 50.71 180 ILE A O 1
ATOM 3353 N N . VAL B 1 181 ? 21.780 -35.719 110.523 1.00 57.10 181 VAL A N 1
ATOM 3354 C CA . VAL B 1 181 ? 23.046 -36.207 109.989 1.00 53.02 181 VAL A CA 1
ATOM 3355 C C . VAL B 1 181 ? 23.581 -37.463 110.686 1.00 44.03 181 VAL A C 1
ATOM 3356 O O . VAL B 1 181 ? 24.445 -38.160 110.161 1.00 43.92 181 VAL A O 1
ATOM 3360 N N . CYS B 1 182 ? 23.019 -37.815 111.831 1.00 41.47 182 CYS A N 1
ATOM 3361 C CA . CYS B 1 182 ? 23.583 -38.937 112.567 1.00 41.89 182 CYS A CA 1
ATOM 3362 C C . CYS B 1 182 ? 22.526 -39.795 113.251 1.00 46.45 182 CYS A C 1
ATOM 3363 O O . CYS B 1 182 ? 21.774 -39.312 114.092 1.00 48.19 182 CYS A O 1
ATOM 3366 N N . LEU B 1 183 ? 22.471 -41.074 112.889 1.00 47.25 183 LEU A N 1
ATOM 3367 C CA . LEU B 1 183 ? 21.493 -41.971 113.494 1.00 52.09 183 LEU A CA 1
ATOM 3368 C C . LEU B 1 183 ? 22.064 -43.357 113.753 1.00 45.96 183 LEU A C 1
ATOM 3369 O O . LEU B 1 183 ? 22.993 -43.802 113.083 1.00 33.58 183 LEU A O 1
ATOM 3374 N N . SER B 1 184 ? 21.458 -44.046 114.709 1.00 42.79 184 SER A N 1
ATOM 3375 C CA . SER B 1 184 ? 21.881 -45.378 115.100 1.00 47.22 184 SER A CA 1
ATOM 3376 C C . SER B 1 184 ? 20.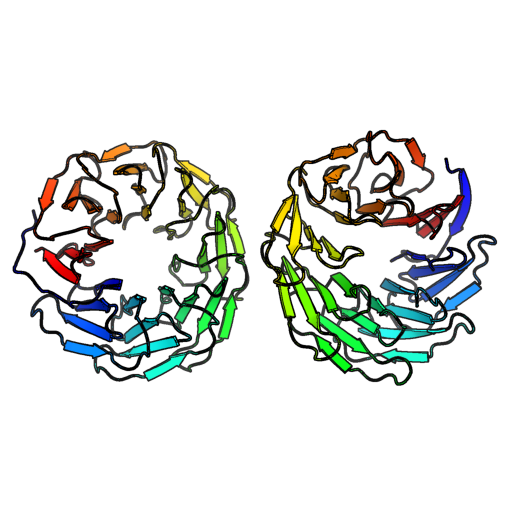724 -46.067 115.804 1.00 47.63 184 SER A C 1
ATOM 3377 O O . SER B 1 184 ? 19.839 -45.410 116.354 1.00 39.72 184 SER A O 1
ATOM 3380 N N . PHE B 1 185 ? 20.723 -47.393 115.781 1.00 48.73 185 PHE A N 1
ATOM 3381 C CA . PHE B 1 185 ? 19.709 -48.148 116.512 1.00 45.99 185 PHE A CA 1
ATOM 3382 C C . PHE B 1 185 ? 20.129 -48.778 117.831 1.00 59.86 185 PHE A C 1
ATOM 3383 O O . PHE B 1 185 ? 21.313 -48.878 118.150 1.00 62.98 185 PHE A O 1
ATOM 3391 N N . ASN B 1 186 ? 19.117 -49.273 118.536 1.00 55.00 186 ASN A N 1
ATOM 3392 C CA . ASN B 1 186 ? 19.230 -49.817 119.879 1.00 50.16 186 ASN A CA 1
ATOM 3393 C C . ASN B 1 186 ? 19.183 -51.346 119.840 1.00 52.11 186 ASN A C 1
ATOM 3394 O O . ASN B 1 186 ? 18.642 -51.918 118.885 1.00 50.31 186 ASN A O 1
ATOM 3399 N N . PRO B 1 187 ? 19.767 -52.009 120.854 1.00 63.41 187 PRO A N 1
ATOM 3400 C CA . PRO B 1 187 ? 19.570 -53.442 121.111 1.00 61.28 187 PRO A CA 1
ATOM 3401 C C . PRO B 1 187 ? 18.110 -53.875 121.056 1.00 61.72 187 PRO A C 1
ATOM 3402 O O . PRO B 1 187 ? 17.244 -53.079 121.426 1.00 54.12 187 PRO A O 1
ATOM 3406 N N . GLN B 1 188 ? 17.868 -55.101 120.589 1.00 67.91 188 GLN A N 1
ATOM 3407 C CA . GLN B 1 188 ? 16.531 -55.668 120.482 1.00 70.71 188 GLN A CA 1
ATOM 3408 C C . GLN B 1 188 ? 15.760 -54.981 119.362 1.00 68.88 188 GLN A C 1
ATOM 3409 O O . GLN B 1 188 ? 14.567 -55.227 119.182 1.00 76.57 188 GLN A O 1
ATOM 3411 N N . SER B 1 189 ? 16.461 -54.145 118.599 1.00 53.87 189 SER A N 1
ATOM 3412 C CA . SER B 1 189 ? 15.847 -53.310 117.579 1.00 48.75 189 SER A CA 1
ATOM 3413 C C . SER B 1 189 ? 14.717 -52.557 118.241 1.00 54.55 189 SER A C 1
ATOM 3414 O O . SER B 1 189 ? 13.560 -52.686 117.849 1.00 55.28 189 SER A O 1
ATOM 3417 N N . THR B 1 190 ? 15.077 -51.786 119.264 1.00 61.93 190 THR A N 1
ATOM 3418 C CA . THR B 1 190 ? 14.128 -51.023 120.059 1.00 46.44 190 THR A CA 1
ATOM 3419 C C . THR B 1 190 ? 13.398 -50.008 119.204 1.00 31.36 190 THR A C 1
ATOM 3420 O O . THR B 1 190 ? 12.385 -50.307 118.574 1.00 38.80 190 THR A O 1
ATOM 3424 N N . LEU B 1 191 ? 13.978 -48.817 119.159 1.00 29.16 191 LEU A N 1
ATOM 3425 C CA . LEU B 1 191 ? 13.387 -47.630 118.567 1.00 33.42 191 LEU A CA 1
ATOM 3426 C C . LEU B 1 191 ? 14.559 -46.840 118.004 1.00 40.58 191 LEU A C 1
ATOM 3427 O O . LEU B 1 191 ? 15.677 -47.354 117.985 1.00 40.74 191 LEU A O 1
ATOM 3432 N N . VAL B 1 192 ? 14.336 -45.624 117.515 1.00 38.03 192 VAL A N 1
ATOM 3433 C CA . VAL B 1 192 ? 15.431 -44.922 116.846 1.00 41.62 192 VAL A CA 1
ATOM 3434 C C . VAL B 1 192 ? 15.835 -43.620 117.545 1.00 42.16 192 VAL A C 1
ATOM 3435 O O . VAL B 1 192 ? 14.996 -42.815 117.963 1.00 49.69 192 VAL A O 1
ATOM 3439 N N . ALA B 1 193 ? 17.148 -43.446 117.680 1.00 29.13 193 ALA A N 1
ATOM 3440 C CA . ALA B 1 193 ? 17.728 -42.208 118.177 1.00 29.54 193 ALA A CA 1
ATOM 3441 C C . ALA B 1 193 ? 18.408 -41.470 117.032 1.00 44.36 193 ALA A C 1
ATOM 3442 O O . ALA B 1 193 ? 19.267 -42.020 116.342 1.00 47.40 193 ALA A O 1
ATOM 3444 N N . THR B 1 194 ? 18.024 -40.213 116.845 1.00 47.71 194 THR A N 1
ATOM 3445 C CA . THR B 1 194 ? 18.530 -39.416 115.737 1.00 36.95 194 THR A CA 1
ATOM 3446 C C . THR B 1 194 ? 19.339 -38.213 116.201 1.00 34.55 194 THR A C 1
ATOM 3447 O O . THR B 1 194 ? 18.877 -37.427 117.025 1.00 41.40 194 THR A O 1
ATOM 3451 N N . GLY B 1 195 ? 20.547 -38.073 115.670 1.00 28.19 195 GLY A N 1
ATOM 3452 C CA . GLY B 1 195 ? 21.357 -36.908 115.962 1.00 38.86 195 GLY A CA 1
ATOM 3453 C C . GLY B 1 195 ? 21.301 -35.964 114.780 1.00 41.79 195 GLY A C 1
ATOM 3454 O O . GLY B 1 195 ? 21.689 -36.316 113.666 1.00 52.89 195 GLY A O 1
ATOM 3455 N N . SER B 1 196 ? 20.808 -34.759 115.027 1.00 36.40 196 SER A N 1
ATOM 3456 C CA . SER B 1 196 ? 20.631 -33.773 113.973 1.00 39.62 196 SER A CA 1
ATOM 3457 C C . SER B 1 196 ? 21.356 -32.490 114.326 1.00 46.70 196 SER A C 1
ATOM 3458 O O . SER B 1 196 ? 21.770 -32.294 115.468 1.00 42.11 196 SER A O 1
ATOM 3461 N N . MET B 1 197 ? 21.505 -31.612 113.342 1.00 49.94 197 MET A N 1
ATOM 3462 C CA . MET B 1 197 ? 22.223 -30.366 113.557 1.00 45.56 197 MET A CA 1
ATOM 3463 C C . MET B 1 197 ? 21.327 -29.291 114.163 1.00 43.69 197 MET A C 1
ATOM 3464 O O . MET B 1 197 ? 21.714 -28.125 114.247 1.00 53.17 197 MET A O 1
ATOM 3469 N N . ASP B 1 198 ? 20.126 -29.684 114.582 1.00 36.53 198 ASP A N 1
ATOM 3470 C CA . ASP B 1 198 ? 19.251 -28.789 115.336 1.00 46.33 198 ASP A CA 1
ATOM 3471 C C . ASP B 1 198 ? 19.732 -28.677 116.781 1.00 51.34 198 ASP A C 1
ATOM 3472 O O . ASP B 1 198 ? 19.023 -28.148 117.641 1.00 46.95 198 ASP A O 1
ATOM 3477 N N . THR B 1 199 ? 20.922 -29.230 117.026 1.00 53.91 199 THR A N 1
ATOM 3478 C CA . THR B 1 199 ? 21.639 -29.159 118.298 1.00 41.32 199 THR A CA 1
ATOM 3479 C C . THR B 1 199 ? 20.996 -30.114 119.317 1.00 39.07 199 THR A C 1
ATOM 3480 O O . THR B 1 199 ? 21.358 -30.142 120.494 1.00 40.84 199 THR A O 1
ATOM 3484 N N . THR B 1 200 ? 20.056 -30.927 118.846 1.00 33.43 200 THR A N 1
ATOM 3485 C CA . THR B 1 200 ? 19.382 -31.884 119.715 1.00 43.14 200 THR A CA 1
ATOM 3486 C C . THR B 1 200 ? 19.476 -33.308 119.189 1.00 47.84 200 THR A C 1
ATOM 3487 O O . THR B 1 200 ? 19.719 -33.534 118.004 1.00 46.00 200 THR A O 1
ATOM 3491 N N . ALA B 1 201 ? 19.278 -34.268 120.084 1.00 52.60 201 ALA A N 1
ATOM 3492 C CA . ALA B 1 201 ? 19.055 -35.645 119.681 1.00 43.49 201 ALA A CA 1
ATOM 3493 C C . ALA B 1 201 ? 17.635 -36.019 120.082 1.00 46.31 201 ALA A C 1
ATOM 3494 O O . ALA B 1 201 ? 17.100 -35.478 121.047 1.00 47.43 201 ALA A O 1
ATOM 3496 N N . LYS B 1 202 ? 17.023 -36.946 119.358 1.00 39.55 202 LYS A N 1
ATOM 3497 C CA . LYS B 1 202 ? 15.663 -37.346 119.685 1.00 44.14 202 LYS A CA 1
ATOM 3498 C C . LYS B 1 202 ? 15.487 -38.851 119.614 1.00 47.52 202 LYS A C 1
ATOM 3499 O O . LYS B 1 202 ? 16.052 -39.510 118.743 1.00 42.08 202 LYS A O 1
ATOM 3505 N N . LEU B 1 203 ? 14.691 -39.385 120.533 1.00 42.75 203 LEU A N 1
ATOM 3506 C CA . LEU B 1 203 ? 14.361 -40.801 120.521 1.00 38.93 203 LEU A CA 1
ATOM 3507 C C . LEU B 1 203 ? 12.942 -40.951 119.985 1.00 38.79 203 LEU A C 1
ATOM 3508 O O . LEU B 1 203 ? 12.003 -40.359 120.516 1.00 42.21 203 LEU A O 1
ATOM 3513 N N . TRP B 1 204 ? 12.792 -41.744 118.930 1.00 40.12 204 TRP A N 1
ATOM 3514 C CA . TRP B 1 204 ? 11.490 -41.960 118.314 1.00 41.44 204 TRP A CA 1
ATOM 3515 C C . TRP B 1 204 ? 11.099 -43.422 118.465 1.00 40.90 204 TRP A C 1
ATOM 3516 O O . TRP B 1 204 ? 11.939 -44.292 118.300 1.00 40.34 204 TRP A O 1
ATOM 3527 N N . ASP B 1 205 ? 9.819 -43.687 118.722 1.00 49.72 205 ASP A N 1
ATOM 3528 C CA . ASP B 1 205 ? 9.296 -45.050 118.806 1.00 42.29 205 ASP A CA 1
ATOM 3529 C C . ASP B 1 205 ? 8.992 -45.579 117.408 1.00 41.02 205 ASP A C 1
ATOM 3530 O O . ASP B 1 205 ? 8.669 -44.809 116.513 1.00 40.35 205 ASP A O 1
ATOM 3535 N N . ILE B 1 206 ? 9.084 -46.894 117.225 1.00 41.83 206 ILE A N 1
ATOM 3536 C CA . ILE B 1 206 ? 9.020 -47.474 115.881 1.00 41.89 206 ILE A CA 1
ATOM 3537 C C . ILE B 1 206 ? 7.883 -48.477 115.708 1.00 49.44 206 ILE A C 1
ATOM 3538 O O . ILE B 1 206 ? 7.110 -48.391 114.751 1.00 53.70 206 ILE A O 1
ATOM 3543 N N . GLN B 1 207 ? 7.767 -49.412 116.651 1.00 48.96 207 GLN A N 1
ATOM 3544 C CA . GLN B 1 207 ? 6.640 -50.337 116.659 1.00 41.71 207 GLN A CA 1
ATOM 3545 C C . GLN B 1 207 ? 5.371 -49.521 116.821 1.00 43.76 207 GLN A C 1
ATOM 3546 O O . GLN B 1 207 ? 4.279 -49.964 116.461 1.00 58.53 207 GLN A O 1
ATOM 3552 N N . ASN B 1 208 ? 5.526 -48.333 117.395 1.00 43.60 208 ASN A N 1
ATOM 3553 C CA . ASN B 1 208 ? 4.415 -47.432 117.635 1.00 47.04 208 ASN A CA 1
ATOM 3554 C C . ASN B 1 208 ? 4.459 -46.176 116.727 1.00 45.59 208 ASN A C 1
ATOM 3555 O O . ASN B 1 208 ? 3.503 -45.924 116.019 1.00 39.44 208 ASN A O 1
ATOM 3560 N N . GLY B 1 209 ? 5.557 -45.416 116.714 1.00 51.48 209 GLY A N 1
ATOM 3561 C CA . GLY B 1 209 ? 5.689 -44.282 115.792 1.00 43.78 209 GLY A CA 1
ATOM 3562 C C . GLY B 1 209 ? 5.843 -42.924 116.447 1.00 47.52 209 GLY A C 1
ATOM 3563 O O . GLY B 1 209 ? 5.845 -41.869 115.813 1.00 51.86 209 GLY A O 1
ATOM 3564 N N . GLU B 1 210 ? 5.932 -42.980 117.763 1.00 43.93 210 GLU A N 1
ATOM 3565 C CA . GLU B 1 210 ? 6.082 -41.822 118.633 1.00 38.25 210 GLU A CA 1
ATOM 3566 C C . GLU B 1 210 ? 7.512 -41.288 118.717 1.00 36.90 210 GLU A C 1
ATOM 3567 O O . GLU B 1 210 ? 8.438 -42.082 118.685 1.00 49.76 210 GLU A O 1
ATOM 3573 N N . GLU B 1 211 ? 7.737 -39.977 118.775 1.00 44.20 211 GLU A N 1
ATOM 3574 C CA . GLU B 1 211 ? 8.967 -39.552 119.438 1.00 43.05 211 GLU A CA 1
ATOM 3575 C C . GLU B 1 211 ? 8.647 -39.678 120.925 1.00 30.74 211 GLU A C 1
ATOM 3576 O O . GLU B 1 211 ? 7.580 -39.238 121.361 1.00 21.36 211 GLU A O 1
ATOM 3582 N N . VAL B 1 212 ? 9.543 -40.278 121.701 1.00 34.48 212 VAL A N 1
ATOM 3583 C CA . VAL B 1 212 ? 9.282 -40.452 123.126 1.00 39.89 212 VAL A CA 1
ATOM 3584 C C . VAL B 1 212 ? 10.097 -39.488 123.993 1.00 34.72 212 VAL A C 1
ATOM 3585 O O . VAL B 1 212 ? 9.623 -39.042 125.039 1.00 34.11 212 VAL A O 1
ATOM 3589 N N . TYR B 1 213 ? 11.311 -39.158 123.562 1.00 30.12 213 TYR A N 1
ATOM 3590 C CA . TYR B 1 213 ? 12.162 -38.264 124.341 1.00 37.92 213 TYR A CA 1
ATOM 3591 C C . TYR B 1 213 ? 12.998 -37.332 123.473 1.00 40.28 213 TYR A C 1
ATOM 3592 O O . TYR B 1 213 ? 13.378 -37.671 122.353 1.00 36.19 213 TYR A O 1
ATOM 3601 N N . THR B 1 214 ? 13.278 -36.151 124.014 1.00 35.58 214 THR A N 1
ATOM 3602 C CA . THR B 1 214 ? 14.191 -35.206 123.393 1.00 29.42 214 THR A CA 1
ATOM 3603 C C . THR B 1 214 ? 15.439 -35.001 124.246 1.00 38.00 214 THR A C 1
ATOM 3604 O O . THR B 1 214 ? 15.348 -34.589 125.403 1.00 45.62 214 THR A O 1
ATOM 3608 N N . LEU B 1 215 ? 16.601 -35.308 123.680 1.00 41.64 215 LEU A N 1
ATOM 3609 C CA . LEU B 1 215 ? 17.856 -35.215 124.415 1.00 35.52 215 LEU A CA 1
ATOM 3610 C C . LEU B 1 215 ? 18.516 -33.864 124.142 1.00 33.03 215 LEU A C 1
ATOM 3611 O O . LEU B 1 215 ? 19.193 -33.687 123.130 1.00 32.74 215 LEU A O 1
ATOM 3616 N N . ARG B 1 216 ? 18.314 -32.915 125.052 1.00 33.35 216 ARG A N 1
ATOM 3617 C CA . ARG B 1 216 ? 18.888 -31.581 124.912 1.00 26.36 216 ARG A CA 1
ATOM 3618 C C . ARG B 1 216 ? 20.008 -31.367 125.924 1.00 34.21 216 ARG A C 1
ATOM 3619 O O . ARG B 1 216 ? 19.755 -31.271 127.125 1.00 41.15 216 ARG A O 1
ATOM 3627 N N . GLY B 1 217 ? 21.242 -31.286 125.438 1.00 43.10 217 GLY A N 1
ATOM 3628 C CA . GLY B 1 217 ? 22.391 -31.108 126.308 1.00 36.80 217 GLY A CA 1
ATOM 3629 C C . GLY B 1 217 ? 23.620 -30.615 125.571 1.00 28.04 217 GLY A C 1
ATOM 3630 O O . GLY B 1 217 ? 24.712 -30.543 126.135 1.00 25.28 217 GLY A O 1
ATOM 3631 N N . HIS B 1 218 ? 23.436 -30.271 124.302 1.00 38.10 218 HIS A N 1
ATOM 3632 C CA . HIS B 1 218 ? 24.527 -29.787 123.466 1.00 32.06 218 HIS A CA 1
ATOM 3633 C C . HIS B 1 218 ? 24.310 -28.351 123.028 1.00 24.63 218 HIS A C 1
ATOM 3634 O O . HIS B 1 218 ? 23.182 -27.864 122.998 1.00 26.47 218 HIS A O 1
ATOM 3641 N N . SER B 1 219 ? 25.408 -27.669 122.725 1.00 38.57 219 SER A N 1
ATOM 3642 C CA . SER B 1 219 ? 25.354 -26.315 122.196 1.00 31.95 219 SER A CA 1
ATOM 3643 C C . SER B 1 219 ? 25.737 -26.322 120.721 1.00 25.02 219 SER A C 1
ATOM 3644 O O . SER B 1 219 ? 25.739 -25.281 120.067 1.00 33.44 219 SER A O 1
ATOM 3647 N N . ALA B 1 220 ? 26.058 -27.504 120.202 1.00 35.60 220 ALA A N 1
ATOM 3648 C CA . ALA B 1 220 ? 26.465 -27.632 118.807 1.00 38.40 220 ALA A CA 1
ATOM 3649 C C . ALA B 1 220 ? 25.925 -28.890 118.127 1.00 41.88 220 ALA A C 1
ATOM 3650 O O . ALA B 1 220 ? 25.211 -29.693 118.730 1.00 37.79 220 ALA A O 1
ATOM 3652 N N . GLU B 1 221 ? 26.278 -29.027 116.853 1.00 43.28 221 GLU A N 1
ATOM 3653 C CA . GLU B 1 221 ? 25.905 -30.158 116.007 1.00 33.72 221 GLU A CA 1
ATOM 3654 C C . GLU B 1 221 ? 26.288 -31.519 116.589 1.00 42.52 221 GLU A C 1
ATOM 3655 O O . GLU B 1 221 ? 27.406 -31.697 117.064 1.00 44.21 221 GLU A O 1
ATOM 3661 N N . ILE B 1 222 ? 25.363 -32.475 116.548 1.00 50.96 222 ILE A N 1
ATOM 3662 C CA . ILE B 1 222 ? 25.685 -33.857 116.902 1.00 43.29 222 ILE A CA 1
ATOM 3663 C C . ILE B 1 222 ? 26.069 -34.612 115.630 1.00 35.89 222 ILE A C 1
ATOM 3664 O O . ILE B 1 222 ? 25.287 -34.670 114.680 1.00 33.00 222 ILE A O 1
ATOM 3669 N N . ILE B 1 223 ? 27.269 -35.188 115.609 1.00 35.71 223 ILE A N 1
ATOM 3670 C CA . ILE B 1 223 ? 27.772 -35.839 114.399 1.00 36.07 223 ILE A CA 1
ATOM 3671 C C . ILE B 1 223 ? 28.147 -37.311 114.579 1.00 38.20 223 ILE A C 1
ATOM 3672 O O . ILE B 1 223 ? 28.352 -38.024 113.595 1.00 39.33 223 ILE A O 1
ATOM 3677 N N . SER B 1 224 ? 28.225 -37.766 115.825 1.00 48.22 224 SER A N 1
ATOM 3678 C CA . SER B 1 224 ? 28.686 -39.121 116.118 1.00 44.63 224 SER A CA 1
ATOM 3679 C C . SER B 1 224 ? 27.649 -39.953 116.859 1.00 47.63 224 SER A C 1
ATOM 3680 O O . SER B 1 224 ? 26.736 -39.420 117.498 1.00 37.81 224 SER A O 1
ATOM 3683 N N . LEU B 1 225 ? 27.809 -41.271 116.769 1.00 48.15 225 LEU A N 1
ATOM 3684 C CA . LEU B 1 225 ? 26.796 -42.202 117.243 1.00 44.61 225 LEU A CA 1
ATOM 3685 C C . LEU B 1 225 ? 27.378 -43.416 117.933 1.00 48.17 225 LEU A C 1
ATOM 3686 O O . LEU B 1 225 ? 28.495 -43.841 117.636 1.00 41.05 225 LEU A O 1
ATOM 3691 N N . SER B 1 226 ? 26.615 -43.946 118.880 1.00 45.22 226 SER A 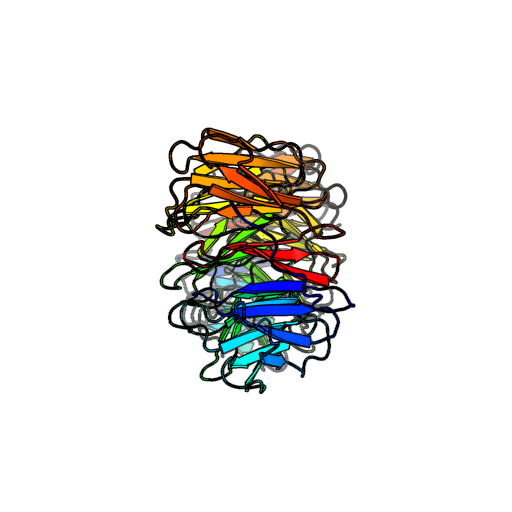N 1
ATOM 3692 C CA . SER B 1 226 ? 27.033 -45.100 119.653 1.00 43.74 226 SER A CA 1
ATOM 3693 C C . SER B 1 226 ? 25.882 -45.612 120.491 1.00 49.61 226 SER A C 1
ATOM 3694 O O . SER B 1 226 ? 25.085 -44.830 121.006 1.00 47.73 226 SER A O 1
ATOM 3697 N N . PHE B 1 227 ? 25.773 -46.927 120.616 1.00 51.82 227 PHE A N 1
ATOM 3698 C CA . PHE B 1 227 ? 24.948 -47.480 121.673 1.00 47.42 227 PHE A CA 1
ATOM 3699 C C . PHE B 1 227 ? 25.754 -48.486 122.478 1.00 47.44 227 PHE A C 1
ATOM 3700 O O . PHE B 1 227 ? 26.524 -49.263 121.912 1.00 48.53 227 PHE A O 1
ATOM 3708 N N . ASN B 1 228 ? 25.583 -48.490 123.793 1.00 55.66 228 ASN A N 1
ATOM 3709 C CA . ASN B 1 228 ? 26.207 -49.540 124.582 1.00 54.05 228 ASN A CA 1
ATOM 3710 C C . ASN B 1 228 ? 25.447 -50.841 124.393 1.00 55.17 228 ASN A C 1
ATOM 3711 O O . ASN B 1 228 ? 24.272 -50.828 124.029 1.00 49.39 228 ASN A O 1
ATOM 3716 N N . THR B 1 229 ? 26.119 -51.960 124.625 1.00 58.81 229 THR A N 1
ATOM 3717 C CA . THR B 1 229 ? 25.431 -53.233 124.645 1.00 49.29 229 THR A CA 1
ATOM 3718 C C . THR B 1 229 ? 24.505 -53.160 125.848 1.00 57.41 229 THR A C 1
ATOM 3719 O O . THR B 1 229 ? 24.921 -52.684 126.903 1.00 54.28 229 THR A O 1
ATOM 3723 N N . SER B 1 230 ? 23.265 -53.605 125.647 1.00 57.51 230 SER A N 1
ATOM 3724 C CA . SER B 1 230 ? 22.122 -53.494 126.574 1.00 45.96 230 SER A CA 1
ATOM 3725 C C . SER B 1 230 ? 21.336 -52.187 126.413 1.00 50.16 230 SER A C 1
ATOM 3726 O O . SER B 1 230 ? 20.216 -52.075 126.908 1.00 46.53 230 SER A O 1
ATOM 3729 N N . GLY B 1 231 ? 21.901 -51.213 125.710 1.00 54.27 231 GLY A N 1
ATOM 3730 C CA . GLY B 1 231 ? 21.170 -50.004 125.371 1.00 46.13 231 GLY A CA 1
ATOM 3731 C C . GLY B 1 231 ? 20.698 -49.100 126.493 1.00 44.08 231 GLY A C 1
ATOM 3732 O O . GLY B 1 231 ? 19.732 -48.355 126.315 1.00 40.81 231 GLY A O 1
ATOM 3733 N N . ASP B 1 232 ? 21.352 -49.160 127.647 1.00 42.44 232 ASP A N 1
ATOM 3734 C CA . ASP B 1 232 ? 20.949 -48.320 128.769 1.00 46.27 232 ASP A CA 1
ATOM 3735 C C . ASP B 1 232 ? 21.407 -46.888 128.553 1.00 32.36 232 ASP A C 1
ATOM 3736 O O . ASP B 1 232 ? 20.756 -45.944 128.999 1.00 25.23 232 ASP A O 1
ATOM 3741 N N . ARG B 1 233 ? 22.527 -46.734 127.855 1.00 38.83 233 ARG A N 1
ATOM 3742 C CA . ARG B 1 233 ? 23.094 -45.417 127.630 1.00 28.04 233 ARG A CA 1
ATOM 3743 C C . ARG B 1 233 ? 23.313 -45.131 126.149 1.00 37.40 233 ARG A C 1
ATOM 3744 O O . ARG B 1 233 ? 23.401 -46.045 125.327 1.00 45.04 233 ARG A O 1
ATOM 3752 N N . ILE B 1 234 ? 23.400 -43.844 125.828 1.00 34.81 234 ILE A N 1
ATOM 3753 C CA . ILE B 1 234 ? 23.762 -43.365 124.496 1.00 39.22 234 ILE A CA 1
ATOM 3754 C C . ILE B 1 234 ? 24.699 -42.172 124.625 1.00 30.44 234 ILE A C 1
ATOM 3755 O O . ILE B 1 234 ? 24.380 -41.205 125.315 1.00 36.91 234 ILE A O 1
ATOM 3760 N N . ILE B 1 235 ? 25.847 -42.224 123.960 1.00 30.52 235 ILE A N 1
ATOM 3761 C CA . ILE B 1 235 ? 26.776 -41.100 124.018 1.00 30.55 235 ILE A CA 1
ATOM 3762 C C . ILE B 1 235 ? 26.638 -40.257 122.756 1.00 41.12 235 ILE A C 1
ATOM 3763 O O . ILE B 1 235 ? 26.595 -40.776 121.639 1.00 42.90 235 ILE A O 1
ATOM 3768 N N . THR B 1 236 ? 26.539 -38.949 122.948 1.00 36.43 236 THR A N 1
ATOM 3769 C CA . THR B 1 236 ? 26.390 -38.029 121.834 1.00 35.50 236 THR A CA 1
ATOM 3770 C C . THR B 1 236 ? 27.608 -37.121 121.737 1.00 36.29 236 THR A C 1
ATOM 3771 O O . THR B 1 236 ? 27.891 -36.341 122.645 1.00 30.25 236 THR A O 1
ATOM 3775 N N . GLY B 1 237 ? 28.344 -37.254 120.638 1.00 49.02 237 GLY A N 1
ATOM 3776 C CA . GLY B 1 237 ? 29.503 -36.421 120.381 1.00 43.66 237 GLY A CA 1
ATOM 3777 C C . GLY B 1 237 ? 29.107 -35.197 119.581 1.00 40.84 237 GLY A C 1
ATOM 3778 O O . GLY B 1 237 ? 28.190 -35.254 118.761 1.00 44.28 237 GLY A O 1
ATOM 3779 N N . SER B 1 238 ? 29.794 -34.085 119.818 1.00 42.50 238 SER A N 1
ATOM 3780 C CA . SER B 1 238 ? 29.398 -32.824 119.206 1.00 47.40 238 SER A CA 1
ATOM 3781 C C . SER B 1 238 ? 30.574 -31.918 118.856 1.00 44.49 238 SER A C 1
ATOM 3782 O O . SER B 1 238 ? 31.712 -32.161 119.256 1.00 43.40 238 SER A O 1
ATOM 3785 N N . PHE B 1 239 ? 30.270 -30.870 118.097 1.00 44.95 239 PHE A N 1
ATOM 3786 C CA . PHE B 1 239 ? 31.258 -29.906 117.630 1.00 44.05 239 PHE A CA 1
ATOM 3787 C C . PHE B 1 239 ? 31.561 -28.863 118.718 1.00 44.13 239 PHE A C 1
ATOM 3788 O O . PHE B 1 239 ? 32.387 -27.969 118.534 1.00 55.33 239 PHE A O 1
ATOM 3796 N N . ASP B 1 240 ? 30.941 -29.029 119.882 1.00 45.04 240 ASP A N 1
ATOM 3797 C CA . ASP B 1 240 ? 31.189 -28.134 121.011 1.00 49.74 240 ASP A CA 1
ATOM 3798 C C . ASP B 1 240 ? 32.250 -28.690 121.958 1.00 48.30 240 ASP A C 1
ATOM 3799 O O . ASP B 1 240 ? 32.313 -28.306 123.127 1.00 56.01 240 ASP A O 1
ATOM 3804 N N . HIS B 1 241 ? 33.065 -29.607 121.439 1.00 37.25 241 HIS A N 1
ATOM 3805 C CA . HIS B 1 241 ? 34.204 -30.195 122.150 1.00 36.09 241 HIS A CA 1
ATOM 3806 C C . HIS B 1 241 ? 33.763 -31.026 123.354 1.00 38.44 241 HIS A C 1
ATOM 3807 O O . HIS B 1 241 ? 34.566 -31.314 124.242 1.00 27.45 241 HIS A O 1
ATOM 3814 N N . THR B 1 242 ? 32.491 -31.411 123.381 1.00 47.77 242 THR A N 1
ATOM 3815 C CA . THR B 1 242 ? 31.945 -32.154 124.513 1.00 38.65 242 THR A CA 1
ATOM 3816 C C . THR B 1 242 ? 31.262 -33.458 124.110 1.00 32.12 242 THR A C 1
ATOM 3817 O O . THR B 1 242 ? 30.611 -33.536 123.068 1.00 31.28 242 THR A O 1
ATOM 3821 N N . VAL B 1 243 ? 31.422 -34.479 124.945 1.00 30.78 243 VAL A N 1
ATOM 3822 C CA . VAL B 1 243 ? 30.611 -35.683 124.838 1.00 30.08 243 VAL A CA 1
ATOM 3823 C C . VAL B 1 243 ? 29.620 -35.701 125.993 1.00 34.40 243 VAL A C 1
ATOM 3824 O O . VAL B 1 243 ? 29.991 -35.473 127.145 1.00 35.07 243 VAL A O 1
ATOM 3828 N N . VAL B 1 244 ? 28.358 -35.967 125.682 1.00 36.52 244 VAL A N 1
ATOM 3829 C CA . VAL B 1 244 ? 27.339 -36.089 126.712 1.00 36.60 244 VAL A CA 1
ATOM 3830 C C . VAL B 1 244 ? 26.842 -37.524 126.736 1.00 33.12 244 VAL A C 1
ATOM 3831 O O . VAL B 1 244 ? 26.426 -38.066 125.711 1.00 33.58 244 VAL A O 1
ATOM 3835 N N . VAL B 1 245 ? 26.889 -38.139 127.910 1.00 26.73 245 VAL A N 1
ATOM 3836 C CA . VAL B 1 245 ? 26.424 -39.506 128.049 1.00 29.81 245 VAL A CA 1
ATOM 3837 C C . VAL B 1 245 ? 24.998 -39.523 128.560 1.00 31.17 245 VAL A C 1
ATOM 3838 O O . VAL B 1 245 ? 24.734 -39.183 129.711 1.00 37.88 245 VAL A O 1
ATOM 3842 N N . TRP B 1 246 ? 24.077 -39.919 127.693 1.00 34.26 246 TRP A N 1
ATOM 3843 C CA . TRP B 1 246 ? 22.677 -39.967 128.065 1.00 37.80 246 TRP A CA 1
ATOM 3844 C C . TRP B 1 246 ? 22.320 -41.366 128.515 1.00 30.49 246 TRP A C 1
ATOM 3845 O O . TRP B 1 246 ? 23.025 -42.323 128.209 1.00 24.98 246 TRP A O 1
ATOM 3856 N N . ASP B 1 247 ? 21.230 -41.476 129.257 1.00 35.97 247 ASP A N 1
ATOM 3857 C CA . ASP B 1 247 ? 20.646 -42.770 129.542 1.00 37.08 247 ASP A CA 1
ATOM 3858 C C . ASP B 1 247 ? 19.345 -42.902 128.756 1.00 46.47 247 ASP A C 1
ATOM 3859 O O . ASP B 1 247 ? 18.493 -42.018 128.780 1.00 47.50 247 ASP A O 1
ATOM 3864 N N . ALA B 1 248 ? 19.221 -43.994 128.015 1.00 47.28 248 ALA A N 1
ATOM 3865 C CA . ALA B 1 248 ? 18.040 -44.244 127.199 1.00 39.66 248 ALA A CA 1
ATOM 3866 C C . ALA B 1 248 ? 16.846 -44.497 128.111 1.00 47.21 248 ALA A C 1
ATOM 3867 O O . ALA B 1 248 ? 15.690 -44.391 127.692 1.00 46.93 248 ALA A O 1
ATOM 3869 N N . ASP B 1 249 ? 17.144 -44.827 129.365 1.00 47.60 249 ASP A N 1
ATOM 3870 C CA . ASP B 1 249 ? 16.124 -45.095 130.368 1.00 37.32 249 ASP A CA 1
ATOM 3871 C C . ASP B 1 249 ? 15.312 -43.836 130.665 1.00 35.72 249 ASP A C 1
ATOM 3872 O O . ASP B 1 249 ? 14.141 -43.733 130.296 1.00 38.94 249 ASP A O 1
ATOM 3877 N N . THR B 1 250 ? 15.956 -42.877 131.327 1.00 35.53 250 THR A N 1
ATOM 3878 C CA . THR B 1 250 ? 15.313 -41.633 131.739 1.00 45.45 250 THR A CA 1
ATOM 3879 C C . THR B 1 250 ? 15.248 -40.632 130.590 1.00 43.27 250 THR A C 1
ATOM 3880 O O . THR B 1 250 ? 14.232 -39.970 130.377 1.00 39.66 250 THR A O 1
ATOM 3884 N N . GLY B 1 251 ? 16.344 -40.542 129.846 1.00 56.27 251 GLY A N 1
ATOM 3885 C CA . GLY B 1 251 ? 16.468 -39.587 128.762 1.00 50.49 251 GLY A CA 1
ATOM 3886 C C . GLY B 1 251 ? 17.244 -38.367 129.220 1.00 49.56 251 GLY A C 1
ATOM 3887 O O . GLY B 1 251 ? 17.303 -37.353 128.524 1.00 39.46 251 GLY A O 1
ATOM 3888 N N . ARG B 1 252 ? 17.841 -38.473 130.405 1.00 52.57 252 ARG A N 1
ATOM 3889 C CA . ARG B 1 252 ? 18.659 -37.398 130.956 1.00 56.39 252 ARG A CA 1
ATOM 3890 C C . ARG B 1 252 ? 20.150 -37.692 130.805 1.00 55.10 252 ARG A C 1
ATOM 3891 O O . ARG B 1 252 ? 20.551 -38.832 130.573 1.00 44.77 252 ARG A O 1
ATOM 3893 N N . LYS B 1 253 ? 20.964 -36.651 130.944 1.00 59.76 253 LYS A N 1
ATOM 3894 C CA . LYS B 1 253 ? 22.415 -36.788 130.889 1.00 48.80 253 LYS A CA 1
ATOM 3895 C C . LYS B 1 253 ? 22.934 -37.553 132.101 1.00 55.00 253 LYS A C 1
ATOM 3896 O O . LYS B 1 253 ? 22.573 -37.245 133.237 1.00 56.48 253 LYS A O 1
ATOM 3898 N N . VAL B 1 254 ? 23.774 -38.554 131.859 1.00 43.26 254 VAL A N 1
ATOM 3899 C CA . VAL B 1 254 ? 24.408 -39.274 132.954 1.00 32.58 254 VAL A CA 1
ATOM 3900 C C . VAL B 1 254 ? 25.656 -38.510 133.379 1.00 36.05 254 VAL A C 1
ATOM 3901 O O . VAL B 1 254 ? 25.800 -38.138 134.543 1.00 40.75 254 VAL A O 1
ATOM 3905 N N . ASN B 1 255 ? 26.557 -38.275 132.431 1.00 39.72 255 ASN A N 1
ATOM 3906 C CA . ASN B 1 255 ? 27.690 -37.391 132.667 1.00 40.99 255 ASN A CA 1
ATOM 3907 C C . ASN B 1 255 ? 28.115 -36.717 131.367 1.00 37.70 255 ASN A C 1
ATOM 3908 O O . ASN B 1 255 ? 27.832 -37.212 130.276 1.00 36.54 255 ASN A O 1
ATOM 3913 N N . ILE B 1 256 ? 28.803 -35.588 131.496 1.00 43.90 256 ILE A N 1
ATOM 3914 C CA . ILE B 1 256 ? 29.292 -34.843 130.346 1.00 40.13 256 ILE A CA 1
ATOM 3915 C C . ILE B 1 256 ? 30.816 -34.876 130.328 1.00 44.47 256 ILE A C 1
ATOM 3916 O O . ILE B 1 256 ? 31.474 -34.323 131.210 1.00 42.36 256 ILE A O 1
ATOM 3921 N N . LEU B 1 257 ? 31.364 -35.546 129.319 1.00 34.95 257 LEU A N 1
ATOM 3922 C CA . LEU B 1 257 ? 32.807 -35.685 129.166 1.00 36.48 257 LEU A CA 1
ATOM 3923 C C . LEU B 1 257 ? 33.424 -34.398 128.628 1.00 41.69 257 LEU A C 1
ATOM 3924 O O . LEU B 1 257 ? 33.128 -33.977 127.510 1.00 45.62 257 LEU A O 1
ATOM 3929 N N . ILE B 1 258 ? 34.283 -33.778 129.432 1.00 43.30 258 ILE A N 1
ATOM 3930 C CA . ILE B 1 258 ? 34.898 -32.505 129.068 1.00 40.63 258 ILE A CA 1
ATOM 3931 C C . ILE B 1 258 ? 36.420 -32.601 129.104 1.00 46.37 258 ILE A C 1
ATOM 3932 O O . ILE B 1 258 ? 36.988 -33.221 130.004 1.00 57.24 258 ILE A O 1
ATOM 3937 N N . GLY B 1 259 ? 37.078 -31.978 128.131 1.00 33.54 259 GLY A N 1
ATOM 3938 C CA . GLY B 1 259 ? 38.527 -31.998 128.068 1.00 36.03 259 GLY A CA 1
ATOM 3939 C C . GLY B 1 259 ? 39.096 -31.756 126.682 1.00 41.70 259 GLY A C 1
ATOM 3940 O O . GLY B 1 259 ? 40.216 -31.262 126.545 1.00 35.76 259 GLY A O 1
ATOM 3941 N N . HIS B 1 260 ? 38.333 -32.108 125.653 1.00 43.59 260 HIS A N 1
ATOM 3942 C CA . HIS B 1 260 ? 38.769 -31.887 124.279 1.00 34.47 260 HIS A CA 1
ATOM 3943 C C . HIS B 1 260 ? 38.791 -30.395 123.970 1.00 29.08 260 HIS A C 1
ATOM 3944 O O . HIS B 1 260 ? 37.954 -29.643 124.467 1.00 28.33 260 HIS A O 1
ATOM 3951 N N . CYS B 1 261 ? 39.751 -29.970 123.153 1.00 31.85 261 CYS A N 1
ATOM 3952 C CA . CYS B 1 261 ? 39.927 -28.551 122.857 1.00 38.68 261 CYS A CA 1
ATOM 3953 C C . CYS B 1 261 ? 39.448 -28.170 121.456 1.00 41.15 261 CYS A C 1
ATOM 3954 O O . CYS B 1 261 ? 39.542 -27.008 121.058 1.00 50.27 261 CYS A O 1
ATOM 3957 N N . ALA B 1 262 ? 38.942 -29.147 120.710 1.00 36.72 262 ALA A N 1
ATOM 3958 C CA . ALA B 1 262 ? 38.394 -28.890 119.379 1.00 43.35 262 ALA A CA 1
ATOM 3959 C C . ALA B 1 262 ? 37.307 -29.903 119.039 1.00 43.91 262 ALA A C 1
ATOM 3960 O O . ALA B 1 262 ? 37.058 -30.833 119.809 1.00 37.18 262 ALA A O 1
ATOM 3962 N N . GLU B 1 263 ? 36.658 -29.703 117.892 1.00 40.14 263 GLU A N 1
ATOM 3963 C CA . GLU B 1 263 ? 35.527 -30.527 117.466 1.00 43.11 263 GLU A CA 1
ATOM 3964 C C . GLU B 1 263 ? 35.823 -32.019 117.581 1.00 42.30 263 GLU A C 1
ATOM 3965 O O . GLU B 1 263 ? 36.928 -32.463 117.285 1.00 42.31 263 GLU A O 1
ATOM 3971 N N . ILE B 1 264 ? 34.827 -32.785 118.012 1.00 39.52 264 ILE A N 1
ATOM 3972 C CA . ILE B 1 264 ? 34.998 -34.214 118.236 1.00 49.34 264 ILE A CA 1
ATOM 3973 C C . ILE B 1 264 ? 34.589 -35.004 116.999 1.00 34.62 264 ILE A C 1
ATOM 3974 O O . ILE B 1 264 ? 33.483 -34.841 116.496 1.00 40.71 264 ILE A O 1
ATOM 3979 N N . SER B 1 265 ? 35.482 -35.860 116.513 1.00 28.06 265 SER A N 1
ATOM 3980 C CA . SER B 1 265 ? 35.200 -36.648 115.318 1.00 38.93 265 SER A CA 1
ATOM 3981 C C . SER B 1 265 ? 34.330 -37.868 115.609 1.00 43.16 265 SER A C 1
ATOM 3982 O O . SER B 1 265 ? 33.233 -37.998 115.066 1.00 36.41 265 SER A O 1
ATOM 3985 N N . SER B 1 266 ? 34.819 -38.761 116.462 1.00 39.57 266 SER A N 1
ATOM 3986 C CA . SER B 1 266 ? 34.130 -40.025 116.688 1.00 37.33 266 SER A CA 1
ATOM 3987 C C . SER B 1 266 ? 34.197 -40.472 118.141 1.00 43.78 266 SER A C 1
ATOM 3988 O O . SER B 1 266 ? 35.059 -40.034 118.905 1.00 40.02 266 SER A O 1
ATOM 3991 N N . ALA B 1 267 ? 33.281 -41.363 118.504 1.00 46.31 267 ALA A N 1
ATOM 3992 C CA . ALA B 1 267 ? 33.227 -41.928 119.844 1.00 35.12 267 ALA A CA 1
ATOM 3993 C C . ALA B 1 267 ? 32.380 -43.193 119.842 1.00 39.31 267 ALA A C 1
ATOM 3994 O O . ALA B 1 267 ? 31.323 -43.242 119.212 1.00 41.76 267 ALA A O 1
ATOM 3996 N N A SER B 1 268 ? 32.845 -44.209 120.561 0.39 39.64 268 SER A N 1
ATOM 3997 N N B SER B 1 268 ? 32.857 -44.219 120.537 0.61 39.62 268 SER A N 1
ATOM 3998 C CA A SER B 1 268 ? 32.152 -45.491 120.630 0.39 38.26 268 SER A CA 1
ATOM 3999 C CA B SER B 1 268 ? 32.129 -45.477 120.647 0.61 38.27 268 SER A CA 1
ATOM 4000 C C A SER B 1 268 ? 32.582 -46.253 121.879 0.39 36.72 268 SER A C 1
ATOM 4001 C C B SER B 1 268 ? 32.584 -46.257 121.874 0.61 36.73 268 SER A C 1
ATOM 4002 O O A SER B 1 268 ? 33.628 -45.964 122.462 0.39 35.02 268 SER A O 1
ATOM 4003 O O B SER B 1 268 ? 33.645 -45.985 122.437 0.61 34.96 268 SER A O 1
ATOM 4008 N N . PHE B 1 269 ? 31.771 -47.226 122.284 1.00 41.48 269 PHE A N 1
ATOM 4009 C CA . PHE B 1 269 ? 32.082 -48.053 123.445 1.00 40.57 269 PHE A CA 1
ATOM 4010 C C . PHE B 1 269 ? 33.015 -49.215 123.107 1.00 39.37 269 PHE A C 1
ATOM 4011 O O . PHE B 1 269 ? 33.086 -49.661 121.962 1.00 31.22 269 PHE A O 1
ATOM 4019 N N . ASN B 1 270 ? 33.733 -49.692 124.120 1.00 42.75 270 ASN A N 1
ATOM 4020 C CA . ASN B 1 270 ? 34.513 -50.921 124.019 1.00 41.83 270 ASN A CA 1
ATOM 4021 C C . ASN B 1 270 ? 33.689 -52.151 124.375 1.00 50.32 270 ASN A C 1
ATOM 4022 O O . ASN B 1 270 ? 32.496 -52.053 124.668 1.00 51.72 270 ASN A O 1
ATOM 4027 N N . TRP B 1 271 ? 34.341 -53.308 124.330 1.00 57.50 271 TRP A N 1
ATOM 4028 C CA . TRP B 1 271 ? 33.715 -54.591 124.626 1.00 46.73 271 TRP A CA 1
ATOM 4029 C C . TRP B 1 271 ? 33.007 -54.620 125.975 1.00 46.76 271 TRP A C 1
ATOM 4030 O O . TRP B 1 271 ? 31.895 -55.135 126.092 1.00 57.20 271 TRP A O 1
ATOM 4041 N N . ASP B 1 272 ? 33.659 -54.065 126.988 1.00 41.09 272 ASP A N 1
ATOM 4042 C CA . ASP B 1 272 ? 33.127 -54.043 128.347 1.00 34.74 272 ASP A CA 1
ATOM 4043 C C . ASP B 1 272 ? 32.110 -52.897 128.492 1.00 51.36 272 ASP A C 1
ATOM 4044 O O . ASP B 1 272 ? 31.221 -52.941 129.343 1.00 54.38 272 ASP A O 1
ATOM 4049 N N . CYS B 1 273 ? 32.213 -51.909 127.604 1.00 56.00 273 CYS A N 1
ATOM 4050 C CA . CYS B 1 273 ? 31.425 -50.679 127.678 1.00 39.94 273 CYS A CA 1
ATOM 4051 C C . CYS B 1 273 ? 31.709 -49.974 129.003 1.00 45.49 273 CYS A C 1
ATOM 4052 O O . CYS B 1 273 ? 30.839 -49.307 129.560 1.00 57.93 273 CYS A O 1
ATOM 4055 N N . SER B 1 274 ? 32.931 -50.137 129.508 1.00 40.52 274 SER A N 1
ATOM 4056 C CA . SER B 1 274 ? 33.379 -49.424 130.702 1.00 47.50 274 SER A CA 1
ATOM 4057 C C . SER B 1 274 ? 34.177 -48.190 130.333 1.00 46.32 274 SER A C 1
ATOM 4058 O O . SER B 1 274 ? 34.344 -47.278 131.144 1.00 53.13 274 SER A O 1
ATOM 4061 N N . LEU B 1 275 ? 34.679 -48.172 129.105 1.00 39.48 275 LEU A N 1
ATOM 4062 C CA . LEU B 1 275 ? 35.517 -47.075 128.657 1.00 41.01 275 LEU A CA 1
ATOM 4063 C C . LEU B 1 275 ? 35.003 -46.522 127.339 1.00 37.24 275 LEU A C 1
ATOM 4064 O O . LEU B 1 275 ? 34.518 -47.261 126.483 1.00 27.78 275 LEU A O 1
ATOM 4069 N N . ILE B 1 276 ? 35.113 -45.208 127.192 1.00 43.16 276 ILE A N 1
ATOM 4070 C CA . ILE B 1 276 ? 34.745 -44.532 125.959 1.00 38.97 276 ILE A CA 1
ATOM 4071 C C . ILE B 1 276 ? 35.988 -43.931 125.316 1.00 34.74 276 ILE A C 1
ATOM 4072 O O . ILE B 1 276 ? 36.779 -43.266 125.985 1.00 36.46 276 ILE A O 1
ATOM 4077 N N . LEU B 1 277 ? 36.164 -44.174 124.022 1.00 36.87 277 LEU A N 1
ATOM 4078 C CA . LEU B 1 277 ? 37.309 -43.636 123.300 1.00 36.59 277 LEU A CA 1
ATOM 4079 C C . LEU B 1 277 ? 36.859 -42.506 122.387 1.00 33.38 277 LEU A C 1
ATOM 4080 O O . LEU B 1 277 ? 36.063 -42.714 121.472 1.00 41.72 277 LEU A O 1
ATOM 4085 N N . THR B 1 278 ? 37.368 -41.307 122.646 1.00 33.04 278 THR A N 1
ATOM 4086 C CA . THR B 1 278 ? 36.989 -40.136 121.865 1.00 43.39 278 THR A CA 1
ATOM 4087 C C . THR B 1 278 ? 38.159 -39.571 121.067 1.00 40.14 278 THR A C 1
ATOM 4088 O O . THR B 1 278 ? 39.306 -39.603 121.514 1.00 49.67 278 THR A O 1
ATOM 4092 N N . GLY B 1 279 ? 37.860 -39.065 119.876 1.00 37.52 279 GLY A N 1
ATOM 4093 C CA . GLY B 1 279 ? 38.840 -38.363 119.070 1.00 40.00 279 GLY A CA 1
ATOM 4094 C C . GLY B 1 279 ? 38.338 -36.971 118.737 1.00 48.77 279 GLY A C 1
ATOM 4095 O O . GLY B 1 279 ? 37.129 -36.748 118.667 1.00 45.39 279 GLY A O 1
ATOM 4096 N N . SER B 1 280 ? 39.255 -36.032 118.532 1.00 50.08 280 SER A N 1
ATOM 4097 C CA . SER B 1 280 ? 38.863 -34.650 118.277 1.00 37.25 280 SER A CA 1
ATOM 4098 C C . SER B 1 280 ? 39.871 -33.906 117.403 1.00 40.11 280 SER A C 1
ATOM 4099 O O . SER B 1 280 ? 40.975 -34.387 117.166 1.00 30.31 280 SER A O 1
ATOM 4102 N N . MET B 1 281 ? 39.498 -32.709 116.959 1.00 44.32 281 MET A N 1
ATOM 4103 C CA . MET B 1 281 ? 40.325 -31.945 116.028 1.00 39.43 281 MET A CA 1
ATOM 4104 C C . MET B 1 281 ? 41.481 -31.212 116.712 1.00 41.21 281 MET A C 1
ATOM 4105 O O . MET B 1 281 ? 42.244 -30.498 116.059 1.00 42.03 281 MET A O 1
ATOM 4110 N N . ASP B 1 282 ? 41.607 -31.391 118.024 1.00 31.37 282 ASP A N 1
ATOM 4111 C CA . ASP B 1 282 ? 42.675 -30.757 118.798 1.00 39.23 282 ASP A CA 1
ATOM 4112 C C . ASP B 1 282 ? 43.905 -31.641 118.992 1.00 36.24 282 ASP A C 1
ATOM 4113 O O . ASP B 1 282 ? 44.588 -31.538 120.011 1.00 44.93 282 ASP A O 1
ATOM 4118 N N . LYS B 1 283 ? 44.170 -32.509 118.017 1.00 36.01 283 LYS A N 1
ATOM 4119 C CA . LYS B 1 283 ? 45.367 -33.361 117.986 1.00 38.09 283 LYS A CA 1
ATOM 4120 C C . LYS B 1 283 ? 45.410 -34.426 119.087 1.00 41.64 283 LYS A C 1
ATOM 4121 O O . LYS B 1 283 ? 46.441 -35.065 119.283 1.00 33.36 283 LYS A O 1
ATOM 4127 N N . THR B 1 284 ? 44.307 -34.613 119.807 1.00 33.02 284 THR A N 1
ATOM 4128 C CA . THR B 1 284 ? 44.317 -35.498 120.969 1.00 35.17 284 THR A CA 1
ATOM 4129 C C . THR B 1 284 ? 43.226 -36.564 120.887 1.00 50.05 284 THR A C 1
ATOM 4130 O O . THR B 1 284 ? 42.164 -36.351 120.296 1.00 52.12 284 THR A O 1
ATOM 4134 N N . CYS B 1 285 ? 43.519 -37.729 121.453 1.00 48.83 285 CYS A N 1
ATOM 4135 C CA . CYS B 1 285 ? 42.506 -38.747 121.676 1.00 38.62 285 CYS A CA 1
ATOM 4136 C C . CYS B 1 285 ? 42.370 -38.957 123.178 1.00 41.80 285 CYS A C 1
ATOM 4137 O O . CYS B 1 285 ? 43.369 -39.147 123.873 1.00 44.88 285 CYS A O 1
ATOM 4140 N N . LYS B 1 286 ? 41.144 -38.920 123.686 1.00 32.97 286 LYS A N 1
ATOM 4141 C CA . LYS B 1 286 ? 40.945 -39.068 125.122 1.00 35.13 286 LYS A CA 1
ATOM 4142 C C . LYS B 1 286 ? 40.136 -40.315 125.460 1.00 30.07 286 LYS A C 1
ATOM 4143 O O . LYS B 1 286 ? 39.237 -40.712 124.717 1.00 27.97 286 LYS A O 1
ATOM 4149 N N . LEU B 1 287 ? 40.466 -40.917 126.598 1.00 31.42 287 LEU A N 1
ATOM 4150 C CA . LEU B 1 287 ? 39.891 -42.193 127.006 1.00 31.42 287 LEU A CA 1
ATOM 4151 C C . LEU B 1 287 ? 39.171 -42.048 128.344 1.00 32.82 287 LEU A C 1
ATOM 4152 O O . LEU B 1 287 ? 39.801 -41.831 129.378 1.00 34.55 287 LEU A O 1
ATOM 4157 N N . TRP B 1 288 ? 37.848 -42.172 128.315 1.00 28.99 288 TRP A N 1
ATOM 4158 C CA . TRP B 1 288 ? 37.017 -41.860 129.472 1.00 33.39 288 TRP A CA 1
ATOM 4159 C C . TRP B 1 288 ? 36.442 -43.118 130.110 1.00 35.75 288 TRP A C 1
ATOM 4160 O O . TRP B 1 288 ? 36.269 -44.135 129.446 1.00 39.30 288 TRP A O 1
ATOM 4171 N N . ASP B 1 289 ? 36.142 -43.043 131.402 1.00 40.85 289 ASP A N 1
ATOM 4172 C CA . ASP B 1 289 ? 35.455 -44.134 132.085 1.00 51.56 289 ASP A CA 1
ATOM 4173 C C . ASP B 1 289 ? 33.945 -44.002 131.919 1.00 52.32 289 ASP A C 1
ATOM 4174 O O . ASP B 1 289 ? 33.381 -42.936 132.138 1.00 50.34 289 ASP A O 1
ATOM 4179 N N . ALA B 1 290 ? 33.294 -45.083 131.509 1.00 52.66 290 ALA A N 1
ATOM 4180 C CA . ALA B 1 290 ? 31.851 -45.048 131.284 1.00 54.47 290 ALA A CA 1
ATOM 4181 C C . ALA B 1 290 ? 31.083 -44.957 132.600 1.00 56.37 290 ALA A C 1
ATOM 4182 O O . ALA B 1 290 ? 29.967 -44.437 132.636 1.00 67.17 290 ALA A O 1
ATOM 4184 N N . THR B 1 291 ? 31.675 -45.481 133.671 1.00 55.66 291 THR A N 1
ATOM 4185 C CA . THR B 1 291 ? 31.027 -45.481 134.979 1.00 55.12 291 THR A CA 1
ATOM 4186 C C . THR B 1 291 ? 30.718 -44.053 135.449 1.00 59.61 291 THR A C 1
ATOM 4187 O O . THR B 1 291 ? 29.552 -43.656 135.503 1.00 40.72 291 THR A O 1
ATOM 4191 N N . ASN B 1 292 ? 31.754 -43.286 135.785 1.00 61.77 292 ASN A N 1
ATOM 4192 C CA . ASN B 1 292 ? 31.559 -41.951 136.348 1.00 45.61 292 ASN A CA 1
ATOM 4193 C C . ASN B 1 292 ? 31.661 -40.867 135.282 1.00 53.07 292 ASN A C 1
ATOM 4194 O O . ASN B 1 292 ? 31.069 -39.796 135.410 1.00 55.47 292 ASN A O 1
ATOM 4199 N N . GLY B 1 293 ? 32.422 -41.154 134.230 1.00 51.92 293 GLY A N 1
ATOM 4200 C CA . GLY B 1 293 ? 32.657 -40.186 133.176 1.00 50.22 293 GLY A CA 1
ATOM 4201 C C . GLY B 1 293 ? 33.953 -39.420 133.355 1.00 54.49 293 GLY A C 1
ATOM 4202 O O . GLY B 1 293 ? 34.115 -38.317 132.831 1.00 49.25 293 GLY A O 1
ATOM 4203 N N . LYS B 1 294 ? 34.883 -40.006 134.101 1.00 55.01 294 LYS A N 1
ATOM 4204 C CA . LYS B 1 294 ? 36.185 -39.387 134.312 1.00 49.01 294 LYS A CA 1
ATOM 4205 C C . LYS B 1 294 ? 37.145 -39.771 133.191 1.00 51.30 294 LYS A C 1
ATOM 4206 O O . LYS B 1 294 ? 37.136 -40.905 132.711 1.00 44.38 294 LYS A O 1
ATOM 4208 N N . CYS B 1 295 ? 37.971 -38.815 132.779 1.00 55.24 295 CYS A N 1
ATOM 4209 C CA . CYS B 1 295 ? 38.977 -39.055 131.753 1.00 39.20 295 CYS A CA 1
ATOM 4210 C C . CYS B 1 295 ? 40.151 -39.842 132.317 1.00 44.69 295 CYS A C 1
ATOM 4211 O O . CYS B 1 295 ? 40.905 -39.340 133.150 1.00 37.89 295 CYS A O 1
ATOM 4214 N N . VAL B 1 296 ? 40.296 -41.083 131.867 1.00 48.18 296 VAL A N 1
ATOM 4215 C CA . VAL B 1 296 ? 41.353 -41.948 132.369 1.00 44.36 296 VAL A CA 1
ATOM 4216 C C . VAL B 1 296 ? 42.665 -41.740 131.611 1.00 46.49 296 VAL A C 1
ATOM 4217 O O . VAL B 1 296 ? 43.743 -41.812 132.202 1.00 56.97 296 VAL A O 1
ATOM 4221 N N . ALA B 1 297 ? 42.578 -41.468 130.312 1.00 43.61 297 ALA A N 1
ATOM 4222 C CA . ALA B 1 297 ? 43.785 -41.311 129.502 1.00 39.00 297 ALA A CA 1
ATOM 4223 C C . ALA B 1 297 ? 43.695 -40.201 128.454 1.00 37.03 297 ALA A C 1
ATOM 4224 O O . ALA B 1 297 ? 42.629 -39.927 127.901 1.00 27.48 297 ALA A O 1
ATOM 4226 N N . THR B 1 298 ? 44.838 -39.572 128.193 1.00 34.45 298 THR A N 1
ATOM 4227 C CA . THR B 1 298 ? 44.979 -38.590 127.123 1.00 29.37 298 THR A CA 1
ATOM 4228 C C . THR B 1 298 ? 46.150 -38.981 126.222 1.00 35.17 298 THR A C 1
ATOM 4229 O O . THR B 1 298 ? 47.298 -39.027 126.665 1.00 32.76 298 THR A O 1
ATOM 4233 N N . LEU B 1 299 ? 45.853 -39.262 124.957 1.00 40.04 299 LEU A N 1
ATOM 4234 C CA . LEU B 1 299 ? 46.826 -39.849 124.035 1.00 37.41 299 LEU A CA 1
ATOM 4235 C C . LEU B 1 299 ? 47.452 -38.840 123.074 1.00 29.57 299 LEU A C 1
ATOM 4236 O O . LEU B 1 299 ? 46.756 -38.069 122.413 1.00 37.51 299 LEU A O 1
ATOM 4241 N N . THR B 1 300 ? 48.781 -38.863 123.014 1.00 32.64 300 THR A N 1
ATOM 4242 C CA . THR B 1 300 ? 49.567 -37.889 122.266 1.00 41.41 300 THR A CA 1
ATOM 4243 C C . THR B 1 300 ? 50.205 -38.550 121.034 1.00 40.40 300 THR A C 1
ATOM 4244 O O . THR B 1 300 ? 50.398 -39.766 121.010 1.00 42.09 300 THR A O 1
ATOM 4248 N N . GLY B 1 301 ? 50.512 -37.756 120.008 1.00 39.86 301 GLY A N 1
ATOM 4249 C CA . GLY B 1 301 ? 51.297 -38.227 118.880 1.00 45.96 301 GLY A CA 1
ATOM 4250 C C . GLY B 1 301 ? 50.971 -37.570 117.551 1.00 40.72 301 GLY A C 1
ATOM 4251 O O . GLY B 1 301 ? 51.866 -37.278 116.758 1.00 36.31 301 GLY A O 1
ATOM 4252 N N . HIS B 1 302 ? 49.687 -37.333 117.307 1.00 40.69 302 HIS A N 1
ATOM 4253 C CA . HIS B 1 302 ? 49.236 -36.760 116.043 1.00 33.83 302 HIS A CA 1
ATOM 4254 C C . HIS B 1 302 ? 49.584 -35.274 115.953 1.00 35.32 302 HIS A C 1
ATOM 4255 O O . HIS B 1 302 ? 49.622 -34.579 116.967 1.00 41.80 302 HIS A O 1
ATOM 4262 N N . ASP B 1 303 ? 49.836 -34.792 114.739 1.00 40.68 303 ASP A N 1
ATOM 4263 C CA . ASP B 1 303 ? 50.298 -33.420 114.547 1.00 39.13 303 ASP A CA 1
ATOM 4264 C C . ASP B 1 303 ? 49.221 -32.479 114.010 1.00 38.81 303 ASP A C 1
ATOM 4265 O O . ASP B 1 303 ? 49.475 -31.292 113.802 1.00 43.59 303 ASP A O 1
ATOM 4270 N N . ASP B 1 304 ? 48.022 -33.006 113.787 1.00 36.12 304 ASP A N 1
ATOM 4271 C CA . ASP B 1 304 ? 46.915 -32.190 113.302 1.00 37.52 304 ASP A CA 1
ATOM 4272 C C . ASP B 1 304 ? 45.594 -32.848 113.701 1.00 37.21 304 ASP A C 1
ATOM 4273 O O . ASP B 1 304 ? 45.564 -33.694 114.595 1.00 37.54 304 ASP A O 1
ATOM 4278 N N . GLU B 1 305 ? 44.509 -32.451 113.042 1.00 41.64 305 GLU A N 1
ATOM 4279 C CA . GLU B 1 305 ? 43.166 -32.913 113.379 1.00 31.63 305 GLU A CA 1
ATOM 4280 C C . GLU B 1 305 ? 43.053 -34.434 113.390 1.00 32.73 305 GLU A C 1
ATOM 4281 O O . GLU B 1 305 ? 43.799 -35.127 112.702 1.00 53.93 305 GLU A O 1
ATOM 4287 N N . ILE B 1 306 ? 42.111 -34.940 114.178 1.00 33.29 306 ILE A N 1
ATOM 4288 C CA . ILE B 1 306 ? 41.800 -36.364 114.217 1.00 37.10 306 ILE A CA 1
ATOM 4289 C C . ILE B 1 306 ? 40.445 -36.632 113.581 1.00 39.71 306 ILE A C 1
ATOM 4290 O O . ILE B 1 306 ? 39.449 -36.024 113.966 1.00 30.64 306 ILE A O 1
ATOM 4295 N N . LEU B 1 307 ? 40.407 -37.529 112.600 1.00 50.22 307 LEU A N 1
ATOM 4296 C CA . LEU B 1 307 ? 39.176 -37.756 111.849 1.00 49.84 307 LEU A CA 1
ATOM 4297 C C . LEU B 1 307 ? 38.394 -38.980 112.330 1.00 42.41 307 LEU A C 1
ATOM 4298 O O . LEU B 1 307 ? 37.173 -39.032 112.168 1.00 40.96 307 LEU A O 1
ATOM 4303 N N . ASP B 1 308 ? 39.080 -39.963 112.912 1.00 40.89 308 ASP A N 1
ATOM 4304 C CA . ASP B 1 308 ? 38.386 -41.135 113.444 1.00 43.84 308 ASP A CA 1
ATOM 4305 C C . ASP B 1 308 ? 39.180 -41.866 114.533 1.00 45.90 308 ASP A C 1
ATOM 4306 O O . ASP B 1 308 ? 40.400 -41.728 114.627 1.00 50.61 308 ASP A O 1
ATOM 4311 N N . SER B 1 309 ? 38.471 -42.637 115.354 1.00 46.95 309 SER A N 1
ATOM 4312 C CA . SER B 1 309 ? 39.088 -43.455 116.396 1.00 38.71 309 SER A CA 1
ATOM 4313 C C . SER B 1 309 ? 38.233 -44.694 116.647 1.00 37.04 309 SER A C 1
ATOM 4314 O O . SER B 1 309 ? 37.004 -44.632 116.584 1.00 38.46 309 SER A O 1
ATOM 4317 N N . CYS B 1 310 ? 38.880 -45.817 116.938 1.00 34.18 310 CYS A N 1
ATOM 4318 C CA . CYS B 1 310 ? 38.151 -47.066 117.101 1.00 33.69 310 CYS A CA 1
ATOM 4319 C C . CYS B 1 310 ? 38.846 -48.052 118.026 1.00 37.08 310 CYS A C 1
ATOM 4320 O O . CYS B 1 310 ? 40.077 -48.132 118.080 1.00 26.39 310 CYS A O 1
ATOM 4323 N N . PHE B 1 311 ? 38.031 -48.801 118.758 1.00 39.04 311 PHE A N 1
ATOM 4324 C CA . PHE B 1 311 ? 38.495 -50.024 119.378 1.00 36.07 311 PHE A CA 1
ATOM 4325 C C . PHE B 1 311 ? 38.377 -51.088 118.304 1.00 44.83 311 PHE A C 1
ATOM 4326 O O . PHE B 1 311 ? 37.836 -50.830 117.222 1.00 46.41 311 PHE A O 1
ATOM 4334 N N . ASP B 1 312 ? 38.914 -52.268 118.594 1.00 48.93 312 ASP A N 1
ATOM 4335 C CA . ASP B 1 312 ? 38.640 -53.462 117.809 1.00 55.19 312 ASP A CA 1
ATOM 4336 C C . ASP B 1 312 ? 37.581 -54.328 118.478 1.00 64.93 312 ASP A C 1
ATOM 4337 O O . ASP B 1 312 ? 36.961 -53.918 119.460 1.00 50.19 312 ASP A O 1
ATOM 4342 N N . TYR B 1 313 ? 37.340 -55.505 117.915 1.00 69.75 313 TYR A N 1
ATOM 4343 C CA . TYR B 1 313 ? 36.302 -56.380 118.432 1.00 65.03 313 TYR A CA 1
ATOM 4344 C C . TYR B 1 313 ? 36.635 -56.801 119.860 1.00 63.28 313 TYR A C 1
ATOM 4345 O O . TYR B 1 313 ? 35.752 -56.985 120.701 1.00 65.01 313 TYR A O 1
ATOM 4347 N N . THR B 1 314 ? 37.921 -56.981 120.136 1.00 65.01 314 THR A N 1
ATOM 4348 C CA . THR B 1 314 ? 38.338 -57.395 121.483 1.00 68.14 314 THR A CA 1
ATOM 4349 C C . THR B 1 314 ? 38.339 -56.249 122.529 1.00 65.67 314 THR A C 1
ATOM 4350 O O . THR B 1 314 ? 38.050 -56.483 123.702 1.00 53.71 314 THR A O 1
ATOM 4354 N N . GLY B 1 315 ? 38.652 -55.030 122.094 1.00 69.05 315 GLY A N 1
ATOM 4355 C CA . GLY B 1 315 ? 38.839 -53.881 122.967 1.00 60.38 315 GLY A CA 1
ATOM 4356 C C . GLY B 1 315 ? 40.197 -53.731 123.613 1.00 49.71 315 GLY A C 1
ATOM 4357 O O . GLY B 1 315 ? 40.431 -52.816 124.387 1.00 36.17 315 GLY A O 1
ATOM 4358 N N . LYS B 1 316 ? 41.075 -54.678 123.312 1.00 53.16 316 LYS A N 1
ATOM 4359 C CA . LYS B 1 316 ? 42.447 -54.731 123.808 1.00 46.22 316 LYS A CA 1
ATOM 4360 C C . LYS B 1 316 ? 43.297 -53.613 123.213 1.00 45.30 316 LYS A C 1
ATOM 4361 O O . LYS B 1 316 ? 44.178 -53.066 123.878 1.00 38.76 316 LYS A O 1
ATOM 4367 N N . LEU B 1 317 ? 43.060 -53.295 121.943 1.00 48.00 317 LEU A N 1
ATOM 4368 C CA . LEU B 1 317 ? 43.867 -52.275 121.282 1.00 39.02 317 LEU A CA 1
ATOM 4369 C C . LEU B 1 317 ? 43.037 -51.056 120.905 1.00 33.67 317 LEU A C 1
ATOM 4370 O O . LEU B 1 317 ? 41.808 -51.066 120.993 1.00 38.78 317 LEU A O 1
ATOM 4375 N N . ILE B 1 318 ? 43.729 -50.010 120.469 1.00 32.85 318 ILE A N 1
ATOM 4376 C CA . ILE B 1 318 ? 43.094 -48.764 120.065 1.00 37.17 318 ILE A CA 1
ATOM 4377 C C . ILE B 1 318 ? 43.697 -48.240 118.763 1.00 39.05 318 ILE A C 1
ATOM 4378 O O . ILE B 1 318 ? 44.916 -48.248 118.588 1.00 42.59 318 ILE A O 1
ATOM 4383 N N . ALA B 1 319 ? 42.839 -47.791 117.851 1.00 31.84 319 ALA A N 1
ATOM 4384 C CA . ALA B 1 319 ? 43.288 -47.274 116.564 1.00 34.31 319 ALA A CA 1
ATOM 4385 C C . ALA B 1 319 ? 42.771 -45.857 116.357 1.00 44.95 319 ALA A C 1
ATOM 4386 O O . ALA B 1 319 ? 41.625 -45.551 116.688 1.00 44.55 319 ALA A O 1
ATOM 4388 N N . THR B 1 320 ? 43.624 -44.990 115.819 1.00 47.67 320 THR A N 1
ATOM 4389 C CA . THR B 1 320 ? 43.277 -43.583 115.638 1.00 40.22 320 THR A CA 1
ATOM 4390 C C . THR B 1 320 ? 43.665 -43.084 114.248 1.00 43.90 320 THR A C 1
ATOM 4391 O O . THR B 1 320 ? 44.818 -43.205 113.834 1.00 53.21 320 THR A O 1
ATOM 4395 N N . ALA B 1 321 ? 42.694 -42.521 113.534 1.00 50.36 321 ALA A N 1
ATOM 4396 C CA . ALA B 1 321 ? 42.948 -41.905 112.234 1.00 41.58 321 ALA A CA 1
ATOM 4397 C C . ALA B 1 321 ? 42.973 -40.388 112.375 1.00 44.16 321 ALA A C 1
ATOM 4398 O O . ALA B 1 321 ? 42.175 -39.819 113.119 1.00 51.66 321 ALA A O 1
ATOM 4400 N N . SER B 1 322 ? 43.880 -39.731 111.658 1.00 42.70 322 SER A N 1
ATOM 4401 C CA . SER B 1 322 ? 44.032 -38.286 111.795 1.00 33.47 322 SER A CA 1
ATOM 4402 C C . SER B 1 322 ? 44.232 -37.538 110.481 1.00 37.89 322 SER A C 1
ATOM 4403 O O . SER B 1 322 ? 44.536 -38.133 109.447 1.00 52.63 322 SER A O 1
ATOM 4406 N N . ALA B 1 323 ? 44.062 -36.220 110.545 1.00 35.54 323 ALA A N 1
ATOM 4407 C CA . ALA B 1 323 ? 44.283 -35.340 109.403 1.00 31.53 323 ALA A CA 1
ATOM 4408 C C . ALA B 1 323 ? 45.769 -35.022 109.269 1.00 38.87 323 ALA A C 1
ATOM 4409 O O . ALA B 1 323 ? 46.193 -34.367 108.316 1.00 37.97 323 ALA A O 1
ATOM 4411 N N . ASP B 1 324 ? 46.551 -35.486 110.241 1.00 46.43 324 ASP A N 1
ATOM 4412 C CA . ASP B 1 324 ? 48.007 -35.417 110.176 1.00 43.32 324 ASP A CA 1
ATOM 4413 C C . ASP B 1 324 ? 48.457 -36.268 108.993 1.00 36.81 324 ASP A C 1
ATOM 4414 O O . ASP B 1 324 ? 49.514 -36.044 108.403 1.00 42.57 324 ASP A O 1
ATOM 4419 N N . GLY B 1 325 ? 47.612 -37.221 108.621 1.00 36.13 325 GLY A N 1
ATOM 4420 C CA . GLY B 1 325 ? 47.917 -38.122 107.533 1.00 38.61 325 GLY A CA 1
ATOM 4421 C C . GLY B 1 325 ? 48.545 -39.398 108.042 1.00 39.45 325 GLY A C 1
ATOM 4422 O O . GLY B 1 325 ? 48.904 -40.257 107.254 1.00 41.74 325 GLY A O 1
ATOM 4423 N N . THR B 1 326 ? 48.696 -39.509 109.359 1.00 44.11 326 THR A N 1
ATOM 4424 C CA . THR B 1 326 ? 49.258 -40.708 109.977 1.00 41.44 326 THR A CA 1
ATOM 4425 C C . THR B 1 326 ? 48.190 -41.506 110.718 1.00 36.93 326 THR A C 1
ATOM 4426 O O . THR B 1 326 ? 47.135 -40.974 111.068 1.00 43.13 326 THR A O 1
ATOM 4430 N N . ALA B 1 327 ? 48.464 -42.786 110.945 1.00 36.23 327 ALA A N 1
ATOM 4431 C CA . ALA B 1 327 ? 47.580 -43.626 111.743 1.00 39.27 327 ALA A CA 1
ATOM 4432 C C . ALA B 1 327 ? 48.347 -44.168 112.944 1.00 36.25 327 ALA A C 1
ATOM 4433 O O . ALA B 1 327 ? 49.478 -44.633 112.810 1.00 40.77 327 ALA A O 1
ATOM 4435 N N . ARG B 1 328 ? 47.733 -44.099 114.121 1.00 31.64 328 ARG A N 1
ATOM 4436 C CA . ARG B 1 328 ? 48.411 -44.501 115.348 1.00 37.22 328 ARG A CA 1
ATOM 4437 C C . ARG B 1 328 ? 47.700 -45.640 116.077 1.00 41.16 328 ARG A C 1
ATOM 4438 O O . ARG B 1 328 ? 46.470 -45.669 116.144 1.00 41.14 328 ARG A O 1
ATOM 4446 N N . ILE B 1 329 ? 48.480 -46.566 116.630 1.00 44.45 329 ILE A N 1
ATOM 4447 C CA . ILE B 1 329 ? 47.932 -47.705 117.362 1.00 37.87 329 ILE A CA 1
ATOM 4448 C C . ILE B 1 329 ? 48.380 -47.737 118.819 1.00 41.74 329 ILE A C 1
ATOM 4449 O O . ILE B 1 329 ? 49.576 -47.857 119.111 1.00 41.51 329 ILE A O 1
ATOM 4454 N N . PHE B 1 330 ? 47.414 -47.642 119.730 1.00 45.26 330 PHE A N 1
ATOM 4455 C CA . PHE B 1 330 ? 47.706 -47.713 121.162 1.00 49.60 330 PHE A CA 1
ATOM 4456 C C . PHE B 1 330 ? 47.245 -48.977 121.872 1.00 40.82 330 PHE A C 1
ATOM 4457 O O . PHE B 1 330 ? 46.637 -49.872 121.279 1.00 33.85 330 PHE A O 1
ATOM 4465 N N . SER B 1 331 ? 47.592 -49.040 123.154 1.00 46.01 331 SER A N 1
ATOM 4466 C CA . SER B 1 331 ? 47.139 -50.079 124.063 1.00 35.13 331 SER A CA 1
ATOM 4467 C C . SER B 1 331 ? 45.9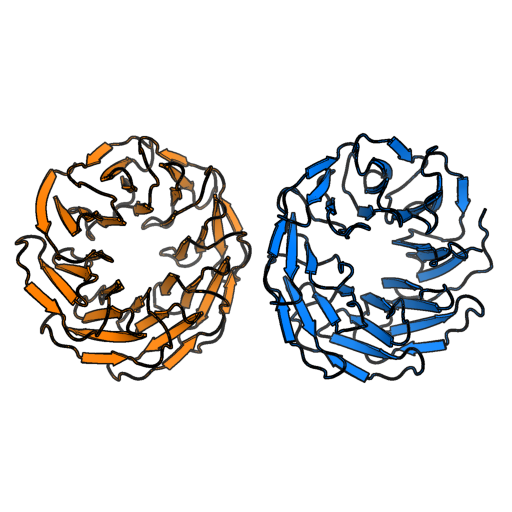16 -49.613 124.840 1.00 44.11 331 SER A C 1
ATOM 4468 O O . SER B 1 331 ? 45.806 -48.433 125.184 1.00 46.31 331 SER A O 1
ATOM 4471 N N . ALA B 1 332 ? 44.987 -50.528 125.097 1.00 48.23 332 ALA A N 1
ATOM 4472 C CA . ALA B 1 332 ? 43.865 -50.209 125.956 1.00 39.91 332 ALA A CA 1
ATOM 4473 C C . ALA B 1 332 ? 44.342 -49.997 127.384 1.00 42.31 332 ALA A C 1
ATOM 4474 O O . ALA B 1 332 ? 44.006 -49.001 128.009 1.00 40.46 332 ALA A O 1
ATOM 4476 N N . ALA B 1 333 ? 45.134 -50.939 127.884 1.00 38.97 333 ALA A N 1
ATOM 4477 C CA . ALA B 1 333 ? 45.534 -50.963 129.288 1.00 49.32 333 ALA A CA 1
ATOM 4478 C C . ALA B 1 333 ? 46.787 -50.134 129.564 1.00 44.79 333 ALA A C 1
ATOM 4479 O O . ALA B 1 333 ? 46.878 -49.454 130.583 1.00 34.86 333 ALA A O 1
ATOM 4481 N N . THR B 1 334 ? 47.755 -50.202 128.655 1.00 43.37 334 THR A N 1
ATOM 4482 C CA . THR B 1 334 ? 49.045 -49.553 128.858 1.00 31.06 334 THR A CA 1
ATOM 4483 C C . THR B 1 334 ? 49.033 -48.126 128.311 1.00 33.27 334 THR A C 1
ATOM 4484 O O . THR B 1 334 ? 49.665 -47.230 128.871 1.00 39.09 334 THR A O 1
ATOM 4488 N N . ARG B 1 335 ? 48.280 -47.929 127.231 1.00 40.65 335 ARG A N 1
ATOM 4489 C CA . ARG B 1 335 ? 48.116 -46.628 126.565 1.00 40.02 335 ARG A CA 1
ATOM 4490 C C . ARG B 1 335 ? 49.396 -46.041 125.963 1.00 37.96 335 ARG A C 1
ATOM 4491 O O . ARG B 1 335 ? 49.355 -44.980 125.340 1.00 42.16 335 ARG A O 1
ATOM 4499 N N . LYS B 1 336 ? 50.525 -46.720 126.130 1.00 32.83 336 LYS A N 1
ATOM 4500 C CA . LYS B 1 336 ? 51.726 -46.324 125.411 1.00 40.91 336 LYS A CA 1
ATOM 4501 C C . LYS B 1 336 ? 51.497 -46.686 123.954 1.00 46.06 336 LYS A C 1
ATOM 4502 O O . LYS B 1 336 ? 50.963 -47.753 123.659 1.00 45.88 336 LYS A O 1
ATOM 4504 N N . CYS B 1 337 ? 51.891 -45.804 123.043 1.00 41.84 337 CYS A N 1
ATOM 4505 C CA . CYS B 1 337 ? 51.690 -46.069 121.627 1.00 42.03 337 CYS A CA 1
ATOM 4506 C C . CYS B 1 337 ? 52.501 -47.299 121.223 1.00 47.34 337 CYS A C 1
ATOM 4507 O O . CYS B 1 337 ? 53.682 -47.412 121.552 1.00 45.04 337 CYS A O 1
ATOM 4510 N N . ILE B 1 338 ? 51.850 -48.235 120.541 1.00 50.32 338 ILE A N 1
ATOM 4511 C CA . ILE B 1 338 ? 52.496 -49.471 120.119 1.00 46.17 338 ILE A CA 1
ATOM 4512 C C . ILE B 1 338 ? 53.136 -49.357 118.737 1.00 46.03 338 ILE A C 1
ATOM 4513 O O . ILE B 1 338 ? 54.243 -49.849 118.518 1.00 42.68 338 ILE A O 1
ATOM 4518 N N . ALA B 1 339 ? 52.449 -48.693 117.812 1.00 41.34 339 ALA A N 1
ATOM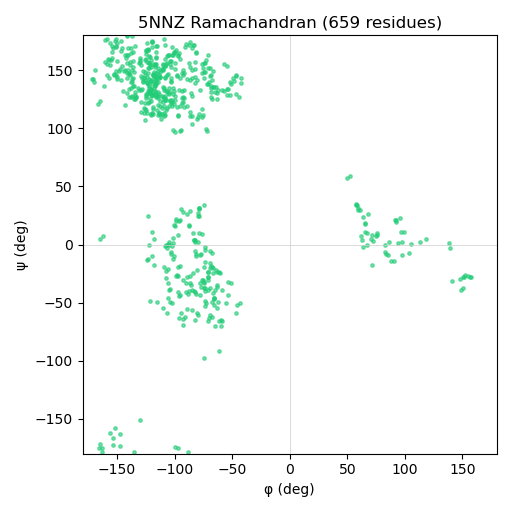 4519 C CA . ALA B 1 339 ? 52.954 -48.576 116.449 1.00 42.01 339 ALA A CA 1
ATOM 4520 C C . ALA B 1 339 ? 52.407 -47.355 115.713 1.00 41.95 339 ALA A C 1
ATOM 4521 O O . ALA B 1 339 ? 51.370 -46.798 116.076 1.00 30.47 339 ALA A O 1
ATOM 4523 N N . LYS B 1 340 ? 53.133 -46.952 114.675 1.00 50.72 340 LYS A N 1
ATOM 4524 C CA . LYS B 1 340 ? 52.712 -45.897 113.764 1.00 39.56 340 LYS A CA 1
ATOM 4525 C C . LYS B 1 340 ? 52.541 -46.475 112.362 1.00 41.52 340 LYS A C 1
ATOM 4526 O O . LYS B 1 340 ? 53.377 -47.252 111.904 1.00 45.39 340 LYS A O 1
ATOM 4532 N N . LEU B 1 341 ? 51.462 -46.099 111.682 1.00 44.82 341 LEU A N 1
ATOM 4533 C CA . LEU B 1 341 ? 51.210 -46.589 110.328 1.00 44.20 341 LEU A CA 1
ATOM 4534 C C . LEU B 1 341 ? 51.405 -45.472 109.317 1.00 49.17 341 LEU A C 1
ATOM 4535 O O . LEU B 1 341 ? 50.645 -44.505 109.285 1.00 55.32 341 LEU A O 1
ATOM 4540 N N . GLU B 1 342 ? 52.436 -45.617 108.492 1.00 50.76 342 GLU A N 1
ATOM 4541 C CA . GLU B 1 342 ? 52.811 -44.584 107.537 1.00 47.66 342 GLU A CA 1
ATOM 4542 C C . GLU B 1 342 ? 53.012 -45.097 106.115 1.00 62.37 342 GLU A C 1
ATOM 4543 O O . GLU B 1 342 ? 53.219 -46.290 105.894 1.00 66.41 342 GLU A O 1
ATOM 4549 N N . GLY B 1 343 ? 52.956 -44.178 105.156 1.00 65.98 343 GLY A N 1
ATOM 4550 C CA . GLY B 1 343 ? 53.068 -44.525 103.751 1.00 59.47 343 GLY A CA 1
ATOM 4551 C C . GLY B 1 343 ? 52.050 -43.715 102.979 1.00 47.11 343 GLY A C 1
ATOM 4552 O O . GLY B 1 343 ? 51.914 -43.837 101.762 1.00 33.76 343 GLY A O 1
ATOM 4553 N N . HIS B 1 344 ? 51.333 -42.877 103.719 1.00 54.51 344 HIS A N 1
ATOM 4554 C CA . HIS B 1 344 ? 50.247 -42.075 103.181 1.00 51.66 344 HIS A CA 1
ATOM 4555 C C . HIS B 1 344 ? 50.701 -40.797 102.489 1.00 52.18 344 HIS A C 1
ATOM 4556 O O . HIS B 1 344 ? 51.604 -40.103 102.958 1.00 44.00 344 HIS A O 1
ATOM 4563 N N . GLU B 1 345 ? 50.059 -40.495 101.368 1.00 44.97 345 GLU A N 1
ATOM 4564 C CA . GLU B 1 345 ? 50.292 -39.250 100.657 1.00 48.82 345 GLU A CA 1
ATOM 4565 C C . GLU B 1 345 ? 49.157 -38.285 100.968 1.00 55.69 345 GLU A C 1
ATOM 4566 O O . GLU B 1 345 ? 49.073 -37.200 100.392 1.00 54.50 345 GLU A O 1
ATOM 4572 N N . GLY B 1 346 ? 48.278 -38.689 101.881 1.00 40.78 346 GLY A N 1
ATOM 4573 C CA . GLY B 1 346 ? 47.104 -37.892 102.169 1.00 42.47 346 GLY A CA 1
ATOM 4574 C C . GLY B 1 346 ? 46.424 -38.030 103.517 1.00 57.36 346 GLY A C 1
ATOM 4575 O O . GLY B 1 346 ? 46.771 -38.871 104.350 1.00 54.96 346 GLY A O 1
ATOM 4576 N N . GLU B 1 347 ? 45.445 -37.153 103.704 1.00 49.72 347 GLU A N 1
ATOM 4577 C CA . GLU B 1 347 ? 44.469 -37.191 104.784 1.00 42.22 347 GLU A CA 1
ATOM 4578 C C . GLU B 1 347 ? 43.911 -38.598 105.034 1.00 51.77 347 GLU A C 1
ATOM 4579 O O . GLU B 1 347 ? 43.417 -39.239 104.109 1.00 52.09 347 GLU A O 1
ATOM 4585 N N . ILE B 1 348 ? 43.976 -39.068 106.280 1.00 51.15 348 ILE A N 1
ATOM 4586 C CA . ILE B 1 348 ? 43.359 -40.345 106.652 1.00 41.52 348 ILE A CA 1
ATOM 4587 C C . ILE B 1 348 ? 41.933 -40.137 107.150 1.00 36.82 348 ILE A C 1
ATOM 4588 O O . ILE B 1 348 ? 41.718 -39.496 108.176 1.00 24.48 348 ILE A O 1
ATOM 4593 N N . SER B 1 349 ? 40.966 -40.724 106.453 1.00 41.23 349 SER A N 1
ATOM 4594 C CA . SER B 1 349 ? 39.560 -40.456 106.740 1.00 31.15 349 SER A CA 1
ATOM 4595 C C . SER B 1 349 ? 38.890 -41.472 107.663 1.00 33.17 349 SER A C 1
ATOM 4596 O O . SER B 1 349 ? 38.161 -41.088 108.578 1.00 40.91 349 SER A O 1
ATOM 4599 N N . LYS B 1 350 ? 39.124 -42.760 107.433 1.00 29.92 350 LYS A N 1
ATOM 4600 C CA A LYS B 1 350 ? 38.465 -43.796 108.221 0.56 33.21 350 LYS A CA 1
ATOM 4601 C CA B LYS B 1 350 ? 38.462 -43.791 108.224 0.44 33.19 350 LYS A CA 1
ATOM 4602 C C . LYS B 1 350 ? 39.429 -44.847 108.752 1.00 31.44 350 LYS A C 1
ATOM 4603 O O . LYS B 1 350 ? 40.501 -45.066 108.187 1.00 24.51 350 LYS A O 1
ATOM 4614 N N . ILE B 1 351 ? 39.027 -45.491 109.843 1.00 32.98 351 ILE A N 1
ATOM 4615 C CA . ILE B 1 351 ? 39.800 -46.548 110.476 1.00 23.59 351 ILE A CA 1
ATOM 4616 C C . ILE B 1 351 ? 38.849 -47.656 110.932 1.00 31.54 351 ILE A C 1
ATOM 4617 O O . ILE B 1 351 ? 37.707 -47.380 111.307 1.00 36.08 351 ILE A O 1
ATOM 4622 N N . SER B 1 352 ? 39.310 -48.904 110.884 1.00 32.28 352 SER A N 1
ATOM 4623 C CA . SER B 1 352 ? 38.513 -50.029 111.366 1.00 23.84 352 SER A CA 1
ATOM 4624 C C . SER B 1 352 ? 39.314 -51.320 111.441 1.00 33.85 352 SER A C 1
ATOM 4625 O O . SER B 1 352 ? 40.114 -51.630 110.559 1.00 38.96 352 SER A O 1
ATOM 4628 N N . PHE B 1 353 ? 39.075 -52.067 112.509 1.00 45.42 353 PHE A N 1
ATOM 4629 C CA . PHE B 1 353 ? 39.642 -53.392 112.701 1.00 40.08 353 PHE A CA 1
ATOM 4630 C C . PHE B 1 353 ? 38.787 -54.476 112.063 1.00 41.29 353 PHE A C 1
ATOM 4631 O O . PHE B 1 353 ? 37.574 -54.321 111.921 1.00 46.05 353 PHE A O 1
ATOM 4639 N N . ASN B 1 354 ? 39.424 -55.579 111.687 1.00 42.61 354 ASN A N 1
ATOM 4640 C CA . ASN B 1 354 ? 38.690 -56.763 111.274 1.00 50.31 354 ASN A CA 1
ATOM 4641 C C . ASN B 1 354 ? 38.065 -57.398 112.513 1.00 52.53 354 ASN A C 1
ATOM 4642 O O . ASN B 1 354 ? 38.487 -57.104 113.633 1.00 53.79 354 ASN A O 1
ATOM 4647 N N . PRO B 1 355 ? 37.025 -58.221 112.331 1.00 49.61 355 PRO A N 1
ATOM 4648 C CA . PRO B 1 355 ? 36.449 -58.955 113.463 1.00 52.31 355 PRO A CA 1
ATOM 4649 C C . PRO B 1 355 ? 37.484 -59.776 114.251 1.00 61.54 355 PRO A C 1
ATOM 4650 O O . PRO B 1 355 ? 37.341 -59.925 115.464 1.00 54.00 355 PRO A O 1
ATOM 4654 N N . GLN B 1 356 ? 38.511 -60.288 113.571 1.00 62.37 356 GLN A N 1
ATOM 4655 C CA . GLN B 1 356 ? 39.541 -61.106 114.219 1.00 60.96 356 GLN A CA 1
ATOM 4656 C C . GLN B 1 356 ? 40.496 -60.289 115.090 1.00 53.50 356 GLN A C 1
ATOM 4657 O O . GLN B 1 356 ? 40.914 -60.738 116.156 1.00 59.66 356 GLN A O 1
ATOM 4663 N N . GLY B 1 357 ? 40.834 -59.090 114.627 1.00 48.36 357 GLY A N 1
ATOM 4664 C CA . GLY B 1 357 ? 41.723 -58.198 115.349 1.00 53.31 357 GLY A CA 1
ATOM 4665 C C . GLY B 1 357 ? 43.187 -58.328 114.970 1.00 50.59 357 GLY A C 1
ATOM 4666 O O . GLY B 1 357 ? 44.056 -57.934 115.746 1.00 51.93 357 GLY A O 1
ATOM 4667 N N . ASN B 1 358 ? 43.476 -58.866 113.785 1.00 60.58 358 ASN A N 1
ATOM 4668 C CA . ASN B 1 358 ? 44.875 -59.012 113.385 1.00 57.88 358 ASN A CA 1
ATOM 4669 C C . ASN B 1 358 ? 45.341 -58.040 112.301 1.00 51.05 358 ASN A C 1
ATOM 4670 O O . ASN B 1 358 ? 46.508 -57.683 112.278 1.00 49.05 358 ASN A O 1
ATOM 4675 N N . HIS B 1 359 ? 44.459 -57.587 111.414 1.00 56.17 359 HIS A N 1
ATOM 4676 C CA . HIS B 1 359 ? 44.876 -56.526 110.499 1.00 43.48 359 HIS A CA 1
ATOM 4677 C C . HIS B 1 359 ? 43.937 -55.318 110.597 1.00 37.77 359 HIS A C 1
ATOM 4678 O O . HIS B 1 359 ? 42.902 -55.373 111.262 1.00 43.64 359 HIS A O 1
ATOM 4685 N N . LEU B 1 360 ? 44.287 -54.234 109.914 1.00 41.77 360 LEU A N 1
ATOM 4686 C CA . LEU B 1 360 ? 43.572 -52.974 110.083 1.00 39.35 360 LEU A CA 1
ATOM 4687 C C . LEU B 1 360 ? 43.412 -52.245 108.751 1.00 32.69 360 LEU A C 1
ATOM 4688 O O . LEU B 1 360 ? 44.309 -52.262 107.910 1.00 30.20 360 LEU A O 1
ATOM 4693 N N . LEU B 1 361 ? 42.264 -51.599 108.572 1.00 28.57 361 LEU A N 1
ATOM 4694 C CA . LEU B 1 361 ? 41.885 -51.024 107.285 1.00 32.40 361 LEU A CA 1
ATOM 4695 C C . LEU B 1 361 ? 41.740 -49.505 107.331 1.00 31.11 361 LEU A C 1
ATOM 4696 O O . LEU B 1 361 ? 41.185 -48.946 108.277 1.00 26.21 361 LEU A O 1
ATOM 4701 N N . THR B 1 362 ? 42.251 -48.851 106.291 1.00 39.69 362 THR A N 1
ATOM 4702 C CA . THR B 1 362 ? 42.308 -47.396 106.227 1.00 34.68 362 THR A CA 1
ATOM 4703 C C . THR B 1 362 ? 41.833 -46.868 104.879 1.00 31.28 362 THR A C 1
ATOM 4704 O O . THR B 1 362 ? 42.323 -47.289 103.833 1.00 32.96 362 THR A O 1
ATOM 4708 N N . GLY B 1 363 ? 40.883 -45.942 104.905 1.00 33.61 363 GLY A N 1
ATOM 4709 C CA . GLY B 1 363 ? 40.478 -45.243 103.700 1.00 31.34 363 GLY A CA 1
ATOM 4710 C C . GLY B 1 363 ? 40.974 -43.816 103.798 1.00 34.69 363 GLY A C 1
ATOM 4711 O O . GLY B 1 363 ? 40.831 -43.181 104.842 1.00 36.97 363 GLY A O 1
ATOM 4712 N N . SER B 1 364 ? 41.562 -43.304 102.722 1.00 48.10 364 SER A N 1
ATOM 4713 C CA . SER B 1 364 ? 42.197 -41.995 102.791 1.00 49.67 364 SER A CA 1
ATOM 4714 C C . SER B 1 364 ? 41.978 -41.132 101.548 1.00 49.68 364 SER A C 1
ATOM 4715 O O . SER B 1 364 ? 41.593 -41.622 100.485 1.00 46.52 364 SER A O 1
ATOM 4718 N N . SER B 1 365 ? 42.236 -39.838 101.710 1.00 47.50 365 SER A N 1
ATOM 4719 C CA . SER B 1 365 ? 42.090 -38.840 100.652 1.00 52.17 365 SER A CA 1
ATOM 4720 C C . SER B 1 365 ? 43.008 -38.999 99.441 1.00 60.67 365 SER A C 1
ATOM 4721 O O . SER B 1 365 ? 42.711 -38.481 98.366 1.00 64.16 365 SER A O 1
ATOM 4724 N N . ASP B 1 366 ? 44.121 -39.702 99.602 1.00 61.25 366 ASP A N 1
ATOM 4725 C CA . ASP B 1 366 ? 45.132 -39.729 98.550 1.00 55.11 366 ASP A CA 1
ATOM 4726 C C . ASP B 1 366 ? 44.724 -40.603 97.359 1.00 55.92 366 ASP A C 1
ATOM 4727 O O . ASP B 1 366 ? 43.986 -40.145 96.486 1.00 60.36 366 ASP A O 1
ATOM 4732 N N . LYS B 1 367 ? 45.194 -41.842 97.307 1.00 53.70 367 LYS A N 1
ATOM 4733 C CA . LYS B 1 367 ? 44.850 -42.723 96.200 1.00 58.56 367 LYS A CA 1
ATOM 4734 C C . LYS B 1 367 ? 44.179 -43.979 96.718 1.00 61.66 367 LYS A C 1
ATOM 4735 O O . LYS B 1 367 ? 43.787 -44.855 95.947 1.00 71.61 367 LYS A O 1
ATOM 4741 N N . THR B 1 368 ? 44.038 -44.054 98.035 1.00 47.81 368 THR A N 1
ATOM 4742 C CA . THR B 1 368 ? 44.111 -45.354 98.679 1.00 48.48 368 THR A CA 1
ATOM 4743 C C . THR B 1 368 ? 42.940 -45.876 99.493 1.00 41.13 368 THR A C 1
ATOM 4744 O O . THR B 1 368 ? 42.133 -45.126 100.041 1.00 42.59 368 THR A O 1
ATOM 4748 N N . ALA B 1 369 ? 42.879 -47.201 99.538 1.00 39.86 369 ALA A N 1
ATOM 4749 C CA . ALA B 1 369 ? 42.392 -47.923 100.696 1.00 50.39 369 ALA A CA 1
ATOM 4750 C C . ALA B 1 369 ? 43.506 -48.906 101.041 1.00 49.80 369 ALA A C 1
ATOM 4751 O O . ALA B 1 369 ? 43.894 -49.721 100.203 1.00 60.51 369 ALA A O 1
ATOM 4753 N N . ARG B 1 370 ? 44.027 -48.834 102.262 1.00 37.13 370 ARG A N 1
ATOM 4754 C CA . ARG B 1 370 ? 45.179 -49.657 102.622 1.00 40.32 370 ARG A CA 1
ATOM 4755 C C . ARG B 1 370 ? 44.919 -50.550 103.818 1.00 34.21 370 ARG A C 1
ATOM 4756 O O . ARG B 1 370 ? 44.050 -50.283 104.648 1.00 30.95 370 ARG A O 1
ATOM 4764 N N . ILE B 1 371 ? 45.689 -51.628 103.877 1.00 36.10 371 ILE A N 1
ATOM 4765 C CA . ILE B 1 371 ? 45.537 -52.643 104.906 1.00 38.58 371 ILE A CA 1
ATOM 4766 C C . ILE B 1 371 ? 46.801 -52.886 105.723 1.00 40.81 371 ILE A C 1
ATOM 4767 O O . ILE B 1 371 ? 47.849 -53.232 105.173 1.00 47.62 371 ILE A O 1
ATOM 4772 N N . TRP B 1 372 ? 46.692 -52.700 107.036 1.00 33.51 372 TRP A N 1
ATOM 4773 C CA . TRP B 1 372 ? 47.846 -52.816 107.910 1.00 38.44 372 TRP A CA 1
ATOM 4774 C C . TRP B 1 372 ? 47.713 -53.944 108.906 1.00 40.65 372 TRP A C 1
ATOM 4775 O O . TRP B 1 372 ? 46.612 -54.426 109.178 1.00 45.24 372 TRP A O 1
ATOM 4786 N N . ASP B 1 373 ? 48.861 -54.344 109.445 1.00 40.60 373 ASP A N 1
ATOM 4787 C CA . ASP B 1 373 ? 48.947 -55.302 110.542 1.00 54.21 373 ASP A CA 1
ATOM 4788 C C . ASP B 1 373 ? 48.992 -54.516 111.853 1.00 50.12 373 ASP A C 1
ATOM 4789 O O . ASP B 1 373 ? 49.756 -53.563 111.979 1.00 49.08 373 ASP A O 1
ATOM 4794 N N . ALA B 1 374 ? 48.172 -54.917 112.818 1.00 36.09 374 ALA A N 1
ATOM 4795 C CA . ALA B 1 374 ? 48.048 -54.194 114.075 1.00 39.76 374 ALA A CA 1
ATOM 4796 C C . ALA B 1 374 ? 49.294 -54.238 114.947 1.00 44.62 374 ALA A C 1
ATOM 4797 O O . ALA B 1 374 ? 49.468 -53.399 115.833 1.00 49.86 374 ALA A O 1
ATOM 4799 N N . GLN B 1 375 ? 50.163 -55.207 114.695 1.00 51.89 375 GLN A N 1
ATOM 4800 C CA . GLN B 1 375 ? 51.348 -55.381 115.527 1.00 55.01 375 GLN A CA 1
ATOM 4801 C C . GLN B 1 375 ? 52.631 -54.888 114.813 1.00 62.94 375 GLN A C 1
ATOM 4802 O O . GLN B 1 375 ? 53.497 -54.307 115.459 1.00 69.66 375 GLN A O 1
ATOM 4808 N N . THR B 1 376 ? 52.768 -55.137 113.503 1.00 58.44 376 THR A N 1
ATOM 4809 C CA . THR B 1 376 ? 53.956 -54.686 112.759 1.00 58.02 376 THR A CA 1
ATOM 4810 C C . THR B 1 376 ? 54.027 -53.193 112.582 1.00 55.51 376 THR A C 1
ATOM 4811 O O . THR B 1 376 ? 54.963 -52.544 113.024 1.00 59.05 376 THR A O 1
ATOM 4815 N N . GLY B 1 377 ? 53.007 -52.687 111.910 1.00 47.98 377 GLY A N 1
ATOM 4816 C CA . GLY B 1 377 ? 52.953 -51.345 111.386 1.00 48.86 377 GLY A CA 1
ATOM 4817 C C . GLY B 1 377 ? 53.194 -51.367 109.896 1.00 47.42 377 GLY A C 1
ATOM 4818 O O . GLY B 1 377 ? 53.022 -50.343 109.249 1.00 43.79 377 GLY A O 1
ATOM 4819 N N . GLN B 1 378 ? 53.555 -52.528 109.346 1.00 52.51 378 GLN A N 1
ATOM 4820 C CA . GLN B 1 378 ? 53.747 -52.636 107.896 1.00 56.74 378 GLN A CA 1
ATOM 4821 C C . GLN B 1 378 ? 52.438 -52.657 107.123 1.00 52.91 378 GLN A C 1
ATOM 4822 O O . GLN B 1 378 ? 51.458 -53.250 107.565 1.00 48.94 378 GLN A O 1
ATOM 4828 N N . CYS B 1 379 ? 52.440 -52.030 105.951 1.00 54.52 379 CYS A N 1
ATOM 4829 C CA . CYS B 1 379 ? 51.285 -52.063 105.060 1.00 42.76 379 CYS A CA 1
ATOM 4830 C C . CYS B 1 379 ? 51.256 -53.376 104.290 1.00 51.29 379 CYS A C 1
ATOM 4831 O O . CYS B 1 379 ? 52.094 -53.612 103.420 1.00 57.66 379 CYS A O 1
ATOM 4834 N N . LEU B 1 380 ? 50.289 -54.229 104.612 1.00 49.90 380 LEU A N 1
ATOM 4835 C CA . LEU B 1 380 ? 50.232 -55.562 104.028 1.00 44.32 380 LEU A CA 1
ATOM 4836 C C . LEU B 1 380 ? 49.766 -55.494 102.580 1.00 48.03 380 LEU A C 1
ATOM 4837 O O . LEU B 1 380 ? 50.193 -56.294 101.748 1.00 51.53 380 LEU A O 1
ATOM 4842 N N . GLN B 1 381 ? 48.889 -54.542 102.281 1.00 36.18 381 GLN A N 1
ATOM 4843 C CA . GLN B 1 381 ? 48.457 -54.340 100.907 1.00 37.08 381 GLN A CA 1
ATOM 4844 C C . GLN B 1 381 ? 47.925 -52.936 100.651 1.00 39.52 381 GLN A C 1
ATOM 4845 O O . GLN B 1 381 ? 47.266 -52.341 101.504 1.00 40.57 381 GLN A O 1
ATOM 4851 N N . VAL B 1 382 ? 48.222 -52.419 99.462 1.00 34.67 382 VAL A N 1
ATOM 4852 C CA . VAL B 1 382 ? 47.662 -51.160 99.004 1.00 39.04 382 VAL A CA 1
ATOM 4853 C C . VAL B 1 382 ? 46.791 -51.520 97.817 1.00 49.61 382 VAL A C 1
ATOM 4854 O O . VAL B 1 382 ? 47.300 -51.924 96.776 1.00 52.56 382 VAL A O 1
ATOM 4858 N N . LEU B 1 383 ? 45.482 -51.384 97.944 1.00 51.44 383 LEU A N 1
ATOM 4859 C CA . LEU B 1 383 ? 44.636 -51.752 96.817 1.00 56.81 383 LEU A CA 1
ATOM 4860 C C . LEU B 1 383 ? 43.860 -50.565 96.281 1.00 62.73 383 LEU A C 1
ATOM 4861 O O . LEU B 1 383 ? 43.247 -49.802 97.021 1.00 57.59 383 LEU A O 1
ATOM 4866 N N . GLU B 1 384 ? 43.930 -50.438 94.963 1.00 65.93 384 GLU A N 1
ATOM 4867 C CA . GLU B 1 384 ? 43.574 -49.226 94.248 1.00 72.04 384 GLU A CA 1
ATOM 4868 C C . GLU B 1 384 ? 42.429 -49.472 93.273 1.00 75.99 384 GLU A C 1
ATOM 4869 O O . GLU B 1 384 ? 41.984 -50.607 93.096 1.00 78.46 384 GLU A O 1
ATOM 4875 N N . GLY B 1 385 ? 41.940 -48.403 92.653 1.00 55.92 385 GLY A N 1
ATOM 4876 C CA . GLY B 1 385 ? 40.855 -48.509 91.695 1.00 53.11 385 GLY A CA 1
ATOM 4877 C C . GLY B 1 385 ? 39.960 -47.291 91.701 1.00 67.96 385 GLY A C 1
ATOM 4878 O O . GLY B 1 385 ? 39.367 -46.946 90.680 1.00 79.91 385 GLY A O 1
ATOM 4879 N N . HIS B 1 386 ? 39.853 -46.644 92.854 1.00 57.61 386 HIS A N 1
ATOM 4880 C CA . HIS B 1 386 ? 39.052 -45.434 92.962 1.00 48.17 386 HIS A CA 1
ATOM 4881 C C . HIS B 1 386 ? 39.774 -44.254 92.348 1.00 55.08 386 HIS A C 1
ATOM 4882 O O . HIS B 1 386 ? 41.000 -44.236 92.269 1.00 57.66 386 HIS A O 1
ATOM 4889 N N . THR B 1 387 ? 39.009 -43.260 91.920 1.00 66.74 387 THR A N 1
ATOM 4890 C CA . THR B 1 387 ? 39.573 -42.169 91.154 1.00 63.01 387 THR A CA 1
ATOM 4891 C C . THR B 1 387 ? 39.750 -40.922 92.013 1.00 52.93 387 THR A C 1
ATOM 4892 O O . THR B 1 387 ? 40.376 -39.957 91.584 1.00 59.93 387 THR A O 1
ATOM 4896 N N . ASP B 1 388 ? 39.232 -40.950 93.235 1.00 48.16 388 ASP A N 1
ATOM 4897 C CA . ASP B 1 388 ? 39.487 -39.854 94.161 1.00 66.23 388 ASP A CA 1
ATOM 4898 C C . ASP B 1 388 ? 39.427 -40.348 95.613 1.00 67.41 388 ASP A C 1
ATOM 4899 O O . ASP B 1 388 ? 39.616 -41.539 95.879 1.00 58.77 388 ASP A O 1
ATOM 4904 N N . GLU B 1 389 ? 39.185 -39.429 96.547 1.00 59.76 389 GLU A N 1
ATOM 4905 C CA . GLU B 1 389 ? 39.297 -39.725 97.972 1.00 56.37 389 GLU A CA 1
ATOM 4906 C C . GLU B 1 389 ? 38.253 -40.725 98.464 1.00 53.98 389 GLU A C 1
ATOM 4907 O O . GLU B 1 389 ? 37.132 -40.781 97.955 1.00 52.62 389 GLU A O 1
ATOM 4913 N N . ILE B 1 390 ? 38.638 -41.502 99.473 1.00 49.40 390 ILE A N 1
ATOM 4914 C CA . ILE B 1 390 ? 37.779 -42.533 100.046 1.00 52.71 390 ILE A CA 1
ATOM 4915 C C . ILE B 1 390 ? 37.334 -42.167 101.460 1.00 54.75 390 ILE A C 1
ATOM 4916 O O . ILE B 1 390 ? 38.159 -42.038 102.364 1.00 59.98 390 ILE A O 1
ATOM 4921 N N . PHE B 1 391 ? 36.028 -42.005 101.647 1.00 46.30 391 PHE A N 1
ATOM 4922 C CA . PHE B 1 391 ? 35.486 -41.602 102.940 1.00 43.87 391 PHE A CA 1
ATOM 4923 C C . PHE B 1 391 ? 34.911 -42.779 103.727 1.00 52.02 391 PHE A C 1
ATOM 4924 O O . PHE B 1 391 ? 34.563 -42.635 104.897 1.00 53.43 391 PHE A O 1
ATOM 4932 N N . SER B 1 392 ? 34.789 -43.933 103.078 1.00 44.63 392 SER A N 1
ATOM 4933 C CA . SER B 1 392 ? 34.193 -45.099 103.722 1.00 36.70 392 SER A CA 1
ATOM 4934 C C . SER B 1 392 ? 34.974 -46.375 103.419 1.00 39.81 392 SER A C 1
ATOM 4935 O O . SER B 1 392 ? 35.434 -46.580 102.299 1.00 40.49 392 SER A O 1
ATOM 4938 N N . CYS B 1 393 ? 35.117 -47.226 104.431 1.00 44.88 393 CYS A N 1
ATOM 4939 C CA . CYS B 1 393 ? 35.781 -48.517 104.277 1.00 50.09 393 CYS A CA 1
ATOM 4940 C C . CYS B 1 393 ? 35.473 -49.404 105.477 1.00 51.33 393 CYS A C 1
ATOM 4941 O O . CYS B 1 393 ? 35.721 -49.022 106.620 1.00 51.98 393 CYS A O 1
ATOM 4944 N N . ALA B 1 394 ? 34.918 -50.583 105.221 1.00 52.49 394 ALA A N 1
ATOM 4945 C CA . ALA B 1 394 ? 34.492 -51.453 106.309 1.00 55.50 394 ALA A CA 1
ATOM 4946 C C . ALA B 1 394 ? 34.555 -52.928 105.932 1.00 55.70 394 ALA A C 1
ATOM 4947 O O . ALA B 1 394 ? 34.309 -53.301 104.785 1.00 57.60 394 ALA A O 1
ATOM 4949 N N . PHE B 1 395 ? 34.888 -53.759 106.914 1.00 50.54 395 PHE A N 1
ATOM 4950 C CA . PHE B 1 395 ? 34.857 -55.203 106.743 1.00 49.79 395 PHE A CA 1
ATOM 4951 C C . PHE B 1 395 ? 33.433 -55.681 106.913 1.00 62.86 395 PHE A C 1
ATOM 4952 O O . PHE B 1 395 ? 32.593 -54.951 107.438 1.00 66.28 395 PHE A O 1
ATOM 4960 N N . ASN B 1 396 ? 33.149 -56.904 106.487 1.00 59.94 396 ASN A N 1
ATOM 4961 C CA . ASN B 1 396 ? 31.930 -57.532 106.956 1.00 56.92 396 ASN A CA 1
ATOM 4962 C C . ASN B 1 396 ? 32.287 -58.307 108.221 1.00 68.27 396 ASN A C 1
ATOM 4963 O O . ASN B 1 396 ? 33.466 -58.467 108.539 1.00 68.04 396 ASN A O 1
ATOM 4968 N N . TYR B 1 397 ? 31.284 -58.798 108.936 1.00 74.11 397 TYR A N 1
ATOM 4969 C CA . TYR B 1 397 ? 31.513 -59.245 110.308 1.00 65.67 397 TYR A CA 1
ATOM 4970 C C . TYR B 1 397 ? 32.358 -60.508 110.493 1.00 68.01 397 TYR A C 1
ATOM 4971 O O . TYR B 1 397 ? 32.645 -60.881 111.628 1.00 77.82 397 TYR A O 1
ATOM 4980 N N . LYS B 1 398 ? 32.740 -61.180 109.410 1.00 66.15 398 LYS A N 1
ATOM 4981 C CA . LYS B 1 398 ? 33.728 -62.256 109.535 1.00 68.45 398 LYS A CA 1
ATOM 4982 C C . LYS B 1 398 ? 35.004 -61.985 108.702 1.00 62.71 398 LYS A C 1
ATOM 4983 O O . LYS B 1 398 ? 35.848 -62.869 108.559 1.00 55.75 398 LYS A O 1
ATOM 4989 N N . GLY B 1 399 ? 35.139 -60.761 108.185 1.00 66.19 399 GLY A N 1
ATOM 4990 C CA . GLY B 1 399 ? 36.327 -60.306 107.471 1.00 59.28 399 GLY A CA 1
ATOM 4991 C C . GLY B 1 399 ? 36.438 -60.873 106.072 1.00 57.47 399 GLY A C 1
ATOM 4992 O O . GLY B 1 399 ? 37.423 -60.609 105.331 1.00 53.02 399 GLY A O 1
ATOM 4993 N N . ASN B 1 400 ? 35.360 -61.563 105.693 1.00 66.59 400 ASN A N 1
ATOM 4994 C CA . ASN B 1 400 ? 35.134 -62.052 104.340 1.00 65.90 400 ASN A CA 1
ATOM 4995 C C . ASN B 1 400 ? 35.392 -61.057 103.255 1.00 58.18 400 ASN A C 1
ATOM 4996 O O . ASN B 1 400 ? 36.232 -61.302 102.389 1.00 54.77 400 ASN A O 1
ATOM 5001 N N . ILE B 1 401 ? 34.664 -59.947 103.332 1.00 58.21 401 ILE A N 1
ATOM 5002 C CA . ILE B 1 401 ? 34.641 -58.973 102.275 1.00 55.84 401 ILE A CA 1
ATOM 5003 C C . ILE B 1 401 ? 34.901 -57.550 102.798 1.00 56.86 401 ILE A C 1
ATOM 5004 O O . ILE B 1 401 ? 34.630 -57.263 103.961 1.00 60.47 401 ILE A O 1
ATOM 5009 N N . VAL B 1 402 ? 35.410 -56.658 101.946 1.00 51.97 402 VAL A N 1
ATOM 5010 C CA . VAL B 1 402 ? 35.637 -55.259 102.331 1.00 45.94 402 VAL A CA 1
ATOM 5011 C C . VAL B 1 402 ? 34.856 -54.365 101.367 1.00 56.52 402 VAL A C 1
ATOM 5012 O O . VAL B 1 402 ? 34.821 -54.625 100.165 1.00 53.95 402 VAL A O 1
ATOM 5016 N N . ILE B 1 403 ? 34.150 -53.372 101.898 1.00 60.64 403 ILE A N 1
ATOM 5017 C CA . ILE B 1 403 ? 33.445 -52.408 101.048 1.00 51.43 403 ILE A CA 1
ATOM 5018 C C . ILE B 1 403 ? 33.851 -50.939 101.279 1.00 55.17 403 ILE A C 1
ATOM 5019 O O . ILE B 1 403 ? 33.905 -50.475 102.420 1.00 56.19 403 ILE A O 1
ATOM 5024 N N . THR B 1 404 ? 34.148 -50.229 100.190 1.00 41.10 404 THR A N 1
ATOM 5025 C CA . THR B 1 404 ? 34.561 -48.819 100.220 1.00 46.08 404 THR A CA 1
ATOM 5026 C C . THR B 1 404 ? 33.682 -47.849 99.432 1.00 48.53 404 THR A C 1
ATOM 5027 O O . THR B 1 404 ? 33.357 -48.089 98.269 1.00 57.41 404 THR A O 1
ATOM 5031 N N . GLY B 1 405 ? 33.305 -46.750 100.076 1.00 47.89 405 GLY A N 1
ATOM 5032 C CA . GLY B 1 405 ? 32.623 -45.669 99.390 1.00 43.99 405 GLY A CA 1
ATOM 5033 C C . GLY B 1 405 ? 33.586 -44.518 99.145 1.00 45.38 405 GLY A C 1
ATOM 5034 O O . GLY B 1 405 ? 34.315 -44.102 100.049 1.00 47.38 405 GLY A O 1
ATOM 5035 N N . SER B 1 406 ? 33.611 -44.023 97.910 1.00 46.46 406 SER A N 1
ATOM 5036 C CA . SER B 1 406 ? 34.552 -42.976 97.517 1.00 47.23 406 SER A CA 1
ATOM 5037 C C . SER B 1 406 ? 33.847 -41.711 97.049 1.00 48.98 406 SER A C 1
ATOM 5038 O O . SER B 1 406 ? 32.626 -41.686 96.904 1.00 53.72 406 SER A O 1
ATOM 5041 N N . LYS B 1 407 ? 34.633 -40.671 96.793 1.00 43.88 407 LYS A N 1
ATOM 5042 C CA . LYS B 1 407 ? 34.099 -39.397 96.325 1.00 52.93 407 LYS A CA 1
ATOM 5043 C C . LYS B 1 407 ? 33.740 -39.414 94.842 1.00 56.70 407 LYS A C 1
ATOM 5044 O O . LYS B 1 407 ? 33.131 -38.470 94.338 1.00 56.22 407 LYS A O 1
ATOM 5046 N N . ASP B 1 408 ? 34.114 -40.481 94.144 1.00 52.67 408 ASP A N 1
ATOM 5047 C CA . ASP B 1 408 ? 33.747 -40.620 92.739 1.00 55.37 408 ASP A CA 1
ATOM 5048 C C . ASP B 1 408 ? 32.379 -41.296 92.590 1.00 61.98 408 ASP A C 1
ATOM 5049 O O . ASP B 1 408 ? 32.030 -41.774 91.510 1.00 56.64 408 ASP A O 1
ATOM 5054 N N . ASN B 1 409 ? 31.622 -41.321 93.688 1.00 62.79 409 ASN A N 1
ATOM 5055 C CA . ASN B 1 409 ? 30.272 -41.889 93.738 1.00 55.64 409 ASN A CA 1
ATOM 5056 C C . ASN B 1 409 ? 30.207 -43.352 93.330 1.00 62.06 409 ASN A C 1
ATOM 5057 O O . ASN B 1 409 ? 29.236 -43.791 92.712 1.00 70.43 409 ASN A O 1
ATOM 5062 N N . THR B 1 410 ? 31.253 -44.097 93.670 1.00 54.09 410 THR A N 1
ATOM 5063 C CA . THR B 1 410 ? 31.326 -45.516 93.360 1.00 51.62 410 THR A CA 1
ATOM 5064 C C . THR B 1 410 ? 31.726 -46.356 94.581 1.00 53.38 410 THR A C 1
ATOM 5065 O O . THR B 1 410 ? 32.682 -46.027 95.287 1.00 50.47 410 THR A O 1
ATOM 5069 N N . CYS B 1 411 ? 30.998 -47.444 94.822 1.00 48.47 411 CYS A N 1
ATOM 5070 C CA . CYS B 1 411 ? 31.344 -48.370 95.900 1.00 46.91 411 CYS A CA 1
ATOM 5071 C C . CYS B 1 411 ? 31.977 -49.653 95.377 1.00 56.69 411 CYS A C 1
ATOM 5072 O O . CYS B 1 411 ? 31.435 -50.300 94.477 1.00 61.67 411 CYS A O 1
ATOM 5075 N N . ARG B 1 412 ? 33.124 -50.020 95.944 1.00 55.61 412 ARG A N 1
ATOM 5076 C CA . ARG B 1 412 ? 33.819 -51.223 95.509 1.00 49.90 412 ARG A CA 1
ATOM 5077 C C . ARG B 1 412 ? 34.011 -52.252 96.617 1.00 56.03 412 ARG A C 1
ATOM 5078 O O . ARG B 1 412 ? 34.307 -51.921 97.765 1.00 63.03 412 ARG A O 1
ATOM 5086 N N . ILE B 1 413 ? 33.847 -53.506 96.220 1.00 57.19 413 ILE A N 1
ATOM 5087 C CA . ILE B 1 413 ? 33.903 -54.686 97.073 1.00 60.30 413 ILE A CA 1
ATOM 5088 C C . ILE B 1 413 ? 35.243 -55.402 96.892 1.00 57.42 413 ILE A C 1
ATOM 5089 O O . ILE B 1 413 ? 35.768 -55.441 95.788 1.00 53.47 413 ILE A O 1
ATOM 5094 N N . TRP B 1 414 ? 35.850 -55.902 97.965 1.00 67.24 414 TRP A N 1
ATOM 5095 C CA . TRP B 1 414 ? 37.144 -56.562 97.798 1.00 63.29 414 TRP A CA 1
ATOM 5096 C C . TRP B 1 414 ? 37.161 -57.938 98.455 1.00 68.62 414 TRP A C 1
ATOM 5097 O O . TRP B 1 414 ? 37.076 -58.047 99.679 1.00 67.71 414 TRP A O 1
ATOM 5108 N N . ARG B 1 415 ? 37.279 -58.986 97.647 1.00 72.51 415 ARG A N 1
ATOM 5109 C CA . ARG B 1 415 ? 37.272 -60.347 98.174 1.00 73.92 415 ARG A CA 1
ATOM 5110 C C . ARG B 1 415 ? 38.689 -60.883 98.345 1.00 74.15 415 ARG A C 1
ATOM 5111 O O . ARG B 1 415 ? 39.662 -60.228 97.972 1.00 65.98 415 ARG A O 1
#

Secondary structure (DSSP, 8-state):
---B----B--SS-EEEEEE-SSSSEEEEEESSS-EEEEETTT--EEEEE---SS-EEEEEE-TTT--EEEEEESSSEEEEEESSS--EEEEEE--SS-EEEEEEPGGG--EEEEETTS-EEEE-SSS--EEEEE---SS-B------TTSSEEEEEBTTSEEEEEETTT-SEEEEEE--SS-EEEEEE-SSSSEEEEEESSS-EEEEETTT--EEEEE---SS-EEEEEE-SSSSEEEEEETTS-EEEEESSS-SEEEEE---SS-EEEEEE-SSSSEEEEEESSS-EEEEETTT--EEEEE---SS-EEEEEE-TTSS-EEEEETTSBEEEE-/---EEEEEE--SS-EEEEEE-TTSSEEEEEETTS-EEEEETTT--EEEEE---SS-EEEEEE-TTT--EEEEEETTS-EEEEESSSS-EEEEE---SS-EEEEEE-GGG-EEEEEETTSEEEEEESSS--EEEEEE--SS-EEEEEE-TTS-EEEEEETTS-EEEEETTT-SEEEEE---SS-EEEEEE-TT-SEEEEEESSS-EEEEETTT--EEEEE---SS-EEEEEE-SSS-EEEEEETTS-EEEEETTT--EEEEE---SS-EEEEEE-TTSSEEEEEETTS-EEEEETTT--EEEEE---SS-EEEEEE-TTS--EEEEETTSEEEEE-

Nearest PDB structures (foldseek):
  5nnz-assembly2_B  TM=9.961E-01  e=2.425E-53  Homo sapiens
  5mzh-assembly1_A  TM=9.874E-01  e=1.339E-42  Chlamydomonas reinhardtii
  3ow8-assembly2_B  TM=8.179E-01  e=6.993E-22  Homo sapiens
  7som-assembly1_aa  TM=8.333E-01  e=1.239E-21  Chlamydomonas reinhardtii
  3ow8-assembly1_A  TM=8.194E-01  e=1.429E-21  Homo sapiens

B-factor: mean 30.02, std 19.32, range [2.12, 93.18]

Organism: Homo sapiens (NCBI:txid9606)

Sequence (670 aa):
TFYLFKVLKAHILPLTNNVALNKSGSCFITGSYDRRTCKLWDTASGEELNTLEGHRNVVYAIAFNNPYGDKIATGSFDKTCKLWSVETGKCYHTFRGHTAEIVCCLSFNPQSTLVATGSMDTTAKLWDIQNGEEVYTLRGHSAEIISLSFNTSGDRIITGSFDHTVVVWDADTGRKVNILIGHCAEISSASFNWDCSLILTGSMDKTCKLWDATNGKCVATLTGHDDEILDSCFDYTGKLIATASADGTARIFSAATRKCIAKLEGHEGEISKISFNPQGNHLLTGSSDKTARIWDAQTGQCLQVLEGHTDEIFSCAFNYKGNIVITGSKDNTCRIWRTFYLFKVLKAHILPLTNVALNKSGSCFITGSYDRTCKLWDTASGEELNTLEGHRNVVYAIAFNNPYGDKIATGSFDKTCKLWSVETGKCYHTFRGHTAEIVCLSFNPQSTLVATGSMDTTAKLWDIQNGEEVYTLRGHSAEIISLSFNTSGDRIITGSFDHTVVVWDADTGRKVNILIGHCAEISSASSFNWDCSLILTGSMDKTCKLWDATNGKCVATLTGHDDEILDSCFDYTGKLIATASADGTARIFSAATRKCIAKLEGHEGEISKKISFNPQGNHLLTGSSDKTARIWDAQTGQCLQVLEGHTDEIFSCAFNYKGNIVITGSKDNTCRIWR

Foldseek 3Di:
DWDFDDKAQFDPAWWADKEAAQQRQWIWTWGQVQWIWIAGQNPSDGPDIQHDGPGGWHEKYALPPVRQKIWIWFQSQKIWIAGPVDSDTDEIGHDGPGGFHYKDAAPVRAWIWTFGQSQWIWIAGDVVGDIDEIAHDGPGGWHDWDAAVVRQWMWTFGQRQKIFIAGPVPRDTQDIAHDDPGGWQDWDAANVRQWIWTFGQSQWIFIAGNNHNDTPDIAHDGPGGWQDKDAANHSQKIWTFFQVQKIWIAGPPPSDTQDIAHDGPGGWHDKYAQNVRQKIWTFGFSQKIWIAGNHPRDTPDIGHDGDGGWNDWDAHNNRQKIWIQGRVSMIIIMD/DKAFDDWFQQDQAFWADWEAAFQRQWIWTWGQVQKIWIAGDPPRDGPEIAHDGPGGWHDKYALPPVRQKIWTFFQDQWIWIGGPVDRDTDATDGDQPGGWHDWDADPVRFFIWTFAQSQKIWTAGDVVHGTDAIQHDGPGGFHEWEADVVRQWIWTFGQVQKIFIAGPVPSYTQDIAHDGPGGWAYWYAAPVSQKIWTFFFRQWIWIFGNPRGHTPDIAHDADGGWHDKDAALHNQKIWTFGQSQKIWIAGNVPRDTQEIADDGPGHWADKYAANVRAKIWTFGFPFFIWMGGRHPSDTPDTYGDDDGGWNDWDAHNHNPKMWTQGRSSIITIID